Protein AF-0000000086324776 (afdb_homodimer)

InterPro domains:
  IPR002069 Interferon gamma [PF00714] (34-165)
  IPR002069 Interferon gamma [PTHR11419] (12-187)
  IPR009079 Four-helical cytokine-like, core [G3DSA:1.20.1250.10] (32-194)
  IPR009079 Four-helical cytokine-like, core [SSF47266] (33-168)

Secondary structure (DSSP, 8-state):
---TTSSSS--------------------SS-TTHHHHHHHHHHHHHHHS-GGG--S--SHHHHHHHHHHHSTTTT-HHHHHHHHHHHHHHHHHHHHHHHHH---HHHHHHHHHHHHHHHHHHHHH----HHHHHHHHHHHHTS-TT-HHHHHHHHHHHHHHHHHHHHHHSTT-------------------GGGGGG-/-----------------------------SS-TTHHHHHHHHHHHHHHHS-GGG--S--SHHHHHHHHHHHSTTTT-HHHHHHHHHHHHHHHHHHHHHHHHH---HHHHHHHHHHHHHHHHHHHHH----HHHHHHHHHHHHTS-TT-HHHHHHHHHHHHHHHHHHHHHHSTT--------------------------

pLDDT: mean 75.22, std 27.97, range [19.78, 98.75]

Sequence (398 aa):
MRTESRHLAIQALLCGMLWLTQQTTGSPDLIPENLDKSVQNVNSYLRTINDVSKYSGGPVFLSMLKDYEVKFEVRLHQNSLRILMGEMLNVYLQILSNMLNKTQEQRVKEDLLYLKSKLEELKREFFKTNTAKLKQSLEELEAIKTSNELVQRKAIFELKKVFREAASIGGPDSKSHQASLPVNKRRVRQTLRSKMHKQMRTESRHLAIQALLCGMLWLTQQTTGSPDLIPENLDKSVQNVNSYLRTINDVSKYSGGPVFLSMLKDYEVKFEVRLHQNSLRILMGEMLNVYLQILSNMLNKTQEQRVKEDLLYLKSKLEELKREFFKTNTAKLKQSLEELEAIKTSNELVQRKAIFELKKVFREAASIGGPDSKSHQASLPVNKRRVRQTLRSKMHKQ

Solvent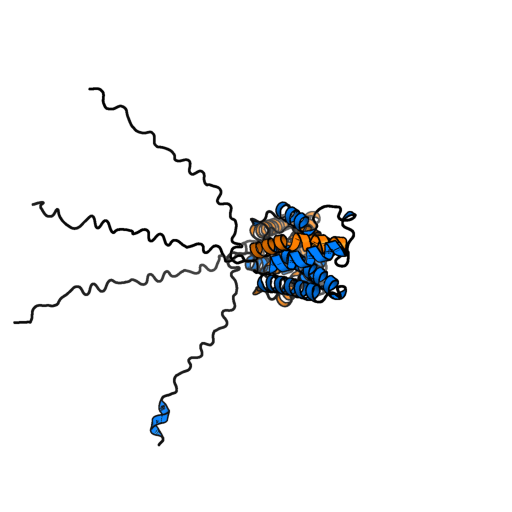-accessible surface area (backbone atoms only — not comparable to full-atom values): 24098 Å² total; per-residue (Å²): 138,84,72,86,67,74,81,78,72,80,74,74,71,79,76,70,73,74,69,70,70,68,68,69,61,66,71,72,72,86,58,60,84,60,49,62,57,34,44,51,52,46,50,52,51,50,56,72,76,41,71,69,87,67,74,65,84,77,70,64,65,64,48,49,51,53,50,44,48,66,75,34,46,63,80,73,23,48,49,58,50,47,50,51,50,30,51,51,50,51,49,49,48,48,26,45,51,45,48,53,73,69,58,80,52,65,71,53,44,52,31,47,51,52,53,43,50,53,52,49,50,53,32,66,73,52,29,69,64,58,60,69,61,48,50,52,52,53,50,55,58,70,65,56,58,49,79,38,67,68,53,44,51,48,48,54,74,45,37,67,61,52,50,50,51,48,47,45,67,48,35,87,79,35,53,77,70,63,72,72,62,73,72,72,70,64,72,78,68,75,75,66,64,74,69,62,68,76,116,138,83,71,78,77,82,72,70,85,73,73,76,74,77,76,69,74,73,70,70,70,71,67,69,61,64,71,70,72,87,57,60,85,60,49,61,58,33,46,50,54,47,49,53,51,50,55,71,77,42,70,67,87,67,74,68,83,76,69,62,65,66,48,48,53,51,49,46,48,66,74,34,48,64,79,73,23,48,49,58,50,46,50,50,49,32,50,52,49,52,49,50,49,50,26,44,50,45,49,53,74,68,57,81,52,66,71,53,44,51,31,46,50,50,52,43,51,52,51,50,49,51,31,67,73,52,31,70,64,59,61,67,62,49,51,52,53,52,50,56,58,70,65,54,60,48,79,38,66,69,52,45,50,46,50,52,73,44,38,68,61,52,51,50,51,47,48,44,67,49,35,86,78,34,53,76,72,66,74,71,64,73,72,75,72,70,73,79,74,79,81,64,90,80,92,68,82,78,125

Radius of gyration: 32.1 Å; Cα contacts (8 Å, |Δi|>4): 287; chains: 2; bounding box: 96×73×90 Å

Nearest PDB structures (foldseek):
  3na7-assembly1_A  TM=4.113E-01  e=8.140E+00  Helicobacter pylori NCTC 11638

Organism: NCBI:txid299321

Foldseek 3Di:
DPPPPDDPDDCVPCPPPPPPPPPVPVPPPLDDPCLVVLVVVLVVVCPVVDDPVPPDDDDDVVVVVVVCCVVQVCVRRVVVVLQVVLVVLVVVLVVLVVVLVPDPDPSNNVSSVVNNVSSVVVCVVRRPDDVVVVVVVVVVVVPDPCPDPVSVVVCVVCVVVVVVVVCCCPPPVVPPVPPPPPPCPVPPPCPVPDVPDDD/DPPPPCVDDCVVPCPPPPPPPPPVPVPPPLDDPCLVVLVVVLVVVCPVPDDPVPPDDDDDVVVVVVVCCVVQVCVRRVVVVLQVVLVVLVVVLVVLVVVLVVDPDPSNNVSSVVNNVSSVVVCVVRRPDDVVVVVVVVVVVVPDPCPDPVSVVVCVVCVVVVVVVVCCCPPPVVPDVPVPPPPPPPPPPPPVPDDPPDD

Structure (mmCIF, N/CA/C/O backbone):
data_AF-0000000086324776-model_v1
#
loop_
_entity.id
_entity.type
_entity.pdbx_description
1 polymer 'Interferon gamma'
#
loop_
_atom_site.group_PDB
_atom_site.id
_atom_site.type_symbol
_atom_site.label_atom_id
_atom_site.label_alt_id
_atom_site.label_comp_id
_atom_site.label_asym_id
_atom_site.label_entity_id
_atom_site.label_seq_id
_atom_site.pdbx_PDB_ins_code
_atom_site.Cartn_x
_atom_site.Cartn_y
_atom_site.Cartn_z
_atom_site.occupancy
_atom_site.B_iso_or_equiv
_atom_site.auth_seq_id
_atom_site.auth_comp_id
_atom_site.auth_asym_id
_atom_site.auth_atom_id
_atom_site.pdbx_PDB_model_num
ATOM 1 N N . MET A 1 1 ? -79.812 -11.492 10.773 1 19.78 1 MET A N 1
ATOM 2 C CA . MET A 1 1 ? -78.562 -11.719 10.039 1 19.78 1 MET A CA 1
ATOM 3 C C . MET A 1 1 ? -77.5 -10.727 10.484 1 19.78 1 MET A C 1
ATOM 5 O O . MET A 1 1 ? -76.375 -11.133 10.867 1 19.78 1 MET A O 1
ATOM 9 N N . ARG A 1 2 ? -77 -9.812 9.508 1 28.27 2 ARG A N 1
ATOM 10 C CA . ARG A 1 2 ? -75.688 -9.336 9.023 1 28.27 2 ARG A CA 1
ATOM 11 C C . ARG A 1 2 ? -75.25 -8.102 9.789 1 28.27 2 ARG A C 1
ATOM 13 O O . ARG A 1 2 ? -75 -7.043 9.203 1 28.27 2 ARG A O 1
ATOM 20 N N . THR A 1 3 ? -75.688 -7.871 10.906 1 27.55 3 THR A N 1
ATOM 21 C CA . THR A 1 3 ? -75.438 -6.668 11.688 1 27.55 3 THR A CA 1
ATOM 22 C C . THR A 1 3 ? -73.938 -6.586 12.039 1 27.55 3 THR A C 1
ATOM 24 O O . THR A 1 3 ? -73.5 -5.668 12.742 1 27.55 3 THR A O 1
ATOM 27 N N . GLU A 1 4 ? -73.312 -7.875 12.102 1 32 4 GLU A N 1
ATOM 28 C CA . GLU A 1 4 ? -72.062 -7.957 12.836 1 32 4 GLU A CA 1
ATOM 29 C C . GLU A 1 4 ? -71 -7.168 12.141 1 32 4 GLU A C 1
ATOM 31 O O . GLU A 1 4 ? -70.25 -7.703 11.289 1 32 4 GLU A O 1
ATOM 36 N N . SER A 1 5 ? -71.25 -5.957 11.641 1 29.47 5 SER A N 1
ATOM 37 C CA . SER A 1 5 ? -70.562 -4.984 10.82 1 29.47 5 SER A CA 1
ATOM 38 C C . SER A 1 5 ? -69.312 -4.504 11.5 1 29.47 5 SER A C 1
ATOM 40 O O . SER A 1 5 ? -68.438 -3.891 10.859 1 29.47 5 SER A O 1
ATOM 42 N N . ARG A 1 6 ? -69.562 -4.293 12.898 1 25.78 6 ARG A N 1
ATOM 43 C CA . ARG A 1 6 ? -68.812 -3.121 13.391 1 25.78 6 ARG A CA 1
ATOM 44 C C . ARG A 1 6 ? -67.312 -3.273 13.18 1 25.78 6 ARG A C 1
ATOM 46 O O . ARG A 1 6 ? -66.688 -2.379 12.633 1 25.78 6 ARG A O 1
ATOM 53 N N . HIS A 1 7 ? -66.688 -3.758 14.258 1 29.75 7 HIS A N 1
ATOM 54 C CA . HIS A 1 7 ? -65.625 -3.135 15.031 1 29.75 7 HIS A CA 1
ATOM 55 C C . HIS A 1 7 ? -64.25 -3.537 14.508 1 29.75 7 HIS A C 1
ATOM 57 O O . HIS A 1 7 ? -63.188 -3.133 15.055 1 29.75 7 HIS A O 1
ATOM 63 N N . LEU A 1 8 ? -64.188 -4.723 13.859 1 29.59 8 LEU A N 1
ATOM 64 C CA . LEU A 1 8 ? -62.906 -5.348 13.969 1 29.59 8 LEU A CA 1
ATOM 65 C C . LEU A 1 8 ? -61.844 -4.539 13.219 1 29.59 8 LEU A C 1
ATOM 67 O O . LEU A 1 8 ? -60.656 -4.59 13.555 1 29.59 8 LEU A O 1
ATOM 71 N N . ALA A 1 9 ? -62.25 -4.133 11.961 1 27.16 9 ALA A N 1
ATOM 72 C CA . ALA A 1 9 ? -61.188 -4.102 10.961 1 27.16 9 ALA A CA 1
ATOM 73 C C . ALA A 1 9 ? -60.125 -3.055 11.32 1 27.16 9 ALA A C 1
ATOM 75 O O . ALA A 1 9 ? -58.938 -3.324 11.25 1 27.16 9 ALA A O 1
ATOM 76 N N . ILE A 1 10 ? -60.5 -1.766 11.055 1 30.38 10 ILE A N 1
ATOM 77 C CA . ILE A 1 10 ? -59.531 -0.889 10.398 1 30.38 10 ILE A CA 1
ATOM 78 C C . ILE A 1 10 ? -58.562 -0.315 11.438 1 30.38 10 ILE A C 1
ATOM 80 O O . ILE A 1 10 ? -58.906 0.598 12.18 1 30.38 10 ILE A O 1
ATOM 84 N N . GLN A 1 11 ? -58.219 -1.082 12.531 1 29.66 11 GLN A N 1
ATOM 85 C CA . GLN A 1 11 ? -57.156 -0.494 13.359 1 29.66 11 GLN A CA 1
ATOM 86 C C . GLN A 1 11 ? -56.062 0.083 12.492 1 29.66 11 GLN A C 1
ATOM 88 O O . GLN A 1 11 ? -55.312 -0.661 11.836 1 29.66 11 GLN A O 1
ATOM 93 N N . ALA A 1 12 ? -56.344 1.125 11.68 1 33.41 12 ALA A N 1
ATOM 94 C CA . ALA A 1 12 ? -55.469 2.148 11.078 1 33.41 12 ALA A CA 1
ATOM 95 C C . ALA A 1 12 ? -54.375 2.562 12.031 1 33.41 12 ALA A C 1
ATOM 97 O O . ALA A 1 12 ? -54.594 3.307 12.992 1 33.41 12 ALA A O 1
ATOM 98 N N . LEU A 1 13 ? -53.781 1.584 12.742 1 30.52 13 LEU A N 1
ATOM 99 C CA . LEU A 1 13 ? -52.656 1.914 13.609 1 30.52 13 LEU A CA 1
ATOM 100 C C . LEU A 1 13 ? -51.719 2.877 12.914 1 30.52 13 LEU A C 1
ATOM 102 O O . LEU A 1 13 ? -51.344 2.67 11.758 1 30.52 13 LEU A O 1
ATOM 106 N N . LEU A 1 14 ? -51.688 4.188 13.352 1 31.06 14 LEU A N 1
ATOM 107 C CA . LEU A 1 14 ? -50.844 5.379 13.312 1 31.06 14 LEU A CA 1
ATOM 108 C C . LEU A 1 14 ? -49.344 5 13.328 1 31.06 14 LEU A C 1
ATOM 110 O O . LEU A 1 14 ? -48.844 4.547 14.352 1 31.06 14 LEU A O 1
ATOM 114 N N . CYS A 1 15 ? -48.844 4.262 12.258 1 32.78 15 CYS A N 1
ATOM 115 C CA . CYS A 1 15 ? -47.406 4.227 11.977 1 32.78 15 CYS A CA 1
ATOM 116 C C . CYS A 1 15 ? -46.781 5.605 12.148 1 32.78 15 CYS A C 1
ATOM 118 O O . CYS A 1 15 ? -46.969 6.484 11.305 1 32.78 15 CYS A O 1
ATOM 120 N N . GLY A 1 16 ? -47.062 6.238 13.32 1 31.42 16 GLY A N 1
ATOM 121 C CA . GLY A 1 16 ? -46.25 7.402 13.562 1 31.42 16 GLY A CA 1
ATOM 122 C C . GLY A 1 16 ? -44.812 7.227 13.07 1 31.42 16 GLY A C 1
ATOM 123 O O . GLY A 1 16 ? -44.156 6.227 13.391 1 31.42 16 GLY A O 1
ATOM 124 N N . MET A 1 17 ? -44.531 7.664 11.844 1 33.34 17 MET A N 1
ATOM 125 C CA . MET A 1 17 ? -43.219 8 11.281 1 33.34 17 MET A CA 1
ATOM 126 C C . MET A 1 17 ? -42.312 8.609 12.344 1 33.34 17 MET A C 1
ATOM 128 O O . MET A 1 17 ? -42.5 9.75 12.766 1 33.34 17 MET A O 1
ATOM 132 N N . LEU A 1 18 ? -42.125 7.941 13.469 1 34.06 18 LEU A N 1
ATOM 133 C CA . LEU A 1 18 ? -40.938 8.422 14.18 1 34.06 18 LEU A CA 1
ATOM 134 C C . LEU A 1 18 ? -39.812 8.734 13.211 1 34.06 18 LEU A C 1
ATOM 136 O O . LEU A 1 18 ? -39.219 7.816 12.617 1 34.06 18 LEU A O 1
ATOM 140 N N . TRP A 1 19 ? -40.062 9.758 12.344 1 33.19 19 TRP A N 1
ATOM 141 C CA . TRP A 1 19 ? -38.938 10.484 11.789 1 33.19 19 TRP A CA 1
ATOM 142 C C . TRP A 1 19 ? -37.812 10.641 12.82 1 33.19 19 TRP A C 1
ATOM 144 O O . TRP A 1 19 ? -37.969 11.367 13.805 1 33.19 19 TRP A O 1
ATOM 154 N N . LEU A 1 20 ? -37.312 9.562 13.344 1 31.61 20 LEU A N 1
ATOM 155 C CA . LEU A 1 20 ? -36 9.797 13.938 1 31.61 20 LEU A CA 1
ATOM 156 C C . LEU A 1 20 ? -35.188 10.773 13.102 1 31.61 20 LEU A C 1
ATOM 158 O O . LEU A 1 20 ? -34.875 10.5 11.938 1 31.61 20 LEU A O 1
ATOM 162 N N . THR A 1 21 ? -35.469 12.031 13.195 1 34.69 21 THR A N 1
ATOM 163 C CA . THR A 1 21 ? -34.469 13.039 12.891 1 34.69 21 THR A CA 1
ATOM 164 C C . THR A 1 21 ? -33.094 12.578 13.344 1 34.69 21 THR A C 1
ATOM 166 O O . THR A 1 21 ? -32.812 12.477 14.547 1 34.69 21 THR A O 1
ATOM 169 N N . GLN A 1 22 ? -32.625 11.477 12.812 1 34.47 22 GLN A N 1
ATOM 170 C CA . GLN A 1 22 ? -31.156 11.5 12.914 1 34.47 22 GLN A CA 1
ATOM 171 C C . GLN A 1 22 ? -30.625 12.914 12.75 1 34.47 22 GLN A C 1
ATOM 173 O O . GLN A 1 22 ? -30.75 13.516 11.68 1 34.47 22 GLN A O 1
ATOM 178 N N . GLN A 1 23 ? -30.859 13.797 13.695 1 34.72 23 GLN A N 1
ATOM 179 C CA . GLN A 1 23 ? -29.906 14.906 13.773 1 34.72 23 GLN A CA 1
ATOM 180 C C . GLN A 1 23 ? -28.516 14.477 13.312 1 34.72 23 GLN A C 1
ATOM 182 O O . GLN A 1 23 ? -27.891 13.617 13.938 1 34.72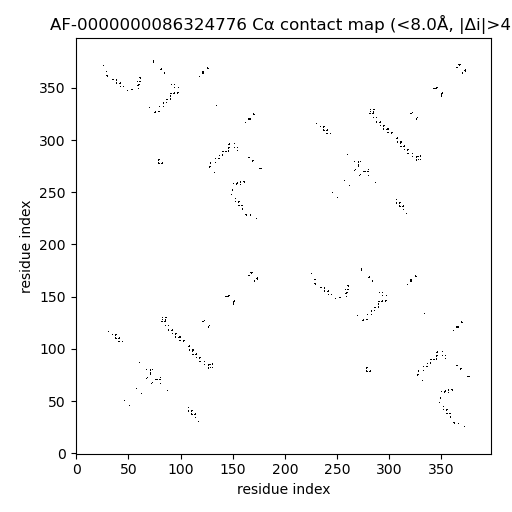 23 GLN A O 1
ATOM 187 N N . THR A 1 24 ? -28.297 14.258 12.039 1 36.31 24 THR A N 1
ATOM 188 C CA . THR A 1 24 ? -26.906 14.406 11.609 1 36.31 24 THR A CA 1
ATOM 189 C C . THR A 1 24 ? -26.203 15.508 12.398 1 36.31 24 THR A C 1
ATOM 191 O O . THR A 1 24 ? -26.516 16.688 12.227 1 36.31 24 THR A O 1
ATOM 194 N N . THR A 1 25 ? -26.172 15.438 13.711 1 36.84 25 THR A N 1
ATOM 195 C CA . THR A 1 25 ? -25.047 16.234 14.18 1 36.84 25 THR A CA 1
ATOM 196 C C . THR A 1 25 ? -23.938 16.297 13.125 1 36.84 25 THR A C 1
ATOM 198 O O . THR A 1 25 ? -23.531 15.258 12.594 1 36.84 25 THR A O 1
ATOM 201 N N . GLY A 1 26 ? -24.078 17.172 12.18 1 36.16 26 GLY A N 1
ATOM 202 C CA . GLY A 1 26 ? -22.828 17.469 11.5 1 36.16 26 GLY A CA 1
ATOM 203 C C . GLY A 1 26 ? -21.609 16.984 12.266 1 36.16 26 GLY A C 1
ATOM 204 O O . GLY A 1 26 ? -21.531 17.125 13.492 1 36.16 26 GLY A O 1
ATOM 205 N N . SER A 1 27 ? -21.156 15.766 12.016 1 41.28 27 SER A N 1
ATOM 206 C CA . SER A 1 27 ? -19.906 15.391 12.664 1 41.28 27 SER A CA 1
ATOM 207 C C . SER A 1 27 ? -19.156 16.625 13.172 1 41.28 27 SER A C 1
ATOM 209 O O . SER A 1 27 ? -19.078 17.641 12.484 1 41.28 27 SER A O 1
ATOM 211 N N . PRO A 1 28 ? -19.125 17 14.453 1 43.69 28 PRO A N 1
ATOM 212 C CA . PRO A 1 28 ? -18.219 18.078 14.898 1 43.69 28 PRO A CA 1
ATOM 213 C C . PRO A 1 28 ? -17.031 18.266 13.961 1 43.69 28 PRO A C 1
ATOM 215 O O . PRO A 1 28 ? -16.609 17.328 13.289 1 43.69 28 PRO A O 1
ATOM 218 N N . ASP A 1 29 ? -16.797 19.469 13.398 1 54.06 29 ASP A N 1
ATOM 219 C CA . ASP A 1 29 ? -15.68 19.969 12.609 1 54.06 29 ASP A CA 1
ATOM 220 C C . ASP A 1 29 ? -14.391 19.219 12.961 1 54.06 29 ASP A C 1
ATOM 222 O O . ASP A 1 29 ? -13.914 19.312 14.094 1 54.06 29 ASP A O 1
ATOM 226 N N . LEU A 1 30 ? -14.156 17.984 12.453 1 62.22 30 LEU A N 1
ATOM 227 C CA . LEU A 1 30 ? -12.984 17.125 12.594 1 62.22 30 LEU A CA 1
ATOM 228 C C . LEU A 1 30 ? -11.711 17.969 12.68 1 62.22 30 LEU A C 1
ATOM 230 O O . LEU A 1 30 ? -10.664 17.469 13.117 1 62.22 30 LEU A O 1
ATOM 234 N N . ILE A 1 31 ? -11.977 19.203 12.344 1 73.94 31 ILE A N 1
ATOM 235 C CA . ILE A 1 31 ? -10.789 20.047 12.406 1 73.94 31 ILE A CA 1
ATOM 236 C C . ILE A 1 31 ? -10.68 20.688 13.781 1 73.94 31 ILE A C 1
ATOM 238 O O . ILE A 1 31 ? -11.602 21.391 14.211 1 73.94 31 ILE A O 1
ATOM 242 N N . PRO A 1 32 ? -9.617 20.422 14.398 1 84.12 32 PRO A N 1
ATOM 243 C CA . PRO A 1 32 ? -9.398 21.078 15.695 1 84.12 32 PRO A CA 1
ATOM 244 C C . PRO A 1 32 ? -9.547 22.594 15.625 1 84.12 32 PRO A C 1
ATOM 246 O O . PRO A 1 32 ? -9.18 23.203 14.617 1 84.12 32 PRO A O 1
ATOM 249 N N . GLU A 1 33 ? -10.109 23.188 16.609 1 82 33 GLU A N 1
ATOM 250 C CA . GLU A 1 33 ? -10.477 24.594 16.641 1 82 33 GLU A CA 1
ATOM 251 C C . GLU A 1 33 ? -9.258 25.5 16.438 1 82 33 GLU A C 1
ATOM 253 O O . GLU A 1 33 ? -9.336 26.5 15.727 1 82 33 GLU A O 1
ATOM 258 N N . ASN A 1 34 ? -8.094 25.078 16.906 1 92.38 34 ASN A N 1
ATOM 259 C CA . ASN A 1 34 ? -6.938 25.969 16.875 1 92.38 34 ASN A CA 1
ATOM 260 C C . ASN A 1 34 ? -6.035 25.656 15.68 1 92.38 34 ASN A C 1
ATOM 262 O O . ASN A 1 34 ? -4.984 26.281 15.508 1 92.38 34 ASN A O 1
ATOM 266 N N . LEU A 1 35 ? -6.516 24.75 14.906 1 95.88 35 LEU A N 1
ATOM 267 C CA . LEU A 1 35 ? -5.66 24.359 13.789 1 95.88 35 LEU A CA 1
ATOM 268 C C . LEU A 1 35 ? -5.512 25.516 12.797 1 95.88 35 LEU A C 1
ATOM 270 O O . LEU A 1 35 ? -4.398 25.859 12.406 1 95.88 35 LEU A O 1
ATOM 274 N N . ASP A 1 36 ? -6.559 26.141 12.484 1 94.5 36 ASP A N 1
ATOM 275 C CA . ASP A 1 36 ? -6.551 27.25 11.531 1 94.5 36 ASP A CA 1
ATOM 276 C C . ASP A 1 36 ? -5.695 28.406 12.039 1 94.5 36 ASP A C 1
ATOM 278 O O . ASP A 1 36 ? -4.906 28.969 11.281 1 94.5 36 ASP A O 1
ATOM 282 N N . LYS A 1 37 ? -5.883 28.688 13.305 1 96.56 37 LYS A N 1
ATOM 283 C CA . LYS A 1 37 ? -5.117 29.781 13.898 1 96.56 37 LYS A CA 1
ATOM 284 C C . LYS A 1 37 ? -3.621 29.484 13.852 1 96.56 37 LYS A C 1
ATOM 286 O O . LYS A 1 37 ? -2.826 30.359 13.484 1 96.56 37 LYS A O 1
ATOM 291 N N . SER A 1 38 ? -3.211 28.266 14.258 1 97.75 38 SER A N 1
ATOM 292 C CA . SER A 1 38 ? -1.801 27.891 14.25 1 97.75 38 SER A CA 1
ATOM 293 C C . SER A 1 38 ? -1.23 27.891 12.836 1 97.75 38 SER A C 1
ATOM 295 O O . SER A 1 38 ? -0.099 28.328 12.617 1 97.75 38 SER A O 1
ATOM 297 N N . VAL A 1 39 ? -1.996 27.438 11.844 1 97.94 39 VAL A N 1
ATOM 298 C CA . VAL A 1 39 ? -1.566 27.453 10.453 1 97.94 39 VAL A CA 1
ATOM 299 C C . VAL A 1 39 ? -1.347 28.891 9.992 1 97.94 39 VAL A C 1
ATOM 301 O O . VAL A 1 39 ? -0.329 29.203 9.375 1 97.94 39 VAL A O 1
ATOM 304 N N . GLN A 1 40 ? -2.268 29.812 10.328 1 96.69 40 GLN A N 1
ATOM 305 C CA . GLN A 1 40 ? -2.166 31.219 9.938 1 96.69 40 GLN A CA 1
ATOM 306 C C . GLN A 1 40 ? -0.946 31.875 10.57 1 96.69 40 GLN A C 1
ATOM 308 O O . GLN A 1 40 ? -0.243 32.656 9.914 1 96.69 40 GLN A O 1
ATOM 313 N N . ASN A 1 41 ? -0.699 31.578 11.828 1 97.62 41 ASN A N 1
ATOM 314 C CA . ASN A 1 41 ? 0.459 32.156 12.516 1 97.62 41 ASN A CA 1
ATOM 315 C C . ASN A 1 41 ? 1.766 31.734 11.844 1 97.62 41 ASN A C 1
ATOM 317 O O . ASN A 1 41 ? 2.629 32.562 11.586 1 97.62 41 ASN A O 1
ATOM 321 N N . VAL A 1 42 ? 1.9 30.453 11.547 1 98.06 42 VAL A N 1
ATOM 322 C CA . VAL A 1 42 ? 3.121 29.938 10.938 1 98.06 42 VAL A CA 1
ATOM 323 C C . VAL A 1 42 ? 3.264 30.5 9.523 1 98.06 42 VAL A C 1
ATOM 325 O O . VAL A 1 42 ? 4.359 30.891 9.109 1 98.06 42 VAL A O 1
ATOM 328 N N . ASN A 1 43 ? 2.148 30.578 8.797 1 95.75 43 ASN A N 1
ATOM 329 C CA . ASN A 1 43 ? 2.17 31.156 7.457 1 95.75 43 ASN A CA 1
ATOM 330 C C . ASN A 1 43 ? 2.656 32.594 7.477 1 95.75 43 ASN A C 1
ATOM 332 O O . ASN A 1 43 ? 3.475 33 6.645 1 95.75 43 ASN A O 1
ATOM 336 N N . SER A 1 44 ? 2.154 33.344 8.383 1 94.88 44 SER A N 1
ATOM 337 C CA . SER A 1 44 ? 2.547 34.75 8.508 1 94.88 44 SER A CA 1
ATOM 338 C C . SER A 1 44 ? 4.035 34.875 8.812 1 94.88 44 SER A C 1
ATOM 340 O O . SER A 1 44 ? 4.723 35.719 8.234 1 94.88 44 SER A O 1
ATOM 342 N N . TYR A 1 45 ? 4.488 34.062 9.688 1 95.38 45 TYR A N 1
ATOM 343 C CA . TYR A 1 45 ? 5.906 34.062 10.031 1 95.38 45 TYR A CA 1
ATOM 344 C C . TYR A 1 45 ? 6.762 33.719 8.82 1 95.38 45 TYR A C 1
ATOM 346 O O . TYR A 1 45 ? 7.766 34.375 8.547 1 95.38 45 TYR A O 1
ATOM 354 N N . LEU A 1 46 ? 6.383 32.688 8.062 1 94.19 46 LEU A N 1
ATOM 355 C CA . LEU A 1 46 ? 7.156 32.281 6.902 1 94.19 46 LEU A CA 1
ATOM 356 C C . LEU A 1 46 ? 7.207 33.375 5.84 1 94.19 46 LEU A C 1
ATOM 358 O O . LEU A 1 46 ? 8.211 33.5 5.137 1 94.19 46 LEU A O 1
ATOM 362 N N . ARG A 1 47 ? 6.164 34.156 5.75 1 90.06 47 ARG A N 1
ATOM 363 C CA . ARG A 1 47 ? 6.125 35.25 4.797 1 90.06 47 ARG A CA 1
ATOM 364 C C . ARG A 1 47 ? 7.125 36.344 5.18 1 90.06 47 ARG A C 1
ATOM 366 O O . ARG A 1 47 ? 7.641 37.031 4.312 1 90.06 47 ARG A O 1
ATOM 373 N N . THR A 1 48 ? 7.453 36.438 6.445 1 90.56 48 THR A N 1
ATOM 374 C CA . THR A 1 48 ? 8.367 37.469 6.926 1 90.56 48 THR A CA 1
ATOM 375 C C . THR A 1 48 ? 9.812 37.062 6.672 1 90.56 48 THR A C 1
ATOM 377 O O . THR A 1 48 ? 10.664 37.906 6.402 1 90.56 48 THR A O 1
ATOM 380 N N . ILE A 1 49 ? 10.102 35.781 6.688 1 86.81 49 ILE A N 1
ATOM 381 C CA . ILE A 1 49 ? 11.5 35.375 6.641 1 86.81 49 ILE A CA 1
ATOM 382 C C . ILE A 1 49 ? 11.867 34.969 5.223 1 86.81 49 ILE A C 1
ATOM 384 O O . ILE A 1 49 ? 13.047 34.812 4.891 1 86.81 49 ILE A O 1
ATOM 388 N N . ASN A 1 50 ? 10.898 34.656 4.488 1 81.88 50 ASN A N 1
ATOM 389 C CA . ASN A 1 50 ? 11.164 34.188 3.133 1 81.88 50 ASN A CA 1
ATOM 390 C C . ASN A 1 50 ? 10.812 35.25 2.096 1 81.88 50 ASN A C 1
ATOM 392 O O . ASN A 1 50 ? 9.961 36.125 2.342 1 81.88 50 ASN A O 1
ATOM 396 N N . ASP A 1 51 ? 11.609 35.219 1.017 1 77.06 51 ASP A N 1
ATOM 397 C CA . ASP A 1 51 ? 11.32 36.094 -0.118 1 77.06 51 ASP A CA 1
ATOM 398 C C . ASP A 1 51 ? 10.062 35.656 -0.855 1 77.06 51 ASP A C 1
ATOM 400 O O . ASP A 1 51 ? 10.055 34.594 -1.484 1 77.06 51 ASP A O 1
ATOM 404 N N . VAL A 1 52 ? 8.984 36.375 -0.771 1 72.06 52 VAL A N 1
ATOM 405 C CA . VAL A 1 52 ? 7.664 36.062 -1.312 1 72.06 52 VAL A CA 1
ATOM 406 C C . VAL A 1 52 ? 7.742 35.938 -2.834 1 72.06 52 VAL A C 1
ATOM 408 O O . VAL A 1 52 ? 6.969 35.219 -3.453 1 72.06 52 VAL A O 1
ATOM 411 N N . SER A 1 53 ? 8.734 36.594 -3.371 1 73.12 53 SER A N 1
ATOM 412 C CA . SER A 1 53 ? 8.836 36.656 -4.828 1 73.12 53 SER A CA 1
ATOM 413 C C . SER A 1 53 ? 9.242 35.281 -5.395 1 73.12 53 SER A C 1
ATOM 415 O O . SER A 1 53 ? 9.031 35.031 -6.578 1 73.12 53 SER A O 1
ATOM 417 N N . LYS A 1 54 ? 9.664 34.438 -4.582 1 74.44 54 LYS A N 1
ATOM 418 C CA . LYS A 1 54 ? 10.164 33.125 -5.043 1 74.44 54 LYS A CA 1
ATOM 419 C C . LYS A 1 54 ? 9.086 32.062 -4.965 1 74.44 54 LYS A C 1
ATOM 421 O O . LYS A 1 54 ? 9.289 30.922 -5.406 1 74.44 54 LYS A O 1
ATOM 426 N N . TYR A 1 55 ? 7.988 32.562 -4.402 1 72.5 55 TYR A N 1
ATOM 427 C CA . TYR A 1 55 ? 6.906 31.594 -4.266 1 72.5 55 TYR A CA 1
ATOM 428 C C . TYR A 1 55 ? 6.262 31.312 -5.617 1 72.5 55 TYR A C 1
ATOM 430 O O . TYR A 1 55 ? 5.355 32.031 -6.047 1 72.5 55 TYR A O 1
ATOM 438 N N . SER A 1 56 ? 6.98 30.5 -6.352 1 76.25 56 SER A N 1
ATOM 439 C CA . SER A 1 56 ? 6.488 30.125 -7.668 1 76.25 56 SER A CA 1
ATOM 440 C C . SER A 1 56 ? 6.137 28.641 -7.715 1 76.25 56 SER A C 1
ATOM 442 O O . SER A 1 56 ? 6.434 27.891 -6.777 1 76.25 56 SER A O 1
ATOM 444 N N . GLY A 1 57 ? 5.309 28.344 -8.664 1 80.31 57 GLY A N 1
ATOM 445 C CA . GLY A 1 57 ? 4.953 26.953 -8.914 1 80.31 57 GLY A CA 1
ATOM 446 C C . GLY A 1 57 ? 3.619 26.562 -8.305 1 80.31 57 GLY A C 1
ATOM 447 O O . GLY A 1 57 ? 3.014 27.344 -7.566 1 80.31 57 GLY A O 1
ATOM 448 N N . GLY A 1 58 ? 3.088 25.422 -8.492 1 89.12 58 GLY A N 1
ATOM 449 C CA . GLY A 1 58 ? 1.796 24.906 -8.07 1 89.12 58 GLY A CA 1
ATOM 450 C C . GLY A 1 58 ? 1.845 24.188 -6.73 1 89.12 58 GLY A C 1
ATOM 451 O O . GLY A 1 58 ? 2.906 24.094 -6.113 1 89.12 58 GLY A O 1
ATOM 452 N N . PRO A 1 59 ? 0.707 23.844 -6.148 1 94.38 59 PRO A N 1
ATOM 453 C CA . PRO A 1 59 ? 0.637 23.109 -4.887 1 94.38 59 PRO A CA 1
ATOM 454 C C . PRO A 1 59 ? 1.39 21.781 -4.93 1 94.38 59 PRO A C 1
ATOM 456 O O . PRO A 1 59 ? 1.627 21.234 -6.012 1 94.38 59 PRO A O 1
ATOM 459 N N . VAL A 1 60 ? 1.872 21.391 -3.797 1 96.25 60 VAL A N 1
ATOM 460 C CA . VAL A 1 60 ? 2.598 20.125 -3.701 1 96.25 60 VAL A CA 1
ATOM 461 C C . VAL A 1 60 ? 1.638 19 -3.301 1 96.25 60 VAL A C 1
ATOM 463 O O . VAL A 1 60 ? 1.285 18.156 -4.125 1 96.25 60 VAL A O 1
ATOM 466 N N . PHE A 1 61 ? 1.028 19.047 -2.158 1 97.88 61 PHE A N 1
ATOM 467 C CA . PHE A 1 61 ? 0.244 17.953 -1.585 1 97.88 61 PHE A CA 1
ATOM 468 C C . PHE A 1 61 ? -1.155 17.922 -2.189 1 97.88 61 PHE A C 1
ATOM 470 O O . PHE A 1 61 ? -1.701 16.844 -2.441 1 97.88 61 PHE A O 1
ATOM 477 N N . LEU A 1 62 ? -1.685 19.062 -2.418 1 97.12 62 LEU A N 1
ATOM 478 C CA . LEU A 1 62 ? -3.023 19.094 -2.994 1 97.12 62 LEU A CA 1
ATOM 479 C C . LEU A 1 62 ? -3.016 18.578 -4.426 1 97.12 62 LEU A C 1
ATOM 481 O O . LEU A 1 62 ? -3.986 17.969 -4.875 1 97.12 62 LEU A O 1
ATOM 485 N N . SER A 1 63 ? -1.911 18.859 -5.176 1 95.81 63 SER A N 1
ATOM 486 C CA . SER A 1 63 ? -1.772 18.281 -6.512 1 95.81 63 SER A CA 1
ATOM 487 C C . SER A 1 63 ? -1.678 16.766 -6.453 1 95.81 63 SER A C 1
ATOM 489 O O . SER A 1 63 ? -2.26 16.062 -7.289 1 95.81 63 SER A O 1
ATOM 491 N N . MET A 1 64 ? -0.952 16.281 -5.496 1 96.25 64 MET A N 1
ATOM 492 C CA . MET A 1 64 ? -0.836 14.836 -5.332 1 96.25 64 MET A CA 1
ATOM 493 C C . MET A 1 64 ? -2.189 14.211 -5 1 96.25 64 MET A C 1
ATOM 495 O O . MET A 1 64 ? -2.547 13.164 -5.543 1 96.25 64 MET A O 1
ATOM 499 N N . LEU A 1 65 ? -2.951 14.883 -4.109 1 94.94 65 LEU A N 1
ATOM 500 C CA . LEU A 1 65 ? -4.27 14.383 -3.73 1 94.94 65 LEU A CA 1
ATOM 501 C C . LEU A 1 65 ? -5.199 14.336 -4.938 1 94.94 65 LEU A C 1
ATOM 503 O O . LEU A 1 65 ? -5.969 13.391 -5.094 1 94.94 65 LEU A O 1
ATOM 507 N N . LYS A 1 66 ? -5.109 15.297 -5.793 1 93.88 66 LYS A N 1
ATOM 508 C CA . LYS A 1 66 ? -5.898 15.305 -7.023 1 93.88 66 LYS A CA 1
ATOM 509 C C . LYS A 1 66 ? -5.5 14.148 -7.938 1 93.88 66 LYS A C 1
ATOM 511 O O . LYS A 1 66 ? -6.359 13.484 -8.516 1 93.88 66 LYS A O 1
ATOM 516 N N . ASP A 1 67 ? -4.211 13.953 -8.055 1 93.56 67 ASP A N 1
ATOM 517 C CA . ASP A 1 67 ? -3.707 12.844 -8.852 1 93.56 67 ASP A CA 1
ATOM 518 C C . ASP A 1 67 ? -4.203 11.5 -8.312 1 93.56 67 ASP A C 1
ATOM 520 O O . ASP A 1 67 ? -4.559 10.609 -9.086 1 93.56 67 ASP A O 1
ATOM 524 N N . TYR A 1 68 ? -4.223 11.367 -6.965 1 92.62 68 TYR A N 1
ATOM 525 C CA . TYR A 1 68 ? -4.684 10.125 -6.344 1 92.62 68 TYR A CA 1
ATOM 526 C C . TYR A 1 68 ? -6.152 9.875 -6.66 1 92.62 68 TYR A C 1
ATOM 528 O O . TYR A 1 68 ? -6.555 8.734 -6.895 1 92.62 68 TYR A O 1
ATOM 536 N N . GLU A 1 69 ? -6.957 10.938 -6.629 1 87.81 69 GLU A N 1
ATOM 537 C CA . GLU A 1 69 ? -8.375 10.812 -6.961 1 87.81 69 GLU A CA 1
ATOM 538 C C . GLU A 1 69 ? -8.562 10.258 -8.367 1 87.81 69 GLU A C 1
ATOM 540 O O . GLU A 1 69 ? -9.445 9.422 -8.594 1 87.81 69 GLU A O 1
ATOM 545 N N . VAL A 1 70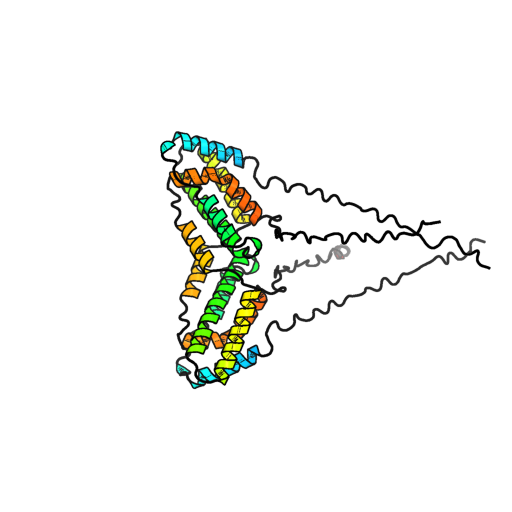 ? -7.734 10.672 -9.211 1 87.25 70 VAL A N 1
ATOM 546 C CA . VAL A 1 70 ? -7.828 10.258 -10.609 1 87.25 70 VAL A CA 1
ATOM 547 C C . VAL A 1 70 ? -7.301 8.836 -10.758 1 87.25 70 VAL A C 1
ATOM 549 O O . VAL A 1 70 ? -7.945 7.988 -11.391 1 87.25 70 VAL A O 1
ATOM 552 N N . LYS A 1 71 ? -6.133 8.57 -10.133 1 87.75 71 LYS A N 1
ATOM 553 C CA . LYS A 1 71 ? -5.449 7.293 -10.281 1 87.75 71 LYS A CA 1
ATOM 554 C C . LYS A 1 71 ? -6.234 6.168 -9.617 1 87.75 71 LYS A C 1
ATOM 556 O O . LYS A 1 71 ? -6.254 5.039 -10.109 1 87.75 71 LYS A O 1
ATOM 561 N N . PHE A 1 72 ? -6.805 6.41 -8.375 1 86.88 72 PHE A N 1
ATOM 562 C CA . PHE A 1 72 ? -7.379 5.359 -7.535 1 86.88 72 PHE A CA 1
ATOM 563 C C . PHE A 1 72 ? -8.891 5.527 -7.418 1 86.88 72 PHE A C 1
ATOM 565 O O . PHE A 1 72 ? -9.555 4.75 -6.73 1 86.88 72 PHE A O 1
ATOM 572 N N . GLU A 1 73 ? -9.539 5.797 -8.43 1 71.06 73 GLU A N 1
ATOM 573 C CA . GLU A 1 73 ? -10.977 6 -8.336 1 71.06 73 GLU A CA 1
ATOM 574 C C . GLU A 1 73 ? -11.469 5.793 -6.906 1 71.06 73 GLU A C 1
ATOM 576 O O . GLU A 1 73 ? -11.555 4.66 -6.43 1 71.06 73 GLU A O 1
ATOM 581 N N . VAL A 1 74 ? -11.633 6.68 -6.02 1 58.88 74 VAL A N 1
ATOM 582 C CA . VAL A 1 74 ? -11.758 6.797 -4.57 1 58.88 74 VAL A CA 1
ATOM 583 C C . VAL A 1 74 ? -12.516 5.59 -4.02 1 58.88 74 VAL A C 1
ATOM 585 O O . VAL A 1 74 ? -12.078 4.961 -3.053 1 58.88 74 VAL A O 1
ATOM 588 N N . ARG A 1 75 ? -13.445 5.109 -4.637 1 61.34 75 ARG A N 1
ATOM 589 C CA . ARG A 1 75 ? -14.281 4.066 -4.051 1 61.34 75 ARG A CA 1
ATOM 590 C C . ARG A 1 75 ? -13.68 2.684 -4.293 1 61.34 75 ARG A C 1
ATOM 592 O O . ARG A 1 75 ? -13.828 1.782 -3.467 1 61.34 75 ARG A O 1
ATOM 599 N N . LEU A 1 76 ? -12.859 2.629 -5.262 1 62.12 76 LEU A N 1
ATOM 600 C CA . LEU A 1 76 ? -12.398 1.31 -5.688 1 62.12 76 LEU A CA 1
ATOM 601 C C . LEU A 1 76 ? -11.039 0.985 -5.07 1 62.12 76 LEU A C 1
ATOM 603 O O . LEU A 1 76 ? -10.688 -0.186 -4.914 1 62.12 76 LEU A O 1
ATOM 607 N N . HIS A 1 77 ? -10.367 1.991 -4.629 1 78.94 77 HIS A N 1
ATOM 608 C CA . HIS A 1 77 ? -9 1.759 -4.18 1 78.94 77 HIS A CA 1
ATOM 609 C C . HIS A 1 77 ? -8.75 2.402 -2.822 1 78.94 77 HIS A C 1
ATOM 611 O O . HIS A 1 77 ? -7.75 3.102 -2.639 1 78.94 77 HIS A O 1
ATOM 617 N N . GLN A 1 78 ? -9.625 2.111 -1.908 1 84.19 78 GLN A N 1
ATOM 618 C CA . GLN A 1 78 ? -9.57 2.719 -0.583 1 84.19 78 GLN A CA 1
ATOM 619 C C . GLN A 1 78 ? -8.305 2.307 0.16 1 84.19 78 GLN A C 1
ATOM 621 O O . GLN A 1 78 ? -7.707 3.115 0.872 1 84.19 78 GLN A O 1
ATOM 626 N N . ASN A 1 79 ? -7.898 1.029 -0.06 1 88.25 79 ASN A N 1
ATOM 627 C CA . ASN A 1 79 ? -6.695 0.56 0.622 1 88.25 79 ASN A CA 1
ATOM 628 C C . ASN A 1 79 ? -5.469 1.371 0.217 1 88.25 79 ASN A C 1
ATOM 630 O O . ASN A 1 79 ? -4.707 1.821 1.074 1 88.25 79 ASN A O 1
ATOM 634 N N . SER A 1 80 ? -5.375 1.598 -1.078 1 91.38 80 SER A N 1
ATOM 635 C CA . SER A 1 80 ? -4.246 2.369 -1.59 1 91.38 80 SER A CA 1
ATOM 636 C C . SER A 1 80 ? -4.301 3.816 -1.111 1 91.38 80 SER A C 1
ATOM 638 O O . SER A 1 80 ? -3.283 4.387 -0.714 1 91.38 80 SER A O 1
ATOM 640 N N . LEU A 1 81 ? -5.473 4.383 -1.126 1 91.81 81 LEU A N 1
ATOM 641 C CA . LEU A 1 81 ? -5.637 5.773 -0.726 1 91.81 81 LEU A CA 1
ATOM 642 C C . LEU A 1 81 ? -5.266 5.965 0.741 1 91.81 81 LEU A C 1
ATOM 644 O O . LEU A 1 81 ? -4.598 6.941 1.096 1 91.81 81 LEU A O 1
ATOM 648 N N . ARG A 1 82 ? -5.645 5.07 1.583 1 91.69 82 ARG A N 1
ATOM 649 C CA . ARG A 1 82 ? -5.336 5.156 3.006 1 91.69 82 ARG A CA 1
ATOM 650 C C . ARG A 1 82 ? -3.836 5.039 3.248 1 91.69 82 ARG A C 1
ATOM 652 O O . ARG A 1 82 ? -3.283 5.73 4.105 1 91.69 82 ARG A O 1
ATOM 659 N N . ILE A 1 83 ? -3.238 4.188 2.537 1 93.31 83 ILE A N 1
ATOM 660 C CA . ILE A 1 83 ? -1.795 4.012 2.652 1 93.31 83 ILE A CA 1
ATOM 661 C C . ILE A 1 83 ? -1.083 5.293 2.219 1 93.31 83 ILE A C 1
ATOM 663 O O . ILE A 1 83 ? -0.189 5.777 2.916 1 93.31 83 ILE A O 1
ATOM 667 N N . LEU A 1 84 ? -1.529 5.855 1.085 1 95.12 84 LEU A N 1
ATOM 668 C CA . LEU A 1 84 ? -0.913 7.074 0.574 1 95.12 84 LEU A CA 1
ATOM 669 C C . LEU A 1 84 ? -1.151 8.242 1.523 1 95.12 84 LEU A C 1
ATOM 671 O O . LEU A 1 84 ? -0.26 9.07 1.736 1 95.12 84 LEU A O 1
ATOM 675 N N . MET A 1 85 ? -2.346 8.305 2.057 1 94.75 85 MET A N 1
ATOM 676 C CA . MET A 1 85 ? -2.641 9.359 3.021 1 94.75 85 MET A CA 1
ATOM 677 C C . MET A 1 85 ? -1.752 9.234 4.254 1 94.75 85 MET A C 1
ATOM 679 O O . MET A 1 85 ? -1.232 10.234 4.754 1 94.75 85 MET A O 1
ATOM 683 N N . GLY A 1 86 ? -1.564 7.977 4.77 1 95.19 86 GLY A N 1
ATOM 684 C CA . GLY A 1 86 ? -0.637 7.746 5.867 1 95.19 86 GLY A CA 1
ATOM 685 C C . GLY A 1 86 ? 0.775 8.203 5.559 1 95.19 86 GLY A C 1
ATOM 686 O O . GLY A 1 86 ? 1.424 8.836 6.398 1 95.19 86 GLY A O 1
ATOM 687 N N . GLU A 1 87 ? 1.209 7.887 4.355 1 96.5 87 GLU A N 1
ATOM 688 C CA . GLU A 1 87 ? 2.549 8.305 3.949 1 96.5 87 GLU A CA 1
ATOM 689 C C . GLU A 1 87 ? 2.639 9.82 3.811 1 96.5 87 GLU A C 1
ATOM 691 O O . GLU A 1 87 ? 3.654 10.422 4.168 1 96.5 87 GLU A O 1
ATOM 696 N N . MET A 1 88 ? 1.631 10.469 3.26 1 98.06 88 MET A N 1
ATOM 697 C CA . MET A 1 88 ? 1.604 11.922 3.146 1 98.06 88 MET A CA 1
ATOM 698 C C . MET A 1 88 ? 1.728 12.578 4.52 1 98.06 88 MET A C 1
ATOM 700 O O . MET A 1 88 ? 2.467 13.547 4.684 1 98.06 88 MET A O 1
ATOM 704 N N . LEU A 1 89 ? 1.067 12.023 5.512 1 97.69 89 LEU A N 1
ATOM 705 C CA . LEU A 1 89 ? 1.179 12.539 6.875 1 97.69 89 LEU A CA 1
ATOM 706 C C . LEU A 1 89 ? 2.59 12.336 7.418 1 97.69 89 LEU A C 1
ATOM 708 O O . LEU A 1 89 ? 3.107 13.188 8.141 1 97.69 89 LEU A O 1
ATOM 712 N N . ASN A 1 90 ? 3.266 11.203 7.074 1 97.38 90 ASN A N 1
ATOM 713 C CA . ASN A 1 90 ? 4.664 11.023 7.449 1 97.38 90 ASN A CA 1
ATOM 714 C C . ASN A 1 90 ? 5.543 12.148 6.906 1 97.38 90 ASN A C 1
ATOM 716 O O . ASN A 1 90 ? 6.398 12.672 7.621 1 97.38 90 ASN A O 1
ATOM 720 N N . VAL A 1 91 ? 5.32 12.484 5.668 1 98.12 91 VAL A N 1
ATOM 721 C CA . VAL A 1 91 ? 6.098 13.539 5.027 1 98.12 91 VAL A CA 1
ATOM 722 C C . VAL A 1 91 ? 5.844 14.875 5.734 1 98.12 91 VAL A C 1
ATOM 724 O O . VAL A 1 91 ? 6.781 15.625 6.008 1 98.12 91 VAL A O 1
ATOM 727 N N . TYR A 1 92 ? 4.617 15.18 6.062 1 98.56 92 TYR A N 1
ATOM 728 C CA . TYR A 1 92 ? 4.27 16.391 6.797 1 98.56 92 TYR A CA 1
ATOM 729 C C . TYR A 1 92 ? 4.98 16.438 8.148 1 98.56 92 TYR A C 1
ATOM 731 O O . TYR A 1 92 ? 5.48 17.484 8.562 1 98.56 92 TYR A O 1
ATOM 739 N N . LEU A 1 93 ? 4.977 15.32 8.836 1 98.38 93 LEU A N 1
ATOM 740 C CA . LEU A 1 93 ? 5.617 15.273 10.148 1 98.38 93 LEU A CA 1
ATOM 741 C C . LEU A 1 93 ? 7.113 15.531 10.039 1 98.38 93 LEU A C 1
ATOM 743 O O . LEU A 1 93 ? 7.699 16.203 10.891 1 98.38 93 LEU A O 1
ATOM 747 N N . GLN A 1 94 ? 7.707 15.055 9.008 1 98.5 94 GLN A N 1
ATOM 748 C CA . GLN A 1 94 ? 9.117 15.336 8.766 1 98.5 94 GLN A CA 1
ATOM 749 C C . GLN A 1 94 ? 9.336 16.828 8.469 1 98.5 94 GLN A C 1
ATOM 751 O O . GLN A 1 94 ? 10.281 17.422 8.969 1 98.5 94 GLN A O 1
ATOM 756 N N . ILE A 1 95 ? 8.477 17.406 7.672 1 98.62 95 ILE A N 1
ATOM 757 C CA . ILE A 1 95 ? 8.547 18.828 7.352 1 98.62 95 ILE A CA 1
ATOM 758 C C . ILE A 1 95 ? 8.469 19.656 8.641 1 98.62 95 ILE A C 1
ATOM 760 O O . ILE A 1 95 ? 9.312 20.516 8.883 1 98.62 95 ILE A O 1
ATOM 764 N N . LEU A 1 96 ? 7.496 19.359 9.461 1 98.75 96 LEU A N 1
ATOM 765 C CA . LEU A 1 96 ? 7.297 20.109 10.695 1 98.75 96 LEU A CA 1
ATOM 766 C C . LEU A 1 96 ? 8.477 19.906 11.648 1 98.75 96 LEU A C 1
ATOM 768 O O . LEU A 1 96 ? 8.883 20.844 12.336 1 98.75 96 LEU A O 1
ATOM 772 N N . SER A 1 97 ? 9.055 18.703 11.664 1 98.56 97 SER A N 1
ATOM 773 C CA . SER A 1 97 ? 10.227 18.438 12.5 1 98.56 97 SER A CA 1
ATOM 774 C C . SER A 1 97 ? 11.414 19.281 12.039 1 98.56 97 SER A C 1
ATOM 776 O O . SER A 1 97 ? 12.133 19.844 12.867 1 98.56 97 SER A O 1
ATOM 778 N N . ASN A 1 98 ? 11.617 19.328 10.758 1 98.31 98 ASN A N 1
ATOM 779 C CA . ASN A 1 98 ? 12.695 20.141 10.211 1 98.31 98 ASN A CA 1
ATOM 780 C C . ASN A 1 98 ? 12.508 21.625 10.539 1 98.31 98 ASN A C 1
ATOM 782 O O . ASN A 1 98 ? 13.461 22.312 10.898 1 98.31 98 ASN A O 1
ATOM 786 N N . MET A 1 99 ? 11.266 22.094 10.43 1 98.19 99 MET A N 1
ATOM 787 C CA . MET A 1 99 ? 10.961 23.484 10.75 1 98.19 99 MET A CA 1
ATOM 788 C C . MET A 1 99 ? 11.203 23.766 12.234 1 98.19 99 MET A C 1
ATOM 790 O O . MET A 1 99 ? 11.75 24.812 12.586 1 98.19 99 MET A O 1
ATOM 794 N N . LEU A 1 100 ? 10.812 22.844 13.047 1 98.19 100 LEU A N 1
ATOM 795 C CA . LEU A 1 100 ? 11.008 22.969 14.484 1 98.19 100 LEU A CA 1
ATOM 796 C C . LEU A 1 100 ? 12.492 23.094 14.82 1 98.19 100 LEU A C 1
ATOM 798 O O . LEU A 1 100 ? 12.867 23.891 15.688 1 98.19 100 LEU A O 1
ATOM 802 N N . ASN A 1 101 ? 13.289 22.406 14.141 1 97.38 101 ASN A N 1
ATOM 803 C CA . ASN A 1 101 ? 14.727 22.375 14.398 1 97.38 101 ASN A CA 1
ATOM 804 C C . ASN A 1 101 ? 15.398 23.672 13.953 1 97.38 101 ASN A C 1
ATOM 806 O O . ASN A 1 101 ? 16.422 24.062 14.5 1 97.38 101 ASN A O 1
ATOM 810 N N . LYS A 1 102 ? 14.812 24.391 13.094 1 96.12 102 LYS A N 1
ATOM 811 C CA . LYS A 1 102 ? 15.438 25.578 12.5 1 96.12 102 LYS A CA 1
ATOM 812 C C . LYS A 1 102 ? 14.898 26.859 13.125 1 96.12 102 LYS A C 1
ATOM 814 O O . LYS A 1 102 ? 15.594 27.859 13.188 1 96.12 102 LYS A O 1
ATOM 819 N N . THR A 1 103 ? 13.641 26.812 13.578 1 95.94 103 THR A N 1
ATOM 820 C CA . THR A 1 103 ? 12.953 28 14.062 1 95.94 103 THR A CA 1
ATOM 821 C C . THR A 1 103 ? 13.422 28.359 15.469 1 95.94 103 THR A C 1
ATOM 823 O O . THR A 1 103 ? 13.547 27.484 16.328 1 95.94 103 THR A O 1
ATOM 826 N N . GLN A 1 104 ? 13.727 29.703 15.711 1 94.5 104 GLN A N 1
ATOM 827 C CA . GLN A 1 104 ? 14.148 30.188 17.016 1 94.5 104 GLN A CA 1
ATOM 828 C C . GLN A 1 104 ? 13.031 30.969 17.703 1 94.5 104 GLN A C 1
ATOM 830 O O . GLN A 1 104 ? 13.07 31.203 18.906 1 94.5 104 GLN A O 1
ATOM 835 N N . GLU A 1 105 ? 12.008 31.312 16.969 1 95.56 105 GLU A N 1
ATOM 836 C CA . GLU A 1 105 ? 10.891 32.062 17.516 1 95.56 105 GLU A CA 1
ATOM 837 C C . GLU A 1 105 ? 9.969 31.188 18.359 1 95.56 105 GLU A C 1
ATOM 839 O O . GLU A 1 105 ? 9.312 30.281 17.828 1 95.56 105 GLU A O 1
ATOM 844 N N . GLN A 1 106 ? 9.867 31.5 19.656 1 97 106 GLN A N 1
ATOM 845 C CA . GLN A 1 106 ? 9.195 30.641 20.625 1 97 106 GLN A CA 1
ATOM 846 C C . GLN A 1 106 ? 7.723 30.469 20.266 1 97 106 GLN A C 1
ATOM 848 O O . GLN A 1 106 ? 7.188 29.359 20.344 1 97 106 GLN A O 1
ATOM 853 N N . ARG A 1 107 ? 7.02 31.531 19.875 1 96.88 107 ARG A N 1
ATOM 854 C CA . ARG A 1 107 ? 5.602 31.438 19.547 1 96.88 107 ARG A CA 1
ATOM 855 C C . ARG A 1 107 ? 5.375 30.562 18.328 1 96.88 107 ARG A C 1
ATOM 857 O O . ARG A 1 107 ? 4.422 29.766 18.297 1 96.88 107 ARG A O 1
ATOM 864 N N . VAL A 1 108 ? 6.258 30.688 17.312 1 97.75 108 VAL A N 1
ATOM 865 C CA . VAL A 1 108 ? 6.16 29.875 16.109 1 97.75 108 VAL A CA 1
ATOM 866 C C . VAL A 1 108 ? 6.438 28.406 16.453 1 97.75 108 VAL A C 1
ATOM 868 O O . VAL A 1 108 ? 5.762 27.516 15.945 1 97.75 108 VAL A O 1
ATOM 871 N N . LYS A 1 109 ? 7.375 28.188 17.344 1 98.31 109 LYS A N 1
ATOM 872 C CA . LYS A 1 109 ? 7.676 26.828 17.781 1 98.31 109 LYS A CA 1
ATOM 873 C C . LYS A 1 109 ? 6.461 26.188 18.453 1 98.31 109 LYS A C 1
ATOM 875 O O . LYS A 1 109 ? 6.184 25.016 18.25 1 98.31 109 LYS A O 1
ATOM 880 N N . GLU A 1 110 ? 5.746 26.953 19.234 1 98.25 110 GLU A N 1
ATOM 881 C CA . GLU A 1 110 ? 4.539 26.453 19.891 1 98.25 110 GLU A CA 1
ATOM 882 C C . GLU A 1 110 ? 3.475 26.062 18.859 1 98.25 110 GLU A C 1
ATOM 884 O O . GLU A 1 110 ? 2.824 25.031 19 1 98.25 110 GLU A O 1
ATOM 889 N N . ASP A 1 111 ? 3.27 26.875 17.844 1 98.38 111 ASP A N 1
ATOM 890 C CA . ASP A 1 111 ? 2.316 26.578 16.781 1 98.38 111 ASP A CA 1
ATOM 891 C C . ASP A 1 111 ? 2.732 25.312 16.016 1 98.38 111 ASP A C 1
ATOM 893 O O . ASP A 1 111 ? 1.897 24.453 15.719 1 98.38 111 ASP A O 1
ATOM 897 N N . LEU A 1 112 ? 4.031 25.219 15.68 1 98.69 112 LEU A N 1
ATOM 898 C CA . LEU A 1 112 ? 4.539 24.062 14.953 1 98.69 112 LEU A CA 1
ATOM 899 C C . LEU A 1 112 ? 4.355 22.781 15.773 1 98.69 112 LEU A C 1
ATOM 901 O O . LEU A 1 112 ? 3.994 21.734 15.234 1 98.69 112 LEU A O 1
ATOM 905 N N . LEU A 1 113 ? 4.602 22.859 17.078 1 98.44 113 LEU A N 1
ATOM 906 C CA . LEU A 1 113 ? 4.422 21.719 17.953 1 98.44 113 LEU A CA 1
ATOM 907 C C . LEU A 1 113 ? 2.955 21.297 18.016 1 98.44 113 LEU A C 1
ATOM 909 O O . LEU A 1 113 ? 2.641 20.109 18.016 1 98.44 113 LEU A O 1
ATOM 913 N N . TYR A 1 114 ? 2.096 22.25 18.109 1 98.25 114 TYR A N 1
ATOM 914 C CA . TYR A 1 114 ? 0.665 21.969 18.094 1 98.25 114 TYR A CA 1
ATOM 915 C C . TYR A 1 114 ? 0.25 21.266 16.812 1 98.25 114 TYR A C 1
ATOM 917 O O . TYR A 1 114 ? -0.441 20.234 16.844 1 98.25 114 TYR A O 1
ATOM 925 N N . LEU A 1 115 ? 0.657 21.812 15.633 1 98.56 115 LEU A N 1
ATOM 926 C CA . LEU A 1 115 ? 0.336 21.219 14.336 1 98.56 115 LEU A CA 1
ATOM 927 C C . LEU A 1 115 ? 0.877 19.797 14.234 1 98.56 115 LEU A C 1
ATOM 929 O O . LEU A 1 115 ? 0.174 18.891 13.781 1 98.56 115 LEU A O 1
ATOM 933 N N . LYS A 1 116 ? 2.139 19.609 14.648 1 98.31 116 LYS A N 1
ATOM 934 C CA . LYS A 1 116 ? 2.76 18.281 14.641 1 98.31 116 LYS A CA 1
ATOM 935 C C . LYS A 1 116 ? 1.967 17.297 15.492 1 98.31 116 LYS A C 1
ATOM 937 O O . LYS A 1 116 ? 1.703 16.172 15.062 1 98.31 116 LYS A O 1
ATOM 942 N N . SER A 1 117 ? 1.543 17.734 16.672 1 98 117 SER A N 1
ATOM 943 C CA . SER A 1 117 ? 0.778 16.875 17.578 1 98 117 SER A CA 1
ATOM 944 C C . SER A 1 117 ? -0.555 16.469 16.953 1 98 117 SER A C 1
ATOM 946 O O . SER A 1 117 ? -0.981 15.32 17.078 1 98 117 SER A O 1
ATOM 948 N N . LYS A 1 118 ? -1.224 17.359 16.297 1 97.31 118 LYS A N 1
ATOM 949 C CA . LYS A 1 118 ? -2.52 17.062 15.695 1 97.31 118 LYS A CA 1
ATOM 950 C C . LYS A 1 118 ? -2.377 16.109 14.523 1 97.31 118 LYS A C 1
ATOM 952 O O . LYS A 1 118 ? -3.211 15.219 14.336 1 97.31 118 LYS A O 1
ATOM 957 N N . LEU A 1 119 ? -1.321 16.281 13.727 1 97.62 119 LEU A N 1
ATOM 958 C CA . LEU A 1 119 ? -1.079 15.367 12.617 1 97.62 119 LEU A CA 1
ATOM 959 C C . LEU A 1 119 ? -0.7 13.984 13.133 1 97.62 119 LEU A C 1
ATOM 961 O O . LEU A 1 119 ? -1.101 12.969 12.555 1 97.62 119 LEU A O 1
ATOM 965 N N . GLU A 1 120 ? 0.101 13.938 14.195 1 97.19 120 GLU A N 1
ATOM 966 C CA . GLU A 1 120 ? 0.452 12.664 14.812 1 97.19 120 GLU A CA 1
ATOM 967 C C . GLU A 1 120 ? -0.788 11.945 15.336 1 97.19 120 GLU A C 1
ATOM 969 O O . GLU A 1 120 ? -0.912 10.727 15.188 1 97.19 120 GLU A O 1
ATOM 974 N N . GLU A 1 121 ? -1.657 12.656 15.961 1 96 121 GLU A N 1
ATOM 975 C CA . GLU A 1 121 ? -2.908 12.086 16.453 1 96 121 GLU A CA 1
ATOM 976 C C . GLU A 1 121 ? -3.748 11.531 15.305 1 96 121 GLU A C 1
ATOM 978 O O . GLU A 1 121 ? -4.254 10.406 15.391 1 96 121 GLU A O 1
ATOM 983 N N . LEU A 1 122 ? -3.918 12.359 14.305 1 94.12 122 LEU A N 1
ATOM 984 C CA . LEU A 1 122 ? -4.676 11.945 13.125 1 94.12 122 LEU A CA 1
ATOM 985 C C . LEU A 1 122 ? -4.105 10.664 12.539 1 94.12 122 LEU A C 1
ATOM 987 O O . LEU A 1 122 ? -4.852 9.727 12.234 1 94.12 122 LEU A O 1
ATOM 991 N N . LYS A 1 123 ? -2.805 10.609 12.352 1 94.69 123 LYS A N 1
ATOM 992 C CA . LYS A 1 123 ? -2.135 9.438 11.805 1 94.69 123 LYS A CA 1
ATOM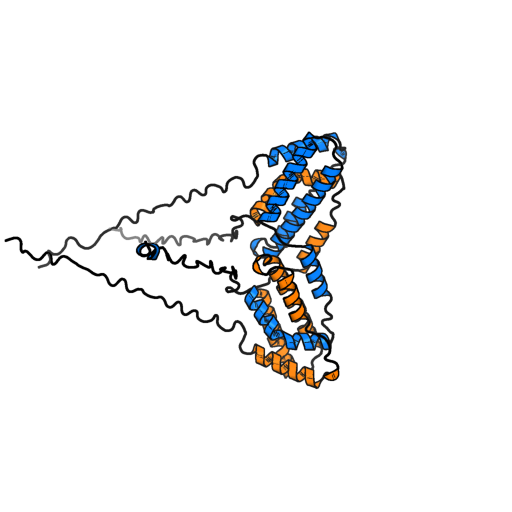 993 C C . LYS A 1 123 ? -2.342 8.219 12.703 1 94.69 123 LYS A C 1
ATOM 995 O O . LYS A 1 123 ? -2.656 7.129 12.211 1 94.69 123 LYS A O 1
ATOM 1000 N N . ARG A 1 124 ? -2.078 8.375 14 1 93.12 124 ARG A N 1
ATOM 1001 C CA . ARG A 1 124 ? -2.191 7.285 14.961 1 93.12 124 ARG A CA 1
ATOM 1002 C C . ARG A 1 124 ? -3.607 6.719 14.984 1 93.12 124 ARG A C 1
ATOM 1004 O O . ARG A 1 124 ? -3.795 5.512 15.156 1 93.12 124 ARG A O 1
ATOM 1011 N N . GLU A 1 125 ? -4.52 7.52 14.789 1 90.5 125 GLU A N 1
ATOM 1012 C CA . GLU A 1 125 ? -5.914 7.098 14.883 1 90.5 125 GLU A CA 1
ATOM 1013 C C . GLU A 1 125 ? -6.355 6.367 13.617 1 90.5 125 GLU A C 1
ATOM 1015 O O . GLU A 1 125 ? -7.035 5.344 13.688 1 90.5 125 GLU A O 1
ATOM 1020 N N . PHE A 1 126 ? -5.918 6.867 12.508 1 89.31 126 PHE A N 1
ATOM 1021 C CA . PHE A 1 126 ? -6.609 6.406 11.312 1 89.31 126 PHE A CA 1
ATOM 1022 C C . PHE A 1 126 ? -5.637 5.742 10.344 1 89.31 126 PHE A C 1
ATOM 1024 O O . PHE A 1 126 ? -6.047 5.008 9.445 1 89.31 126 PHE A O 1
ATOM 1031 N N . PHE A 1 127 ? -4.391 6.031 10.422 1 91.19 127 PHE A N 1
ATOM 1032 C CA . PHE A 1 127 ? -3.443 5.59 9.406 1 91.19 127 PHE A CA 1
ATOM 1033 C C . PHE A 1 127 ? -2.242 4.902 10.047 1 91.19 127 PHE A C 1
ATOM 1035 O O . PHE A 1 127 ? -1.12 5.406 9.977 1 91.19 127 PHE A O 1
ATOM 1042 N N . LYS A 1 128 ? -2.381 3.689 10.508 1 83.56 128 LYS A N 1
ATOM 1043 C CA . LYS A 1 128 ? -1.372 2.947 11.258 1 83.56 128 LYS A CA 1
ATOM 1044 C C . LYS A 1 128 ? -0.474 2.141 10.32 1 83.56 128 LYS A C 1
ATOM 1046 O O . LYS A 1 128 ? 0.438 1.447 10.781 1 83.56 128 LYS A O 1
ATOM 1051 N N . THR A 1 129 ? -0.52 2.32 9.172 1 83.06 129 THR A N 1
ATOM 1052 C CA . THR A 1 129 ? 0.217 1.503 8.211 1 83.06 129 THR A CA 1
ATOM 1053 C C . THR A 1 129 ? 1.705 1.84 8.242 1 83.06 129 THR A C 1
ATOM 1055 O O . THR A 1 129 ? 2.082 3.014 8.25 1 83.06 129 THR A O 1
ATOM 1058 N N . ASN A 1 130 ? 2.504 0.825 8.406 1 88.31 130 ASN A N 1
ATOM 1059 C CA . ASN A 1 130 ? 3.945 0.962 8.219 1 88.31 130 ASN A CA 1
ATOM 1060 C C . ASN A 1 130 ? 4.332 0.885 6.746 1 88.31 130 ASN A C 1
ATOM 1062 O O . ASN A 1 130 ? 4.562 -0.203 6.215 1 88.31 130 ASN A O 1
ATOM 1066 N N . THR A 1 131 ? 4.473 1.993 6.137 1 91.44 131 THR A N 1
ATOM 1067 C CA . THR A 1 131 ? 4.68 2.076 4.695 1 91.44 131 THR A CA 1
ATOM 1068 C C . THR A 1 131 ? 6.059 1.546 4.312 1 91.44 131 THR A C 1
ATOM 1070 O O . THR A 1 131 ? 6.234 0.973 3.236 1 91.44 131 THR A O 1
ATOM 1073 N N . ALA A 1 132 ? 7.039 1.732 5.195 1 90.88 132 ALA A N 1
ATOM 1074 C CA . ALA A 1 132 ? 8.383 1.221 4.918 1 90.88 132 ALA A CA 1
ATOM 1075 C C . ALA A 1 132 ? 8.375 -0.302 4.812 1 90.88 132 ALA A C 1
ATOM 1077 O O . ALA A 1 132 ? 8.945 -0.869 3.879 1 90.88 132 ALA A O 1
ATOM 1078 N N . LYS A 1 133 ? 7.738 -0.954 5.734 1 93.31 133 LYS A N 1
ATOM 1079 C CA . LYS A 1 133 ? 7.625 -2.408 5.695 1 93.31 133 LYS A CA 1
ATOM 1080 C C . LYS A 1 133 ? 6.844 -2.865 4.469 1 93.31 133 LYS A C 1
ATOM 1082 O O . LYS A 1 133 ? 7.199 -3.861 3.834 1 93.31 133 LYS A O 1
ATOM 1087 N N . LEU A 1 134 ? 5.766 -2.18 4.152 1 94.56 134 LEU A N 1
ATOM 1088 C CA . LEU A 1 134 ? 4.977 -2.508 2.973 1 94.56 134 LEU A CA 1
ATOM 1089 C C . LEU A 1 134 ? 5.82 -2.404 1.708 1 94.56 134 LEU A C 1
ATOM 1091 O O . LEU A 1 134 ? 5.816 -3.316 0.876 1 94.56 134 LEU A O 1
ATOM 1095 N N . LYS A 1 135 ? 6.559 -1.303 1.556 1 93.88 135 LYS A N 1
ATOM 1096 C CA . LYS A 1 135 ? 7.41 -1.104 0.388 1 93.88 135 LYS A CA 1
ATOM 1097 C C . LYS A 1 135 ? 8.445 -2.219 0.269 1 93.88 135 LYS A C 1
ATOM 1099 O O . LYS A 1 135 ? 8.68 -2.746 -0.822 1 93.88 135 LYS A O 1
ATOM 1104 N N . GLN A 1 136 ? 9.062 -2.537 1.343 1 95.06 136 GLN A N 1
ATOM 1105 C CA . GLN A 1 136 ? 10.047 -3.613 1.345 1 95.06 136 GLN A CA 1
ATOM 1106 C C . GLN A 1 136 ? 9.422 -4.938 0.917 1 95.06 136 GLN A C 1
ATOM 1108 O O . GLN A 1 136 ? 10.008 -5.684 0.131 1 95.06 136 GLN A O 1
ATOM 1113 N N . SER A 1 137 ? 8.266 -5.238 1.485 1 94.88 137 SER A N 1
ATOM 1114 C CA . SER A 1 137 ? 7.57 -6.477 1.147 1 94.88 137 SER A CA 1
ATOM 1115 C C . SER A 1 137 ? 7.184 -6.512 -0.327 1 94.88 137 SER A C 1
ATOM 1117 O O . SER A 1 137 ? 7.266 -7.555 -0.973 1 94.88 137 SER A O 1
ATOM 1119 N N . LEU A 1 138 ? 6.723 -5.379 -0.881 1 95.69 138 LEU A N 1
ATOM 1120 C CA . LEU A 1 138 ? 6.406 -5.289 -2.303 1 95.69 138 LEU A CA 1
ATOM 1121 C C . LEU A 1 138 ? 7.648 -5.527 -3.152 1 95.69 138 LEU A C 1
ATOM 1123 O O . LEU A 1 138 ? 7.586 -6.207 -4.18 1 95.69 138 LEU A O 1
ATOM 1127 N N . GLU A 1 139 ? 8.789 -4.969 -2.76 1 95.69 139 GLU A N 1
ATOM 1128 C CA . GLU A 1 139 ? 10.047 -5.164 -3.475 1 95.69 139 GLU A CA 1
ATOM 1129 C C . GLU A 1 139 ? 10.477 -6.629 -3.455 1 95.69 139 GLU A C 1
ATOM 1131 O O . GLU A 1 139 ? 10.992 -7.141 -4.449 1 95.69 139 GLU A O 1
ATOM 1136 N N . GLU A 1 140 ? 10.305 -7.281 -2.309 1 96.75 140 GLU A N 1
ATOM 1137 C CA . GLU A 1 140 ? 10.625 -8.703 -2.199 1 96.75 140 GLU A CA 1
ATOM 1138 C C . GLU A 1 140 ? 9.789 -9.531 -3.17 1 96.75 140 GLU A C 1
ATOM 1140 O O . GLU A 1 140 ? 10.297 -10.453 -3.809 1 96.75 140 GLU A O 1
ATOM 1145 N N . LEU A 1 141 ? 8.5 -9.227 -3.293 1 97.31 141 LEU A N 1
ATOM 1146 C CA . LEU A 1 141 ? 7.637 -9.93 -4.234 1 97.31 141 LEU A CA 1
ATOM 1147 C C . LEU A 1 141 ? 8.094 -9.695 -5.672 1 97.31 141 LEU A C 1
ATOM 1149 O O . LEU A 1 141 ? 8.156 -10.633 -6.469 1 97.31 141 LEU A O 1
ATOM 1153 N N . GLU A 1 142 ? 8.438 -8.484 -6.004 1 95.44 142 GLU A N 1
ATOM 1154 C CA . GLU A 1 142 ? 8.867 -8.117 -7.348 1 95.44 142 GLU A CA 1
ATOM 1155 C C . GLU A 1 142 ? 10.18 -8.812 -7.719 1 95.44 142 GLU A C 1
ATOM 1157 O O . GLU A 1 142 ? 10.469 -9.008 -8.898 1 95.44 142 GLU A O 1
ATOM 1162 N N . ALA A 1 143 ? 10.992 -9.203 -6.758 1 97.06 143 ALA A N 1
ATOM 1163 C CA . ALA A 1 143 ? 12.32 -9.773 -6.992 1 97.06 143 ALA A CA 1
ATOM 1164 C C . ALA A 1 143 ? 12.227 -11.266 -7.285 1 97.06 143 ALA A C 1
ATOM 1166 O O . ALA A 1 143 ? 13.211 -11.891 -7.684 1 97.06 143 ALA A O 1
ATOM 1167 N N . ILE A 1 144 ? 11.047 -11.844 -7.09 1 97.06 144 ILE A N 1
ATOM 1168 C CA . ILE A 1 144 ? 10.891 -13.273 -7.336 1 97.06 144 ILE A CA 1
ATOM 1169 C C . ILE A 1 144 ? 11.133 -13.578 -8.812 1 97.06 144 ILE A C 1
ATOM 1171 O O . ILE A 1 144 ? 10.602 -12.891 -9.688 1 97.06 144 ILE A O 1
ATOM 1175 N N . LYS A 1 145 ? 11.992 -14.555 -9.109 1 97.44 145 LYS A N 1
ATOM 1176 C CA . LYS A 1 145 ? 12.289 -14.984 -10.477 1 97.44 145 LYS A CA 1
ATOM 1177 C C . LYS A 1 145 ? 11.188 -15.891 -11.016 1 97.44 145 LYS A C 1
ATOM 1179 O O . LYS A 1 145 ? 11.273 -17.109 -10.898 1 97.44 145 LYS A O 1
ATOM 1184 N N . THR A 1 146 ? 10.234 -15.359 -11.758 1 98 146 THR A N 1
ATOM 1185 C CA . THR A 1 146 ? 8.977 -16.016 -12.117 1 98 146 THR A CA 1
ATOM 1186 C C . THR A 1 146 ? 9.203 -17.047 -13.219 1 98 146 THR A C 1
ATOM 1188 O O . THR A 1 146 ? 8.328 -17.875 -13.477 1 98 146 THR A O 1
ATOM 1191 N N . SER A 1 147 ? 10.375 -17.047 -13.938 1 96.62 147 SER A N 1
ATOM 1192 C CA . SER A 1 147 ? 10.664 -18.016 -14.984 1 96.62 147 SER A CA 1
ATOM 1193 C C . SER A 1 147 ? 11.547 -19.141 -14.461 1 96.62 147 SER A C 1
ATOM 1195 O O . SER A 1 147 ? 11.836 -20.109 -15.18 1 96.62 147 SER A O 1
ATOM 1197 N N . ASN A 1 148 ? 12.016 -19 -13.203 1 94.31 148 ASN A N 1
ATOM 1198 C CA . ASN A 1 148 ? 12.875 -20.016 -12.602 1 94.31 148 ASN A CA 1
ATOM 1199 C C . ASN A 1 148 ? 12.094 -21.297 -12.289 1 94.31 148 ASN A C 1
ATOM 1201 O O . ASN A 1 148 ? 11.07 -21.25 -11.617 1 94.31 148 ASN A O 1
ATOM 1205 N N . GLU A 1 149 ? 12.664 -22.391 -12.734 1 93.44 149 GLU A N 1
ATOM 1206 C CA . GLU A 1 149 ? 11.93 -23.656 -12.664 1 93.44 149 GLU A CA 1
ATOM 1207 C C . GLU A 1 149 ? 11.734 -24.094 -11.219 1 93.44 149 GLU A C 1
ATOM 1209 O O . GLU A 1 149 ? 10.695 -24.672 -10.875 1 93.44 149 GLU A O 1
ATOM 1214 N N . LEU A 1 150 ? 12.695 -23.844 -10.391 1 92.94 150 LEU A N 1
ATOM 1215 C CA . LEU A 1 150 ? 12.562 -24.219 -8.992 1 92.94 150 LEU A CA 1
ATOM 1216 C C . LEU A 1 150 ? 11.492 -23.375 -8.305 1 92.94 150 LEU A C 1
ATOM 1218 O O . LEU A 1 150 ? 10.711 -23.875 -7.5 1 92.94 150 LEU A O 1
ATOM 1222 N N . VAL A 1 151 ? 11.469 -22.078 -8.602 1 95 151 VAL A N 1
ATOM 1223 C CA . VAL A 1 151 ? 10.461 -21.188 -8.055 1 95 151 VAL A CA 1
ATOM 1224 C C . VAL A 1 151 ? 9.07 -21.609 -8.539 1 95 151 VAL A C 1
ATOM 1226 O O . VAL A 1 151 ? 8.117 -21.625 -7.758 1 95 151 VAL A O 1
ATOM 1229 N N . GLN A 1 152 ? 8.961 -21.984 -9.82 1 96.38 152 GLN A N 1
ATOM 1230 C CA . GLN A 1 152 ? 7.688 -22.422 -10.383 1 96.38 152 GLN A CA 1
ATOM 1231 C C . GLN A 1 152 ? 7.172 -23.672 -9.664 1 96.38 152 GLN A C 1
ATOM 1233 O O . GLN A 1 152 ? 5.984 -23.75 -9.336 1 96.38 152 GLN A O 1
ATOM 1238 N N . ARG A 1 153 ? 8.047 -24.547 -9.414 1 95.31 153 ARG A N 1
ATOM 1239 C CA . ARG A 1 153 ? 7.648 -25.781 -8.719 1 95.31 153 ARG A CA 1
ATOM 1240 C C . ARG A 1 153 ? 7.152 -25.469 -7.309 1 95.31 153 ARG A C 1
ATOM 1242 O O . ARG A 1 153 ? 6.121 -25.984 -6.879 1 95.31 153 ARG A O 1
ATOM 1249 N N . LYS A 1 154 ? 7.902 -24.656 -6.598 1 95.56 154 LYS A N 1
ATOM 1250 C CA . LYS A 1 154 ? 7.488 -24.281 -5.25 1 95.56 154 LYS A CA 1
ATOM 1251 C C . LYS A 1 154 ? 6.16 -23.531 -5.273 1 95.56 154 LYS A C 1
ATOM 1253 O O . LYS A 1 154 ? 5.301 -23.75 -4.418 1 95.56 154 LYS A O 1
ATOM 1258 N N . ALA A 1 155 ? 5.969 -22.656 -6.219 1 97.88 155 ALA A N 1
ATOM 1259 C CA . ALA A 1 155 ? 4.73 -21.891 -6.359 1 97.88 155 ALA A CA 1
ATOM 1260 C C . ALA A 1 155 ? 3.535 -22.828 -6.551 1 97.88 155 ALA A C 1
ATOM 1262 O O . ALA A 1 155 ? 2.5 -22.656 -5.902 1 97.88 155 ALA A O 1
ATOM 1263 N N . ILE A 1 156 ? 3.709 -23.812 -7.41 1 98.06 156 ILE A N 1
ATOM 1264 C CA . ILE A 1 156 ? 2.615 -24.75 -7.684 1 98.06 156 ILE A CA 1
ATOM 1265 C C . ILE A 1 156 ? 2.332 -25.594 -6.441 1 98.06 156 ILE A C 1
ATOM 1267 O O . ILE A 1 156 ? 1.174 -25.781 -6.066 1 98.06 156 ILE A O 1
ATOM 1271 N N . PHE A 1 157 ? 3.352 -26 -5.797 1 95.69 157 PHE A N 1
ATOM 1272 C CA . PHE A 1 157 ? 3.211 -26.812 -4.594 1 95.69 157 PHE A CA 1
ATOM 1273 C C . PHE A 1 157 ? 2.467 -26.047 -3.506 1 95.69 157 PHE A C 1
ATOM 1275 O O . PHE A 1 157 ? 1.711 -26.641 -2.73 1 95.69 157 PHE A O 1
ATOM 1282 N N . GLU A 1 158 ? 2.664 -24.734 -3.426 1 98 158 GLU A N 1
ATOM 1283 C CA . GLU A 1 158 ? 2.109 -23.891 -2.371 1 98 158 GLU A CA 1
ATOM 1284 C C . GLU A 1 158 ? 0.765 -23.312 -2.785 1 98 158 GLU A C 1
ATOM 1286 O O . GLU A 1 158 ? 0.078 -22.688 -1.973 1 98 158 GLU A O 1
ATOM 1291 N N . LEU A 1 159 ? 0.238 -23.516 -3.988 1 98.06 159 LEU A N 1
ATOM 1292 C CA . LEU A 1 159 ? -0.811 -22.719 -4.613 1 98.06 159 LEU A CA 1
ATOM 1293 C C . LEU A 1 159 ? -2.127 -22.859 -3.859 1 98.06 159 LEU A C 1
ATOM 1295 O O . LEU A 1 159 ? -2.811 -21.875 -3.6 1 98.06 159 LEU A O 1
ATOM 1299 N N . LYS A 1 160 ? -2.477 -24.031 -3.533 1 96.25 160 LYS A N 1
ATOM 1300 C CA . LYS A 1 160 ? -3.762 -24.234 -2.869 1 96.25 160 LYS A CA 1
ATOM 1301 C C . LYS A 1 160 ? -3.834 -23.453 -1.56 1 96.25 160 LYS A C 1
ATOM 1303 O O . LYS A 1 160 ? -4.848 -22.812 -1.267 1 96.25 160 LYS A O 1
ATOM 1308 N N . LYS A 1 161 ? -2.807 -23.516 -0.784 1 96.06 161 LYS A N 1
ATOM 1309 C CA . LYS A 1 161 ? -2.781 -22.797 0.491 1 96.06 161 LYS A CA 1
ATOM 1310 C C . LYS A 1 161 ? -2.811 -21.297 0.28 1 96.06 161 LYS A C 1
ATOM 1312 O O . LYS A 1 161 ? -3.5 -20.578 1.004 1 96.06 161 LYS A O 1
ATOM 1317 N N . VAL A 1 162 ? -2.059 -20.828 -0.691 1 97.12 162 VAL A N 1
ATOM 1318 C CA . VAL A 1 162 ? -2.041 -19.406 -0.999 1 97.12 162 VAL A CA 1
ATOM 1319 C C . VAL A 1 162 ? -3.428 -18.953 -1.454 1 97.12 162 VAL A C 1
ATOM 1321 O O . VAL A 1 162 ? -3.908 -17.891 -1.049 1 97.12 162 VAL A O 1
ATOM 1324 N N . PHE A 1 163 ? -4.09 -19.812 -2.266 1 96.88 163 PHE A N 1
ATOM 1325 C CA . PHE A 1 163 ? -5.441 -19.531 -2.736 1 96.88 163 PHE A CA 1
ATOM 1326 C C . PHE A 1 163 ? -6.41 -19.406 -1.564 1 96.88 163 PHE A C 1
ATOM 1328 O O . PHE A 1 163 ? -7.199 -18.469 -1.505 1 96.88 163 PHE A O 1
ATOM 1335 N N . ARG A 1 164 ? -6.293 -20.219 -0.66 1 94 164 ARG A N 1
ATOM 1336 C CA . ARG A 1 164 ? -7.164 -20.219 0.511 1 94 164 ARG A CA 1
ATOM 1337 C C . ARG A 1 164 ? -6.922 -18.969 1.359 1 94 164 ARG A C 1
ATOM 1339 O O . ARG A 1 164 ? -7.871 -18.344 1.849 1 94 164 ARG A O 1
ATOM 1346 N N . GLU A 1 165 ? -5.645 -18.672 1.55 1 93.62 165 GLU A N 1
ATOM 1347 C CA . GLU A 1 165 ? -5.316 -17.469 2.314 1 93.62 165 GLU A CA 1
ATOM 1348 C C . GLU A 1 165 ? -5.879 -16.219 1.646 1 93.62 165 GLU A C 1
ATOM 1350 O O . GLU A 1 165 ? -6.434 -15.352 2.318 1 93.62 165 GLU A O 1
ATOM 1355 N N . ALA A 1 166 ? -5.746 -16.172 0.349 1 94.69 166 ALA A N 1
ATOM 1356 C CA . ALA A 1 166 ? -6.273 -15.031 -0.399 1 94.69 166 ALA A CA 1
ATOM 1357 C C . ALA A 1 166 ? -7.793 -14.938 -0.268 1 94.69 166 ALA A C 1
ATOM 1359 O O . ALA A 1 166 ? -8.336 -13.859 -0.028 1 94.69 166 ALA A O 1
ATOM 1360 N N . ALA A 1 167 ? -8.43 -16.031 -0.394 1 92.88 167 ALA A N 1
ATOM 1361 C CA . ALA A 1 167 ? -9.883 -16.062 -0.275 1 92.88 167 ALA A CA 1
ATOM 1362 C C . ALA A 1 167 ? -10.328 -15.641 1.122 1 92.88 167 ALA A C 1
ATOM 1364 O O . ALA A 1 167 ? -11.344 -14.961 1.277 1 92.88 167 ALA A O 1
ATOM 1365 N N . SER A 1 168 ? -9.555 -16.031 2.082 1 90.06 168 SER A N 1
ATOM 1366 C CA . SER A 1 168 ? -9.883 -15.688 3.463 1 90.06 168 SER A CA 1
ATOM 1367 C C . SER A 1 168 ? -9.703 -14.203 3.725 1 90.06 168 SER A C 1
ATOM 1369 O O . SER A 1 168 ? -10.508 -13.586 4.422 1 90.06 168 SER A O 1
ATOM 1371 N N . ILE A 1 169 ? -8.641 -13.617 3.205 1 88.75 169 ILE A N 1
ATOM 1372 C CA . ILE A 1 169 ? -8.32 -12.203 3.395 1 88.75 169 ILE A CA 1
ATOM 1373 C C . ILE A 1 169 ? -9.336 -11.344 2.645 1 88.75 169 ILE A C 1
ATOM 1375 O O . ILE A 1 169 ? -9.773 -10.305 3.152 1 88.75 169 ILE A O 1
ATOM 1379 N N . GLY A 1 170 ? -9.695 -11.781 1.461 1 87.12 170 GLY A N 1
ATOM 1380 C CA . GLY A 1 170 ? -10.531 -10.961 0.591 1 87.12 170 GLY A CA 1
ATOM 1381 C C . GLY A 1 170 ? -12.008 -11.219 0.776 1 87.12 170 GLY A C 1
ATOM 1382 O O . GLY A 1 170 ? -12.836 -10.359 0.471 1 87.12 170 GLY A O 1
ATOM 1383 N N . GLY A 1 171 ? -12.383 -12.383 1.084 1 78.75 171 GLY A N 1
ATOM 1384 C CA . GLY A 1 171 ? -13.773 -12.812 1.076 1 78.75 171 GLY A CA 1
ATOM 1385 C C . GLY A 1 171 ? -14.586 -12.219 2.209 1 78.75 171 GLY A C 1
ATOM 1386 O O . GLY A 1 171 ? -14.047 -11.531 3.076 1 78.75 171 GLY A O 1
ATOM 1387 N N . PRO A 1 172 ? -15.953 -12.289 1.905 1 65.56 172 PRO A N 1
ATOM 1388 C CA . PRO A 1 172 ? -16.891 -11.695 2.861 1 65.56 172 PRO A CA 1
ATOM 1389 C C . PRO A 1 172 ? -16.641 -12.156 4.297 1 65.56 172 PRO A C 1
ATOM 1391 O O . PRO A 1 172 ? -16.922 -11.414 5.242 1 65.56 172 PRO A O 1
ATOM 1394 N N . ASP A 1 173 ? -16.172 -13.391 4.383 1 60.41 173 ASP A N 1
ATOM 1395 C CA . ASP A 1 173 ? -15.922 -13.883 5.73 1 60.41 173 ASP A CA 1
ATOM 1396 C C . ASP A 1 173 ? -14.625 -13.305 6.289 1 60.41 173 ASP A C 1
ATOM 1398 O O . ASP A 1 173 ? -14.156 -13.727 7.352 1 60.41 173 ASP A O 1
ATOM 1402 N N . SER A 1 174 ? -13.953 -12.57 5.402 1 57.78 174 SER A N 1
ATOM 1403 C CA . SER A 1 174 ? -12.711 -11.953 5.855 1 57.78 174 SER A CA 1
ATOM 1404 C C . SER A 1 174 ? -12.961 -11.039 7.055 1 57.78 174 SER A C 1
ATOM 1406 O O . SER A 1 174 ? -12.086 -10.266 7.445 1 57.78 174 SER A O 1
ATOM 1408 N N . LYS A 1 175 ? -14.297 -11.305 7.617 1 45.34 175 LYS A N 1
ATOM 1409 C CA . LYS A 1 175 ? -14.609 -10.539 8.82 1 45.34 175 LYS A CA 1
ATOM 1410 C C . LYS A 1 175 ? -13.375 -10.352 9.695 1 45.34 175 LYS A C 1
ATOM 1412 O O . LYS A 1 175 ? -12.445 -11.164 9.641 1 45.34 175 LYS A O 1
ATOM 1417 N N . SER A 1 176 ? -13.227 -9.211 10.43 1 41.56 176 SER A N 1
ATOM 1418 C CA . SER A 1 176 ? -12.422 -8.82 11.586 1 41.56 176 SER A CA 1
ATOM 1419 C C . SER A 1 176 ? -12.18 -10 12.516 1 41.56 176 SER A C 1
ATOM 1421 O O . SER A 1 176 ? -13.102 -10.477 13.18 1 41.56 176 SER A O 1
ATOM 1423 N N . HIS A 1 177 ? -11.539 -10.945 12.195 1 36.06 177 HIS A N 1
ATOM 1424 C CA . HIS A 1 177 ? -11.172 -11.711 13.383 1 36.06 177 HIS A CA 1
ATOM 1425 C C . HIS A 1 177 ? -10.953 -10.797 14.578 1 36.06 177 HIS A C 1
ATOM 1427 O O . HIS A 1 177 ? -9.852 -10.266 14.773 1 36.06 177 HIS A O 1
ATOM 1433 N N . GLN A 1 178 ? -11.648 -9.789 14.797 1 33.72 178 GLN A N 1
ATOM 1434 C CA . GLN A 1 178 ? -11.648 -9.242 16.156 1 33.72 178 GLN A CA 1
ATOM 1435 C C . GLN A 1 178 ? -11.57 -10.352 17.188 1 33.72 178 GLN A C 1
ATOM 1437 O O . GLN A 1 178 ? -12.406 -11.258 17.203 1 33.72 178 GLN A O 1
ATOM 1442 N N . ALA A 1 179 ? -10.383 -10.789 17.578 1 33.09 179 ALA A N 1
ATOM 1443 C CA . ALA A 1 179 ? -10.195 -11.594 18.781 1 33.09 179 ALA A CA 1
ATOM 1444 C C . ALA A 1 179 ? -11.266 -11.289 19.828 1 33.09 179 ALA A C 1
ATOM 1446 O O . ALA A 1 179 ? -11.328 -10.172 20.359 1 33.09 179 ALA A O 1
ATOM 1447 N N . SER A 1 180 ? -12.391 -11.648 19.781 1 31.88 180 SER A N 1
ATOM 1448 C CA . SER A 1 180 ? -13.109 -11.75 21.062 1 31.88 180 SER A CA 1
ATOM 1449 C C . SER A 1 180 ? -12.203 -12.305 22.156 1 31.88 180 SER A C 1
ATOM 1451 O O . SER A 1 180 ? -11.797 -13.461 22.109 1 31.88 180 SER A O 1
ATOM 1453 N N . LEU A 1 181 ? -11.125 -11.57 22.531 1 31.44 181 LEU A N 1
ATOM 1454 C CA . LEU A 1 181 ? -10.617 -11.953 23.844 1 31.44 181 LEU A CA 1
ATOM 1455 C C . LEU A 1 181 ? -11.734 -12.531 24.703 1 31.44 181 LEU A C 1
ATOM 1457 O O . LEU A 1 181 ? -12.82 -11.961 24.797 1 31.44 181 LEU A O 1
ATOM 1461 N N . PRO A 1 182 ? -11.617 -13.742 24.812 1 32.12 182 PRO A N 1
ATOM 1462 C CA . PRO A 1 182 ? -12.5 -14.242 25.859 1 32.12 182 PRO A CA 1
ATOM 1463 C C . PRO A 1 182 ? -12.555 -13.32 27.078 1 32.12 182 PRO A C 1
ATOM 1465 O O . PRO A 1 182 ? -11.508 -12.914 27.594 1 32.12 182 PRO A O 1
ATOM 1468 N N . VAL A 1 183 ? -13.227 -12.195 26.969 1 29.17 183 VAL A N 1
ATOM 1469 C CA . VAL A 1 183 ? -13.562 -11.664 28.281 1 29.17 183 VAL A CA 1
ATOM 1470 C C . VAL A 1 183 ? -13.789 -12.82 29.266 1 29.17 183 VAL A C 1
ATOM 1472 O O . VAL A 1 183 ? -14.695 -13.633 29.078 1 29.17 183 VAL A O 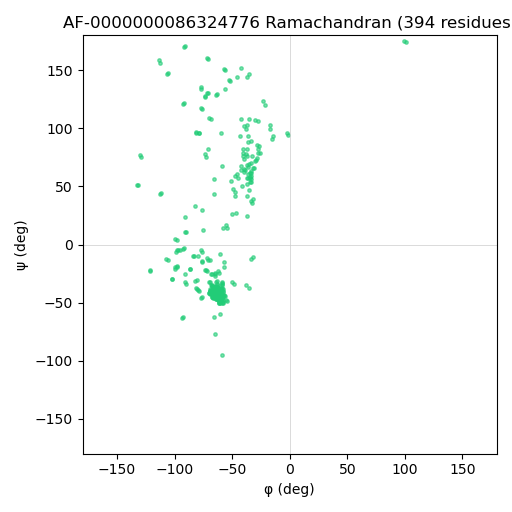1
ATOM 1475 N N . ASN A 1 184 ? -12.656 -13.367 29.656 1 26.38 184 ASN A N 1
ATOM 1476 C CA . ASN A 1 184 ? -12.758 -14.164 30.875 1 26.38 184 ASN A CA 1
ATOM 1477 C C . ASN A 1 184 ? -13.719 -13.539 31.875 1 26.38 184 ASN A C 1
ATOM 1479 O O . ASN A 1 184 ? -13.383 -12.562 32.531 1 26.38 184 ASN A O 1
ATOM 1483 N N . LYS A 1 185 ? -14.891 -13.242 31.422 1 26.59 185 LYS A N 1
ATOM 1484 C CA . LYS A 1 185 ? -15.852 -13.078 32.5 1 26.59 185 LYS A CA 1
ATOM 1485 C C . LYS A 1 185 ? -15.758 -14.234 33.5 1 26.59 185 LYS A C 1
ATOM 1487 O O . LYS A 1 185 ? -16.297 -15.312 33.281 1 26.59 185 LYS A O 1
ATOM 1492 N N . ARG A 1 186 ? -14.5 -14.602 33.875 1 26.02 186 ARG A N 1
ATOM 1493 C CA . ARG A 1 186 ? -14.477 -15.406 35.094 1 26.02 186 ARG A CA 1
ATOM 1494 C C . ARG A 1 186 ? -15.547 -14.953 36.062 1 26.02 186 ARG A C 1
ATOM 1496 O O . ARG A 1 186 ? -15.711 -13.758 36.312 1 26.02 186 ARG A O 1
ATOM 1503 N N . ARG A 1 187 ? -16.547 -15.758 36.188 1 26.58 187 ARG A N 1
ATOM 1504 C CA . ARG A 1 187 ? -17.562 -15.922 37.219 1 26.58 187 ARG A CA 1
ATOM 1505 C C . ARG A 1 187 ? -16.984 -15.625 38.594 1 26.58 187 ARG A C 1
ATOM 1507 O O . ARG A 1 187 ? -16.062 -16.312 39.062 1 26.58 187 ARG A O 1
ATOM 1514 N N . VAL A 1 188 ? -16.688 -14.297 38.812 1 27.88 188 VAL A N 1
ATOM 1515 C CA . VAL A 1 188 ? -16.578 -13.977 40.219 1 27.88 188 VAL A CA 1
ATOM 1516 C C . VAL A 1 188 ? -17.625 -14.766 41 1 27.88 188 VAL A C 1
ATOM 1518 O O . VAL A 1 188 ? -18.812 -14.492 40.906 1 27.88 188 VAL A O 1
ATOM 1521 N N . ARG A 1 189 ? -17.641 -16.156 40.906 1 25.75 189 ARG A N 1
ATOM 1522 C CA . ARG A 1 189 ? -18.391 -16.953 41.875 1 25.75 189 ARG A CA 1
ATOM 1523 C C . ARG A 1 189 ? -18.297 -16.375 43.281 1 25.75 189 ARG A C 1
ATOM 1525 O O . ARG A 1 189 ? -17.219 -16.016 43.75 1 25.75 189 ARG A O 1
ATOM 1532 N N . GLN A 1 190 ? -19.359 -15.648 43.625 1 26.72 190 GLN A N 1
ATOM 1533 C CA . GLN A 1 190 ? -19.844 -15.156 44.906 1 26.72 190 GLN A CA 1
ATOM 1534 C C . GLN A 1 190 ? -19.516 -16.141 46.031 1 26.72 190 GLN A C 1
ATOM 1536 O O . GLN A 1 190 ? -20.109 -17.219 46.094 1 26.72 190 GLN A O 1
ATOM 1541 N N . THR A 1 191 ? -18.328 -16.797 45.938 1 31.86 191 THR A N 1
ATOM 1542 C CA . THR A 1 191 ? -18.094 -17.625 47.125 1 31.86 191 THR A CA 1
ATOM 1543 C C . THR A 1 191 ? -18.297 -16.812 48.375 1 31.86 191 THR A C 1
ATOM 1545 O O . THR A 1 191 ? -17.344 -16.188 48.875 1 31.86 191 THR A O 1
ATOM 1548 N N . LEU A 1 192 ? -19.141 -15.703 48.344 1 28.72 192 LEU A N 1
ATOM 1549 C CA . LEU A 1 192 ? -19.25 -14.984 49.594 1 28.72 192 LEU A CA 1
ATOM 1550 C C . LEU A 1 192 ? -19.719 -15.906 50.719 1 28.72 192 LEU A C 1
ATOM 1552 O O . LEU A 1 192 ? -19.906 -15.469 51.875 1 28.72 192 LEU A O 1
ATOM 1556 N N . ARG A 1 193 ? -20.359 -17.109 50.312 1 28.44 193 ARG A N 1
ATOM 1557 C CA . ARG A 1 193 ? -21.281 -17.484 51.375 1 28.44 193 ARG A CA 1
ATOM 1558 C C . ARG A 1 193 ? -20.531 -17.719 52.688 1 28.44 193 ARG A C 1
ATOM 1560 O O . ARG A 1 193 ? -21.031 -17.391 53.75 1 28.44 193 ARG A O 1
ATOM 1567 N N . SER A 1 194 ? -19.656 -18.672 52.531 1 30.58 194 SER A N 1
ATOM 1568 C CA . SER A 1 194 ? -19.719 -19.547 53.719 1 30.58 194 SER A CA 1
ATOM 1569 C C . SER A 1 194 ? -19.062 -18.906 54.906 1 30.58 194 SER A C 1
ATOM 1571 O O . SER A 1 194 ? -18.578 -19.594 55.812 1 30.58 194 SER A O 1
ATOM 1573 N N . LYS A 1 195 ? -18.75 -17.578 54.844 1 30.59 195 LYS A N 1
ATOM 1574 C CA . LYS A 1 195 ? -18.016 -17.188 56.031 1 30.59 195 LYS A CA 1
ATOM 1575 C C . LYS A 1 195 ? -18.812 -17.5 57.312 1 30.59 195 LYS A C 1
ATOM 1577 O O . LYS A 1 195 ? -18.406 -17.141 58.406 1 30.59 195 LYS A O 1
ATOM 1582 N N . MET A 1 196 ? -20.156 -17.766 57.062 1 26.48 196 MET A N 1
ATOM 1583 C CA . MET A 1 196 ? -20.828 -17.562 58.344 1 26.48 196 MET A CA 1
ATOM 1584 C C . MET A 1 196 ? -20.25 -18.453 59.438 1 26.48 196 MET A C 1
ATOM 1586 O O . MET A 1 196 ? -20.203 -18.078 60.594 1 26.48 196 MET A O 1
ATOM 1590 N N . HIS A 1 197 ? -20.109 -19.734 59.094 1 28.17 197 HIS A N 1
ATOM 1591 C CA . HIS A 1 197 ? -20.391 -20.5 60.312 1 28.17 197 HIS A CA 1
ATOM 1592 C C . HIS A 1 197 ? -19.188 -20.531 61.25 1 28.17 197 HIS A C 1
ATOM 1594 O O . HIS A 1 197 ? -19.203 -21.219 62.25 1 28.17 197 HIS A O 1
ATOM 1600 N N . LYS A 1 198 ? -17.953 -20.062 60.812 1 26.91 198 LYS A N 1
ATOM 1601 C CA . LYS A 1 198 ? -16.969 -20.531 61.781 1 26.91 198 LYS A CA 1
ATOM 1602 C C . LYS A 1 198 ? -17.219 -19.922 63.156 1 26.91 198 LYS A C 1
ATOM 1604 O O . LYS A 1 198 ? -17 -20.578 64.188 1 26.91 198 LYS A O 1
ATOM 1609 N N . GLN A 1 199 ? -17.469 -18.594 63.25 1 22.61 199 GLN A N 1
ATOM 1610 C CA . GLN A 1 199 ? -17.406 -18.406 64.688 1 22.61 199 GLN A CA 1
ATOM 1611 C C . GLN A 1 199 ? -18.578 -19.109 65.375 1 22.61 199 GLN A C 1
ATOM 1613 O O . GLN A 1 199 ? -19.703 -19.109 64.875 1 22.61 199 GLN A O 1
ATOM 1618 N N . MET B 1 1 ? -70.625 -13.562 46.469 1 23.33 1 MET B N 1
ATOM 1619 C CA . MET B 1 1 ? -70.562 -14.766 45.656 1 23.33 1 MET B CA 1
ATOM 1620 C C . MET B 1 1 ? -69.688 -14.555 44.438 1 23.33 1 MET B C 1
ATOM 1622 O O . MET B 1 1 ? -70.125 -13.93 43.469 1 23.33 1 MET B O 1
ATOM 1626 N N . ARG B 1 2 ? -68.438 -14.125 44.844 1 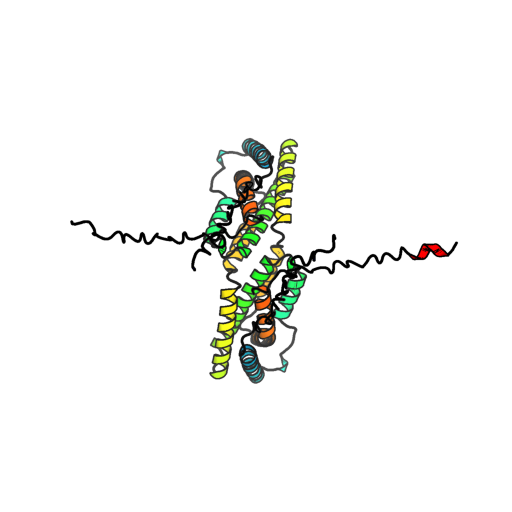30.81 2 ARG B N 1
ATOM 1627 C CA . ARG B 1 2 ? -67.125 -13.492 44.562 1 30.81 2 ARG B CA 1
ATOM 1628 C C . ARG B 1 2 ? -66.375 -14.281 43.531 1 30.81 2 ARG B C 1
ATOM 1630 O O . ARG B 1 2 ? -65.188 -13.977 43.281 1 30.81 2 ARG B O 1
ATOM 1637 N N . THR B 1 3 ? -67.062 -15.539 43.25 1 28.23 3 THR B N 1
ATOM 1638 C CA . THR B 1 3 ? -66.312 -16.672 42.719 1 28.23 3 THR B CA 1
ATOM 1639 C C . THR B 1 3 ? -65.938 -16.406 41.25 1 28.23 3 THR B C 1
ATOM 1641 O O . THR B 1 3 ? -65.375 -17.281 40.594 1 28.23 3 THR B O 1
ATOM 1644 N N . GLU B 1 4 ? -66.75 -15.453 40.625 1 31.17 4 GLU B N 1
ATOM 1645 C CA . GLU B 1 4 ? -66.75 -15.578 39.156 1 31.17 4 GLU B CA 1
ATOM 1646 C C . GLU B 1 4 ? -65.312 -15.484 38.625 1 31.17 4 GLU B C 1
ATOM 1648 O O . GLU B 1 4 ? -64.438 -14.789 39.219 1 31.17 4 GLU B O 1
ATOM 1653 N N . SER B 1 5 ? -64.938 -16.438 37.688 1 29.95 5 SER B N 1
ATOM 1654 C CA . SER B 1 5 ? -63.969 -17.188 36.875 1 29.95 5 SER B CA 1
ATOM 1655 C C . SER B 1 5 ? -63.156 -16.281 36 1 29.95 5 SER B C 1
ATOM 1657 O O . SER B 1 5 ? -63.656 -15.594 35.125 1 29.95 5 SER B O 1
ATOM 1659 N N . ARG B 1 6 ? -62.281 -15.43 36.75 1 28.89 6 ARG B N 1
ATOM 1660 C CA . ARG B 1 6 ? -61.094 -14.68 36.312 1 28.89 6 ARG B CA 1
ATOM 1661 C C . ARG B 1 6 ? -60.312 -15.477 35.281 1 28.89 6 ARG B C 1
ATOM 1663 O O . ARG B 1 6 ? -59.375 -16.188 35.625 1 28.89 6 ARG B O 1
ATOM 1670 N N . HIS B 1 7 ? -61.188 -16.422 34.594 1 30 7 HIS B N 1
ATOM 1671 C CA . HIS B 1 7 ? -60.594 -17.266 33.562 1 30 7 HIS B CA 1
ATOM 1672 C C . HIS B 1 7 ? -59.875 -16.422 32.5 1 30 7 HIS B C 1
ATOM 1674 O O . HIS B 1 7 ? -60.312 -16.359 31.359 1 30 7 HIS B O 1
ATOM 1680 N N . LEU B 1 8 ? -59.656 -15.109 32.844 1 29.77 8 LEU B N 1
ATOM 1681 C CA . LEU B 1 8 ? -59.031 -14.195 31.875 1 29.77 8 LEU B CA 1
ATOM 1682 C C . LEU B 1 8 ? -57.875 -14.867 31.156 1 29.77 8 LEU B C 1
ATOM 1684 O O . LEU B 1 8 ? -57.25 -15.781 31.703 1 29.77 8 LEU B O 1
ATOM 1688 N N . ALA B 1 9 ? -57.5 -14.477 29.844 1 26.91 9 ALA B N 1
ATOM 1689 C CA . ALA B 1 9 ? -56.906 -14.578 28.516 1 26.91 9 ALA B CA 1
ATOM 1690 C C . ALA B 1 9 ? -55.375 -14.672 28.625 1 26.91 9 ALA B C 1
ATOM 1692 O O . ALA B 1 9 ? -54.719 -13.688 28.953 1 26.91 9 ALA B O 1
ATOM 1693 N N . ILE B 1 10 ? -54.875 -15.695 29.391 1 30.53 10 ILE B N 1
ATOM 1694 C CA . ILE B 1 10 ? -53.5 -16.234 29.406 1 30.53 10 ILE B CA 1
ATOM 1695 C C . ILE B 1 10 ? -53.031 -16.453 27.969 1 30.53 10 ILE B C 1
ATOM 1697 O O . ILE B 1 10 ? -53.438 -17.438 27.312 1 30.53 10 ILE B O 1
ATOM 1701 N N . GLN B 1 11 ? -53.594 -15.656 27 1 28.97 11 GLN B N 1
ATOM 1702 C CA . GLN B 1 11 ? -53 -15.898 25.688 1 28.97 11 GLN B CA 1
ATOM 1703 C C . GLN B 1 11 ? -51.469 -15.953 25.797 1 28.97 11 GLN B C 1
ATOM 1705 O O . GLN B 1 11 ? -50.844 -14.938 26.062 1 28.97 11 GLN B O 1
ATOM 1710 N N . ALA B 1 12 ? -50.938 -16.906 26.578 1 32.47 12 ALA B N 1
ATOM 1711 C CA . ALA B 1 12 ? -49.594 -17.469 26.5 1 32.47 12 ALA B CA 1
ATOM 1712 C C . ALA B 1 12 ? -49.125 -17.562 25.047 1 32.47 12 ALA B C 1
ATOM 1714 O O . ALA B 1 12 ? -49.562 -18.438 24.312 1 32.47 12 ALA B O 1
ATOM 1715 N N . LEU B 1 13 ? -49.312 -16.469 24.25 1 30.25 13 LEU B N 1
ATOM 1716 C CA . LEU B 1 13 ? -48.75 -16.375 22.922 1 30.25 13 LEU B CA 1
ATOM 1717 C C . LEU B 1 13 ? -47.344 -16.953 22.875 1 30.25 13 LEU B C 1
ATOM 1719 O O . LEU B 1 13 ? -46.5 -16.609 23.719 1 30.25 13 LEU B O 1
ATOM 1723 N N . LEU B 1 14 ? -47.188 -18.219 22.344 1 31.52 14 LEU B N 1
ATOM 1724 C CA . LEU B 1 14 ? -46.156 -19.078 21.781 1 31.52 14 LEU B CA 1
ATOM 1725 C C . LEU B 1 14 ? -45.125 -18.25 21.016 1 31.52 14 LEU B C 1
ATOM 1727 O O . LEU B 1 14 ? -45.375 -17.812 19.891 1 31.52 14 LEU B O 1
ATOM 1731 N N . CYS B 1 15 ? -44.5 -17.203 21.641 1 32.72 15 CYS B N 1
ATOM 1732 C CA . CYS B 1 15 ? -43.312 -16.672 21.016 1 32.72 15 CYS B CA 1
ATOM 1733 C C . CYS B 1 15 ? -42.375 -17.797 20.562 1 32.72 15 CYS B C 1
ATOM 1735 O O . CYS B 1 15 ? -41.75 -18.469 21.391 1 32.72 15 CYS B O 1
ATOM 1737 N N . GLY B 1 16 ? -42.906 -18.703 19.703 1 32.31 16 GLY B N 1
ATOM 1738 C CA . GLY B 1 16 ? -42 -19.594 18.984 1 32.31 16 GLY B CA 1
ATOM 1739 C C . GLY B 1 16 ? -40.688 -18.938 18.641 1 32.31 16 GLY B C 1
ATOM 1740 O O . GLY B 1 16 ? -40.656 -17.875 18.031 1 32.31 16 GLY B O 1
ATOM 1741 N N . MET B 1 17 ? -39.688 -19.016 19.547 1 33.66 17 MET B N 1
ATOM 1742 C CA . MET B 1 17 ? -38.281 -18.875 19.281 1 33.66 17 MET B CA 1
ATOM 1743 C C . MET B 1 17 ? -37.906 -19.438 17.906 1 33.66 17 MET B C 1
ATOM 1745 O O . MET B 1 17 ? -37.906 -20.656 17.719 1 33.66 17 MET B O 1
ATOM 1749 N N . LEU B 1 18 ? -38.531 -18.922 16.828 1 34.03 18 LEU B N 1
ATOM 1750 C CA . LEU B 1 18 ? -37.844 -19.203 15.57 1 34.03 18 LEU B CA 1
ATOM 1751 C C . LEU B 1 18 ? -36.344 -19.078 15.734 1 34.03 18 LEU B C 1
ATOM 1753 O O . LEU B 1 18 ? -35.812 -17.969 15.914 1 34.03 18 LEU B O 1
ATOM 1757 N N . TRP B 1 19 ? -35.75 -19.953 16.625 1 33.5 19 TRP B N 1
ATOM 1758 C CA . TRP B 1 19 ? -34.344 -20.297 16.406 1 33.5 19 TRP B CA 1
ATOM 1759 C C . TRP B 1 19 ? -34.031 -20.359 14.93 1 33.5 19 TRP B C 1
ATOM 1761 O O . TRP B 1 19 ? -34.5 -21.25 14.219 1 33.5 19 TRP B O 1
ATOM 1771 N N . LEU B 1 20 ? -34.188 -19.266 14.227 1 31.75 20 LEU B N 1
ATOM 1772 C CA . LEU B 1 20 ? -33.438 -19.25 12.969 1 31.75 20 LEU B CA 1
ATOM 1773 C C . LEU B 1 20 ? -32.062 -19.922 13.133 1 31.75 20 LEU B C 1
ATOM 1775 O O . LEU B 1 20 ? -31.234 -19.438 13.898 1 31.75 20 LEU B O 1
ATOM 1779 N N . THR B 1 21 ? -31.984 -21.203 13.188 1 35.09 21 THR B N 1
ATOM 1780 C CA . THR B 1 21 ? -30.781 -21.906 12.766 1 35.09 21 THR B CA 1
ATOM 1781 C C . THR B 1 21 ? -30.109 -21.172 11.609 1 35.09 21 THR B C 1
ATOM 1783 O O . THR B 1 21 ? -30.641 -21.125 10.5 1 35.09 21 THR B O 1
ATOM 1786 N N . GLN B 1 22 ? -29.688 -19.969 11.828 1 34.53 22 GLN B N 1
ATOM 1787 C CA . GLN B 1 22 ? -28.625 -19.656 10.875 1 34.53 22 GLN B CA 1
ATOM 1788 C C . GLN B 1 22 ? -27.75 -20.875 10.586 1 34.53 22 GLN B C 1
ATOM 1790 O O . GLN B 1 22 ? -27.047 -21.359 11.469 1 34.53 22 GLN B O 1
ATOM 1795 N N . GLN B 1 23 ? -28.25 -21.906 9.953 1 34.94 23 GLN B N 1
ATOM 1796 C CA . GLN B 1 23 ? -27.328 -22.766 9.234 1 34.94 23 GLN B CA 1
ATOM 1797 C C . GLN B 1 23 ? -26.109 -21.984 8.742 1 34.94 23 GLN B C 1
ATOM 1799 O O . GLN B 1 23 ? -26.25 -21.062 7.926 1 34.94 23 GLN B O 1
ATOM 1804 N N . THR B 1 24 ? -25.203 -21.594 9.586 1 36.5 24 THR B N 1
ATOM 1805 C CA . THR B 1 24 ? -23.875 -21.375 9.023 1 36.5 24 THR B CA 1
ATOM 1806 C C . THR B 1 24 ? -23.578 -22.359 7.902 1 36.5 24 THR B C 1
ATOM 1808 O O . THR B 1 24 ? -23.422 -23.562 8.148 1 36.5 24 THR B O 1
ATOM 1811 N N . THR B 1 25 ? -24.391 -22.422 6.844 1 36.78 25 THR B N 1
ATOM 1812 C CA . THR B 1 25 ? -23.672 -23 5.703 1 36.78 25 THR B CA 1
ATOM 1813 C C . THR B 1 25 ? -22.188 -22.703 5.793 1 36.78 25 THR B C 1
ATOM 1815 O O . THR B 1 25 ? -21.781 -21.562 6.059 1 36.78 25 THR B O 1
ATOM 1818 N N . GLY B 1 26 ? -21.453 -23.516 6.492 1 36.12 26 GLY B N 1
ATOM 1819 C CA . GLY B 1 26 ? -20.047 -23.453 6.141 1 36.12 26 GLY B CA 1
ATOM 1820 C C . GLY B 1 26 ? -19.781 -22.734 4.824 1 36.12 26 GLY B C 1
ATOM 1821 O O . GLY B 1 26 ? -20.531 -22.922 3.859 1 36.12 26 GLY B O 1
ATOM 1822 N N . SER B 1 27 ? -19.516 -21.453 4.871 1 41 27 SER B N 1
ATOM 1823 C CA . SER B 1 27 ? -19.172 -20.844 3.594 1 41 27 SER B CA 1
ATOM 1824 C C . SER B 1 27 ? -18.781 -21.891 2.564 1 41 27 SER B C 1
ATOM 1826 O O . SER B 1 27 ? -18.031 -22.812 2.875 1 41 27 SER B O 1
ATOM 1828 N N . PRO B 1 28 ? -19.578 -22.375 1.602 1 43.41 28 PRO B N 1
ATOM 1829 C CA . PRO B 1 28 ? -19.047 -23.234 0.539 1 43.41 28 PRO B CA 1
ATOM 1830 C C . PRO B 1 28 ? -17.531 -23.078 0.356 1 43.41 28 PRO B C 1
ATOM 1832 O O . PRO B 1 28 ? -16.984 -22.016 0.631 1 43.41 28 PRO B O 1
ATOM 1835 N N . ASP B 1 29 ? -16.703 -24.141 0.511 1 53.88 29 ASP B N 1
ATOM 1836 C CA . ASP B 1 29 ? -15.281 -24.266 0.225 1 53.88 29 ASP B CA 1
ATOM 1837 C C . ASP B 1 29 ? -14.852 -23.297 -0.861 1 53.88 29 ASP B C 1
ATOM 1839 O O . ASP B 1 29 ? -15.312 -23.375 -2 1 53.88 29 ASP B O 1
ATOM 1843 N N . LEU B 1 30 ? -14.641 -22 -0.554 1 62.09 30 LEU B N 1
ATOM 1844 C CA . LEU B 1 30 ? -14.148 -20.922 -1.404 1 62.09 30 LEU B CA 1
ATOM 1845 C C . LEU B 1 30 ? -13.164 -21.453 -2.443 1 62.09 30 LEU B C 1
ATOM 1847 O O . LEU B 1 30 ? -12.906 -20.797 -3.449 1 62.09 30 LEU B O 1
ATOM 1851 N N . ILE B 1 31 ? -12.836 -22.703 -2.148 1 74.06 31 ILE B N 1
ATOM 1852 C CA . ILE B 1 31 ? -11.891 -23.266 -3.109 1 74.06 31 ILE B CA 1
ATOM 1853 C C . ILE B 1 31 ? -12.648 -24 -4.211 1 74.06 31 ILE B C 1
ATOM 1855 O O . ILE B 1 31 ? -13.414 -24.922 -3.936 1 74.06 31 ILE B O 1
ATOM 1859 N N . PRO B 1 32 ? -12.422 -23.547 -5.379 1 84.19 32 PRO B N 1
ATOM 1860 C CA . PRO B 1 32 ? -13.047 -24.25 -6.504 1 84.19 32 PRO B CA 1
ATOM 1861 C C . PRO B 1 32 ? -12.781 -25.75 -6.484 1 84.19 32 PRO B C 1
ATOM 1863 O O . PRO B 1 32 ? -11.688 -26.188 -6.105 1 84.19 32 PRO B O 1
ATOM 1866 N N . GLU B 1 33 ? -13.727 -26.562 -6.82 1 82.31 33 GLU B N 1
ATOM 1867 C CA . GLU B 1 33 ? -13.703 -28.016 -6.707 1 82.31 33 GLU B CA 1
ATOM 1868 C C . GLU B 1 33 ? -12.547 -28.609 -7.508 1 82.31 33 GLU B C 1
ATOM 1870 O O . GLU B 1 33 ? -11.883 -29.547 -7.055 1 82.31 33 GLU B O 1
ATOM 1875 N N . ASN B 1 34 ? -12.18 -28 -8.625 1 92.62 34 ASN B N 1
ATOM 1876 C CA . ASN B 1 34 ? -11.18 -28.609 -9.492 1 92.62 34 ASN B CA 1
ATOM 1877 C C . ASN B 1 34 ? -9.797 -28.016 -9.258 1 92.62 34 ASN B C 1
ATOM 1879 O O . ASN B 1 34 ? -8.836 -28.391 -9.93 1 92.62 34 ASN B O 1
ATOM 1883 N N . LEU B 1 35 ? -9.773 -27.172 -8.312 1 95.94 35 LEU B N 1
ATOM 1884 C CA . LEU B 1 35 ? -8.492 -26.516 -8.086 1 95.94 35 LEU B CA 1
ATOM 1885 C C . LEU B 1 35 ? -7.449 -27.516 -7.59 1 95.94 35 LEU B C 1
ATOM 1887 O O . LEU B 1 35 ? -6.344 -27.594 -8.125 1 95.94 35 LEU B O 1
ATOM 1891 N N . ASP B 1 36 ? -7.816 -28.312 -6.688 1 94.56 36 ASP B N 1
ATOM 1892 C CA . ASP B 1 36 ? -6.91 -29.312 -6.117 1 94.56 36 ASP B CA 1
ATOM 1893 C C . ASP B 1 36 ? -6.438 -30.297 -7.18 1 94.56 36 ASP B C 1
ATOM 1895 O O . ASP B 1 36 ? -5.25 -30.625 -7.25 1 94.56 36 ASP B O 1
ATOM 1899 N N . LYS B 1 37 ? -7.395 -30.719 -7.973 1 96.62 37 LYS B N 1
ATOM 1900 C CA . LYS B 1 37 ? -7.059 -31.672 -9.023 1 96.62 37 LYS B CA 1
ATOM 1901 C C . LYS B 1 37 ? -6.07 -31.062 -10.023 1 96.62 37 LYS B C 1
ATOM 1903 O O . LYS B 1 37 ? -5.09 -31.719 -10.398 1 96.62 37 LYS B O 1
ATOM 1908 N N . SER B 1 38 ? -6.336 -29.828 -10.469 1 97.81 38 SER B N 1
ATOM 1909 C CA . SER B 1 38 ? -5.453 -29.156 -11.422 1 97.81 38 SER B CA 1
ATOM 1910 C C . SER B 1 38 ? -4.07 -28.922 -10.82 1 97.81 38 SER B C 1
ATOM 1912 O O . SER B 1 38 ? -3.057 -29.094 -11.5 1 97.81 38 SER B O 1
ATOM 1914 N N . VAL B 1 39 ? -4 -28.547 -9.555 1 98 39 VAL B N 1
ATOM 1915 C CA . VAL B 1 39 ? -2.727 -28.359 -8.875 1 98 39 VAL B CA 1
ATOM 1916 C C . VAL B 1 39 ? -1.956 -29.672 -8.836 1 98 39 VAL B C 1
ATOM 1918 O O . VAL B 1 39 ? -0.761 -29.719 -9.133 1 98 39 VAL B O 1
ATOM 1921 N N . GLN B 1 40 ? -2.627 -30.797 -8.508 1 96.69 40 GLN B N 1
ATOM 1922 C CA . GLN B 1 40 ? -1.988 -32.094 -8.43 1 96.69 40 GLN B CA 1
ATOM 1923 C C . GLN B 1 40 ? -1.468 -32.562 -9.797 1 96.69 40 GLN B C 1
ATOM 1925 O O . GLN B 1 40 ? -0.37 -33.094 -9.898 1 96.69 40 GLN B O 1
ATOM 1930 N N . ASN B 1 41 ? -2.236 -32.344 -10.828 1 97.69 41 ASN B N 1
ATOM 1931 C CA . ASN B 1 41 ? -1.815 -32.688 -12.18 1 97.69 41 ASN B CA 1
ATOM 1932 C C . ASN B 1 41 ? -0.543 -31.953 -12.586 1 97.69 41 ASN B C 1
ATOM 1934 O O . ASN B 1 41 ? 0.403 -32.562 -13.086 1 97.69 41 ASN B O 1
ATOM 1938 N N . VAL B 1 42 ? -0.508 -30.641 -12.344 1 98.12 42 VAL B N 1
ATOM 1939 C CA . VAL B 1 42 ? 0.646 -29.828 -12.727 1 98.12 42 VAL B CA 1
ATOM 1940 C C . VAL B 1 42 ? 1.854 -30.234 -11.875 1 98.12 42 VAL B C 1
ATOM 1942 O O . VAL B 1 42 ? 2.971 -30.344 -12.391 1 98.12 42 VAL B O 1
ATOM 1945 N N . ASN B 1 43 ? 1.621 -30.484 -10.586 1 95.75 43 ASN B N 1
ATOM 1946 C CA . ASN B 1 43 ? 2.697 -30.922 -9.711 1 95.75 43 ASN B CA 1
ATOM 1947 C C . ASN B 1 43 ? 3.318 -32.219 -10.195 1 95.75 43 ASN B C 1
ATOM 1949 O O . ASN B 1 43 ? 4.543 -32.375 -10.219 1 95.75 43 ASN B O 1
ATOM 1953 N N . SER B 1 44 ? 2.488 -33.156 -10.539 1 94.88 44 SER B N 1
ATOM 1954 C CA . SER B 1 44 ? 2.961 -34.438 -11.031 1 94.88 44 SER B CA 1
ATOM 1955 C C . SER B 1 44 ? 3.781 -34.281 -12.305 1 94.88 44 SER B C 1
ATOM 1957 O O . SER B 1 44 ? 4.828 -34.906 -12.461 1 94.88 44 SER B O 1
ATOM 1959 N N . TYR B 1 45 ? 3.318 -33.469 -13.172 1 95.38 45 TYR B N 1
ATOM 1960 C CA . TYR B 1 45 ? 4.031 -33.188 -14.414 1 95.38 45 TYR B CA 1
ATOM 1961 C C . TYR B 1 45 ? 5.395 -32.562 -14.125 1 95.38 45 TYR B C 1
ATOM 1963 O O . TYR B 1 45 ? 6.406 -32.969 -14.703 1 95.38 45 TYR B O 1
ATOM 1971 N N . LEU B 1 46 ? 5.465 -31.578 -13.227 1 94.19 46 LEU B N 1
ATOM 1972 C CA . LEU B 1 46 ? 6.715 -30.891 -12.914 1 94.19 46 LEU B CA 1
ATOM 1973 C C . LEU B 1 46 ? 7.719 -31.859 -12.297 1 94.19 46 LEU B C 1
ATOM 1975 O O . LEU B 1 46 ? 8.93 -31.719 -12.508 1 94.19 46 LEU B O 1
ATOM 1979 N N . ARG B 1 47 ? 7.219 -32.844 -11.555 1 90.31 47 ARG B N 1
ATOM 1980 C CA . ARG B 1 47 ? 8.094 -33.844 -10.953 1 90.31 47 ARG B CA 1
ATOM 1981 C C . ARG B 1 47 ? 8.734 -34.719 -12.023 1 90.31 47 ARG B C 1
ATOM 1983 O O . ARG B 1 47 ? 9.852 -35.219 -11.836 1 90.31 47 ARG B O 1
ATOM 1990 N N . THR B 1 48 ? 8.094 -34.844 -13.164 1 90.81 48 THR B N 1
ATOM 1991 C CA . THR B 1 48 ? 8.594 -35.719 -14.227 1 90.81 48 THR B CA 1
ATOM 1992 C C . THR B 1 48 ? 9.68 -35 -15.031 1 90.81 48 THR B C 1
ATOM 1994 O O . THR B 1 48 ? 10.625 -35.625 -15.508 1 90.81 48 THR B O 1
ATOM 1997 N N . ILE B 1 49 ? 9.586 -33.688 -15.156 1 87 49 ILE B N 1
ATOM 1998 C CA . ILE B 1 49 ? 10.492 -33 -16.062 1 87 49 ILE B CA 1
ATOM 1999 C C . ILE B 1 49 ? 11.648 -32.375 -15.289 1 87 49 ILE B C 1
ATOM 2001 O O . ILE B 1 49 ? 12.648 -31.984 -15.875 1 87 49 ILE B O 1
ATOM 2005 N N . ASN B 1 50 ? 11.445 -32.219 -14.055 1 82.19 50 ASN B N 1
ATOM 2006 C CA . ASN B 1 50 ? 12.477 -31.594 -13.242 1 82.19 50 ASN B CA 1
ATOM 2007 C C . ASN B 1 50 ? 13.195 -32.625 -12.352 1 82.19 50 ASN B C 1
ATOM 2009 O O . ASN B 1 50 ? 12.625 -33.656 -12 1 82.19 50 ASN B O 1
ATOM 2013 N N . ASP B 1 51 ? 14.5 -32.344 -12.156 1 77.69 51 ASP B N 1
ATOM 2014 C CA . ASP B 1 51 ? 15.281 -33.125 -11.227 1 77.69 51 ASP B CA 1
ATOM 2015 C C . ASP B 1 51 ? 14.844 -32.906 -9.781 1 77.69 51 ASP B C 1
ATOM 2017 O O . ASP B 1 51 ? 15.055 -31.812 -9.234 1 77.69 51 ASP B O 1
ATOM 2021 N N . VAL B 1 52 ? 14.195 -33.844 -9.148 1 72.31 52 VAL B N 1
ATOM 2022 C CA . VAL B 1 52 ? 13.609 -33.75 -7.816 1 72.31 52 VAL B CA 1
ATOM 2023 C C . VAL B 1 52 ? 14.711 -33.5 -6.785 1 72.31 52 VAL B C 1
ATOM 2025 O O . VAL B 1 52 ? 14.461 -32.906 -5.742 1 72.31 52 VAL B O 1
ATOM 2028 N N . SER B 1 53 ? 15.914 -33.875 -7.172 1 73.5 53 SER B N 1
ATOM 2029 C CA . SER B 1 53 ? 17.016 -33.781 -6.219 1 73.5 53 SER B CA 1
ATOM 2030 C C . SER B 1 53 ? 17.406 -32.312 -5.977 1 73.5 53 SER B C 1
ATOM 2032 O O . SER B 1 53 ? 18.031 -32 -4.965 1 73.5 53 SER B O 1
ATOM 2034 N N . LYS B 1 54 ? 16.922 -31.469 -6.758 1 74.62 54 LYS B N 1
ATOM 2035 C CA . LYS B 1 54 ? 17.312 -30.062 -6.66 1 74.62 54 LYS B CA 1
ATOM 2036 C C . LYS B 1 54 ? 16.297 -29.266 -5.855 1 74.62 54 LYS B C 1
ATOM 2038 O O . LYS B 1 54 ? 16.5 -28.078 -5.586 1 74.62 54 LYS B O 1
ATOM 2043 N N . TYR B 1 55 ? 15.273 -30.047 -5.539 1 72.31 55 TYR B N 1
ATOM 2044 C CA . TYR B 1 55 ? 14.242 -29.359 -4.781 1 72.31 55 TYR B CA 1
ATOM 2045 C C . TYR B 1 55 ? 14.695 -29.078 -3.352 1 72.31 55 TYR B C 1
ATOM 2047 O O . TYR B 1 55 ? 14.516 -29.922 -2.467 1 72.31 55 TYR B O 1
ATOM 2055 N N . SER B 1 56 ? 15.555 -28.078 -3.264 1 76.12 56 SER B N 1
ATOM 2056 C CA . SER B 1 56 ? 16.078 -27.688 -1.961 1 76.12 56 SER B CA 1
ATOM 2057 C C . SER B 1 56 ? 15.57 -26.297 -1.55 1 76.12 56 SER B C 1
ATOM 2059 O O . SER B 1 56 ? 14.969 -25.594 -2.355 1 76.12 56 SER B O 1
ATOM 2061 N N . GLY B 1 57 ? 15.586 -26.109 -0.265 1 80.38 57 GLY B N 1
ATOM 2062 C CA . GLY B 1 57 ? 15.227 -24.812 0.28 1 80.38 57 GLY B CA 1
ATOM 2063 C C . GLY B 1 57 ? 13.812 -24.766 0.819 1 80.38 57 GLY B C 1
ATOM 2064 O O . GLY B 1 57 ? 13.039 -25.703 0.648 1 80.38 57 GLY B O 1
ATOM 2065 N N . GLY B 1 58 ? 13.336 -23.766 1.425 1 89.31 58 GLY B N 1
ATOM 2066 C CA . GLY B 1 58 ? 12.055 -23.562 2.078 1 89.31 58 GLY B CA 1
ATOM 2067 C C . GLY B 1 58 ? 11 -22.984 1.155 1 89.31 58 GLY B C 1
ATOM 2068 O O . GLY B 1 58 ? 11.273 -22.719 -0.017 1 89.31 58 GLY B O 1
ATOM 2069 N N . PRO B 1 59 ? 9.742 -22.922 1.564 1 94.62 59 PRO B N 1
ATOM 2070 C CA . PRO B 1 59 ? 8.648 -22.328 0.784 1 94.62 59 PRO B CA 1
ATOM 2071 C C . PRO B 1 59 ? 8.914 -20.875 0.409 1 94.62 59 PRO B C 1
ATOM 2073 O O . PRO B 1 59 ? 9.719 -20.203 1.058 1 94.62 59 PRO B O 1
ATOM 2076 N N . VAL B 1 60 ? 8.367 -20.484 -0.685 1 96.25 60 VAL B N 1
ATOM 2077 C CA . VAL B 1 60 ? 8.531 -19.109 -1.146 1 96.25 60 VAL B CA 1
ATOM 2078 C C . VAL B 1 60 ? 7.359 -18.266 -0.652 1 96.25 60 VAL B C 1
ATOM 2080 O O . VAL B 1 60 ? 7.523 -17.422 0.245 1 96.25 60 VAL B O 1
ATOM 2083 N N . PHE B 1 61 ? 6.16 -18.531 -1.044 1 97.88 61 PHE B N 1
ATOM 2084 C CA . PHE B 1 61 ? 4.996 -17.688 -0.801 1 97.88 61 PHE B CA 1
ATOM 2085 C C . PHE B 1 61 ? 4.465 -17.906 0.611 1 97.88 61 PHE B C 1
ATOM 2087 O O . PHE B 1 61 ? 4.043 -16.953 1.269 1 97.88 61 PHE B O 1
ATOM 2094 N N . LEU B 1 62 ? 4.5 -19.094 1.032 1 97.06 62 LEU B N 1
ATOM 2095 C CA . LEU B 1 62 ? 4.004 -19.375 2.377 1 97.06 62 LEU B CA 1
ATOM 2096 C C . LEU B 1 62 ? 4.906 -18.734 3.43 1 97.06 62 LEU B C 1
ATOM 2098 O O . LEU B 1 62 ? 4.43 -18.297 4.484 1 97.06 62 LEU B O 1
ATOM 2102 N N . SER B 1 63 ? 6.242 -18.703 3.154 1 95.81 63 SER B N 1
ATOM 2103 C CA . SER B 1 63 ? 7.156 -18 4.051 1 95.81 63 SER B CA 1
ATOM 2104 C C . SER B 1 63 ? 6.859 -16.5 4.082 1 95.81 63 SER B C 1
ATOM 2106 O O . SER B 1 63 ? 6.906 -15.883 5.145 1 95.81 63 SER B O 1
ATOM 2108 N N . MET B 1 64 ? 6.566 -15.969 2.941 1 96.31 64 MET B N 1
ATOM 2109 C CA . MET B 1 64 ? 6.223 -14.547 2.875 1 96.31 64 MET B CA 1
ATOM 2110 C C . MET B 1 64 ? 4.941 -14.266 3.648 1 96.31 64 MET B C 1
ATOM 2112 O O . MET B 1 64 ? 4.855 -13.273 4.375 1 96.31 64 MET B O 1
ATOM 2116 N N . LEU B 1 65 ? 3.947 -15.156 3.506 1 94.94 65 LEU B N 1
ATOM 2117 C CA . LEU B 1 65 ? 2.68 -14.984 4.207 1 94.94 65 LEU B CA 1
ATOM 2118 C C . LEU B 1 65 ? 2.883 -15.031 5.719 1 94.94 65 LEU B C 1
ATOM 2120 O O . LEU B 1 65 ? 2.268 -14.266 6.457 1 94.94 65 LEU B O 1
ATOM 2124 N N . LYS B 1 66 ? 3.77 -15.867 6.156 1 93.88 66 LYS B N 1
ATOM 2125 C CA . LYS B 1 66 ? 4.098 -15.938 7.578 1 93.88 66 LYS B CA 1
ATOM 2126 C C . LYS B 1 66 ? 4.766 -14.648 8.047 1 93.88 66 LYS B C 1
ATOM 2128 O O . LYS B 1 66 ? 4.445 -14.133 9.125 1 93.88 66 LYS B O 1
ATOM 2133 N N . ASP B 1 67 ? 5.672 -14.18 7.242 1 93.69 67 ASP B N 1
ATOM 2134 C CA . ASP B 1 67 ? 6.344 -12.922 7.555 1 93.69 67 ASP B CA 1
ATOM 2135 C C . ASP B 1 67 ? 5.344 -11.773 7.648 1 93.69 67 ASP B C 1
ATOM 2137 O O . ASP B 1 67 ? 5.453 -10.914 8.523 1 93.69 67 ASP B O 1
ATOM 2141 N N . TYR B 1 68 ? 4.355 -11.758 6.723 1 92.56 68 TYR B N 1
ATOM 2142 C CA . TYR B 1 68 ? 3.344 -10.711 6.719 1 92.56 68 TYR B CA 1
ATOM 2143 C C . TYR B 1 68 ? 2.516 -10.75 8 1 92.56 68 TYR B C 1
ATOM 2145 O O . TYR B 1 68 ? 2.164 -9.703 8.547 1 92.56 68 TYR B O 1
ATOM 2153 N N . GLU B 1 69 ? 2.186 -11.945 8.445 1 87.88 69 GLU B N 1
ATOM 2154 C CA . GLU B 1 69 ? 1.43 -12.094 9.688 1 87.88 69 GLU B CA 1
ATOM 2155 C C . GLU B 1 69 ? 2.172 -11.469 10.867 1 87.88 69 GLU B C 1
ATOM 2157 O O . GLU B 1 69 ? 1.561 -10.828 11.719 1 87.88 69 GLU B O 1
ATOM 2162 N N . VAL B 1 70 ? 3.424 -11.625 10.836 1 87.25 70 VAL B N 1
ATOM 2163 C CA . VAL B 1 70 ? 4.254 -11.117 11.922 1 87.25 70 VAL B CA 1
ATOM 2164 C C . VAL B 1 70 ? 4.418 -9.602 11.797 1 87.25 70 VAL B C 1
ATOM 2166 O O . VAL B 1 70 ? 4.246 -8.867 12.766 1 87.25 70 VAL B O 1
ATOM 2169 N N . LYS B 1 71 ? 4.703 -9.164 10.555 1 87.56 71 LYS B N 1
ATOM 2170 C CA . LYS B 1 71 ? 5 -7.758 10.289 1 87.56 71 LYS B CA 1
ATOM 2171 C C . LYS B 1 71 ? 3.758 -6.891 10.469 1 87.56 71 LYS B C 1
ATOM 2173 O O . LYS B 1 71 ? 3.85 -5.75 10.93 1 87.56 71 LYS B O 1
ATOM 2178 N N . PHE B 1 72 ? 2.553 -7.352 9.961 1 86.62 72 PHE B N 1
ATOM 2179 C CA . PHE B 1 72 ? 1.351 -6.535 9.859 1 86.62 72 PHE B CA 1
ATOM 2180 C C . PHE B 1 72 ? 0.273 -7.031 10.82 1 86.62 72 PHE B C 1
ATOM 2182 O O . PHE B 1 72 ? -0.833 -6.488 10.852 1 86.62 72 PHE B O 1
ATOM 2189 N N . GLU B 1 73 ? 0.596 -7.332 11.977 1 71 73 GLU B N 1
ATOM 2190 C CA . GLU B 1 73 ? -0.42 -7.848 12.891 1 71 73 GLU B CA 1
ATOM 2191 C C . GLU B 1 73 ? -1.796 -7.867 12.227 1 71 73 GLU B C 1
ATOM 2193 O O . GLU B 1 73 ? -2.406 -6.812 12.023 1 71 73 GLU B O 1
ATOM 2198 N N . VAL B 1 74 ? -2.363 -8.867 11.641 1 59.06 74 VAL B N 1
ATOM 2199 C CA . VAL B 1 74 ? -3.441 -9.117 10.688 1 59.06 74 VAL B CA 1
ATOM 2200 C C . VAL B 1 74 ? -4.602 -8.164 10.961 1 59.06 74 VAL B C 1
ATOM 2202 O O . VAL B 1 74 ? -5.125 -7.531 10.039 1 59.06 74 VAL B O 1
ATOM 2205 N N . ARG B 1 75 ? -4.875 -7.836 12.094 1 61.38 75 ARG B N 1
ATOM 2206 C CA . ARG B 1 75 ? -6.066 -7.039 12.375 1 61.38 75 ARG B CA 1
ATOM 2207 C C . ARG B 1 75 ? -5.77 -5.547 12.242 1 61.38 75 ARG B C 1
ATOM 2209 O O . ARG B 1 75 ? -6.637 -4.773 11.836 1 61.38 75 ARG B O 1
ATOM 2216 N N . LEU B 1 76 ? -4.531 -5.219 12.344 1 62.44 76 LEU B N 1
ATOM 2217 C CA . LEU B 1 76 ? -4.195 -3.801 12.438 1 62.44 76 LEU B CA 1
ATOM 2218 C C . LEU B 1 76 ? -3.773 -3.256 11.078 1 62.44 76 LEU B C 1
ATOM 2220 O O . LEU B 1 76 ? -3.895 -2.055 10.82 1 62.44 76 LEU B O 1
ATOM 2224 N N . HIS B 1 77 ? -3.422 -4.141 10.211 1 79.31 77 HIS B N 1
ATOM 2225 C CA . HIS B 1 77 ? -2.855 -3.658 8.953 1 79.31 77 HIS B CA 1
ATOM 2226 C C . HIS B 1 77 ? -3.496 -4.355 7.758 1 79.31 77 HIS B C 1
ATOM 2228 O O . HIS B 1 77 ? -2.795 -4.836 6.863 1 79.31 77 HIS B O 1
ATOM 2234 N N . GLN B 1 78 ? -4.793 -4.34 7.762 1 84.25 78 GLN B N 1
ATOM 2235 C CA . GLN B 1 78 ? -5.555 -5.035 6.73 1 84.25 78 GLN B CA 1
ATOM 2236 C C . GLN B 1 78 ? -5.301 -4.43 5.355 1 84.25 78 GLN B C 1
ATOM 2238 O O . GLN B 1 78 ? -5.219 -5.152 4.359 1 84.25 78 GLN B O 1
ATOM 2243 N N . ASN B 1 79 ? -5.16 -3.074 5.344 1 88.19 79 ASN B N 1
ATOM 2244 C CA . ASN B 1 79 ? -4.922 -2.422 4.059 1 88.19 79 ASN B CA 1
ATOM 2245 C C . ASN B 1 79 ? -3.631 -2.914 3.414 1 88.19 79 ASN B C 1
ATOM 2247 O O . ASN B 1 79 ? -3.615 -3.262 2.232 1 88.19 79 ASN B O 1
ATOM 2251 N N . SER B 1 80 ? -2.605 -3.002 4.23 1 91.44 80 SER B N 1
ATOM 2252 C CA . SER B 1 80 ? -1.315 -3.467 3.734 1 91.44 80 SER B CA 1
ATOM 2253 C C . SER B 1 80 ? -1.383 -4.93 3.307 1 91.44 80 S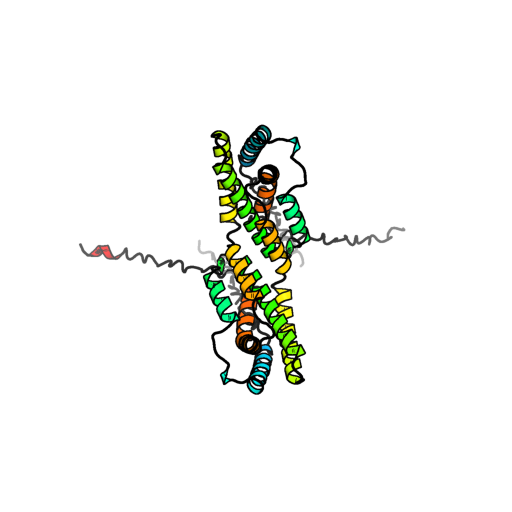ER B C 1
ATOM 2255 O O . SER B 1 80 ? -0.847 -5.301 2.262 1 91.44 80 SER B O 1
ATOM 2257 N N . LEU B 1 81 ? -2.053 -5.711 4.098 1 91.69 81 LEU B N 1
ATOM 2258 C CA . LEU B 1 81 ? -2.152 -7.137 3.803 1 91.69 81 LEU B CA 1
ATOM 2259 C C . LEU B 1 81 ? -2.889 -7.367 2.488 1 91.69 81 LEU B C 1
ATOM 2261 O O . LEU B 1 81 ? -2.48 -8.211 1.683 1 91.69 81 LEU B O 1
ATOM 2265 N N . ARG B 1 82 ? -3.93 -6.668 2.24 1 91.69 82 ARG B N 1
ATOM 2266 C CA . ARG B 1 82 ? -4.703 -6.809 1.009 1 91.69 82 ARG B CA 1
ATOM 2267 C C . ARG B 1 82 ? -3.875 -6.398 -0.205 1 91.69 82 ARG B C 1
ATOM 2269 O O . ARG B 1 82 ? -3.955 -7.031 -1.26 1 91.69 82 ARG B O 1
ATOM 2276 N N . ILE B 1 83 ? -3.156 -5.375 -0.049 1 93.31 83 ILE B N 1
ATOM 2277 C CA . ILE B 1 83 ? -2.291 -4.914 -1.13 1 93.31 83 ILE B CA 1
ATOM 2278 C C . ILE B 1 83 ? -1.234 -5.973 -1.434 1 93.31 83 ILE B C 1
ATOM 2280 O O . ILE B 1 83 ? -1.009 -6.316 -2.596 1 93.31 83 ILE B O 1
ATOM 2284 N N . LEU B 1 84 ? -0.621 -6.527 -0.374 1 95.12 84 LEU B N 1
ATOM 2285 C CA . LEU B 1 84 ? 0.416 -7.539 -0.551 1 95.12 84 LEU B CA 1
ATOM 2286 C C . LEU B 1 84 ? -0.163 -8.812 -1.16 1 95.12 84 LEU B C 1
ATOM 2288 O O . LEU B 1 84 ? 0.468 -9.438 -2.014 1 95.12 84 LEU B O 1
ATOM 2292 N N . MET B 1 85 ? -1.343 -9.148 -0.694 1 94.75 85 MET B N 1
ATOM 2293 C CA . MET B 1 85 ? -1.994 -10.328 -1.264 1 94.75 85 MET B CA 1
ATOM 2294 C C . MET B 1 85 ? -2.283 -10.125 -2.748 1 94.75 85 MET B C 1
ATOM 2296 O O . MET B 1 85 ? -2.072 -11.031 -3.555 1 94.75 85 MET B O 1
ATOM 2300 N N . GLY B 1 86 ? -2.787 -8.914 -3.131 1 95.12 86 GLY B N 1
ATOM 2301 C CA . GLY B 1 86 ? -2.975 -8.594 -4.535 1 95.12 86 GLY B CA 1
ATOM 2302 C C . GLY B 1 86 ? -1.703 -8.719 -5.352 1 95.12 86 GLY B C 1
ATOM 2303 O O . GLY B 1 86 ? -1.719 -9.273 -6.453 1 95.12 86 GLY B O 1
ATOM 2304 N N . GLU B 1 87 ? -0.63 -8.195 -4.789 1 96.44 87 GLU B N 1
ATOM 2305 C CA . GLU B 1 87 ? 0.65 -8.281 -5.484 1 96.44 87 GLU B CA 1
ATOM 2306 C C . GLU B 1 87 ? 1.128 -9.727 -5.582 1 96.44 87 GLU B C 1
ATOM 2308 O O . GLU B 1 87 ? 1.693 -10.133 -6.602 1 96.44 87 GLU B O 1
ATOM 2313 N N . MET B 1 88 ? 0.966 -10.523 -4.539 1 98 88 MET B N 1
ATOM 2314 C CA . MET B 1 88 ? 1.331 -11.938 -4.566 1 98 88 MET B CA 1
ATOM 2315 C C . MET B 1 88 ? 0.588 -12.664 -5.68 1 98 88 MET B C 1
ATOM 2317 O O . MET B 1 88 ? 1.179 -13.469 -6.402 1 98 88 MET B O 1
ATOM 2321 N N . LEU B 1 89 ? -0.671 -12.367 -5.871 1 97.62 89 LEU B N 1
ATOM 2322 C CA . LEU B 1 89 ? -1.444 -12.961 -6.957 1 97.62 89 LEU B CA 1
ATOM 2323 C C . LEU B 1 89 ? -0.91 -12.508 -8.312 1 97.62 89 LEU B C 1
ATOM 2325 O O . LEU B 1 89 ? -0.894 -13.297 -9.266 1 97.62 89 LEU B O 1
ATOM 2329 N N . ASN B 1 90 ? -0.46 -11.234 -8.453 1 97.25 90 ASN B N 1
ATOM 2330 C CA . ASN B 1 90 ? 0.19 -10.797 -9.68 1 97.25 90 ASN B CA 1
ATOM 2331 C C . ASN B 1 90 ? 1.403 -11.656 -10.016 1 97.25 90 ASN B C 1
ATOM 2333 O O . ASN B 1 90 ? 1.592 -12.047 -11.164 1 97.25 90 ASN B O 1
ATOM 2337 N N . VAL B 1 91 ? 2.203 -11.93 -9.016 1 98.06 91 VAL B N 1
ATOM 2338 C CA . VAL B 1 91 ? 3.402 -12.734 -9.211 1 98.06 91 VAL B CA 1
ATOM 2339 C C . VAL B 1 91 ? 3.014 -14.148 -9.648 1 98.06 91 VAL B C 1
ATOM 2341 O O . VAL B 1 91 ? 3.617 -14.703 -10.562 1 98.06 91 VAL B O 1
ATOM 2344 N N . TYR B 1 92 ? 2 -14.734 -9.039 1 98.56 92 TYR B N 1
ATOM 2345 C CA . TYR B 1 92 ? 1.505 -16.047 -9.422 1 98.56 92 TYR B CA 1
ATOM 2346 C C . TYR B 1 92 ? 1.048 -16.062 -10.875 1 98.56 92 TYR B C 1
ATOM 2348 O O . TYR B 1 92 ? 1.314 -17.016 -11.609 1 98.56 92 TYR B O 1
ATOM 2356 N N . LEU B 1 93 ? 0.323 -15.031 -11.258 1 98.38 93 LEU B N 1
ATOM 2357 C CA . LEU B 1 93 ? -0.175 -14.969 -12.625 1 98.38 93 LEU B CA 1
ATOM 2358 C C . LEU B 1 93 ? 0.979 -14.898 -13.617 1 98.38 93 LEU B C 1
ATOM 2360 O O . LEU B 1 93 ? 0.916 -15.5 -14.695 1 98.38 93 LEU B O 1
ATOM 2364 N N . GLN B 1 94 ? 1.999 -14.203 -13.273 1 98.44 94 GLN B N 1
ATOM 2365 C CA . GLN B 1 94 ? 3.189 -14.164 -14.117 1 98.44 94 GLN B CA 1
ATOM 2366 C C . GLN B 1 94 ? 3.852 -15.539 -14.188 1 98.44 94 GLN B C 1
ATOM 2368 O O . GLN B 1 94 ? 4.273 -15.977 -15.266 1 98.44 94 GLN B O 1
ATOM 2373 N N . ILE B 1 95 ? 3.963 -16.234 -13.078 1 98.62 95 ILE B N 1
ATOM 2374 C CA . ILE B 1 95 ? 4.535 -17.578 -13.031 1 98.62 95 ILE B CA 1
ATOM 2375 C C . ILE B 1 95 ? 3.748 -18.5 -13.953 1 98.62 95 ILE B C 1
ATOM 2377 O O . ILE B 1 95 ? 4.328 -19.188 -14.797 1 98.62 95 ILE B O 1
ATOM 2381 N N . LEU B 1 96 ? 2.449 -18.5 -13.828 1 98.75 96 LEU B N 1
ATOM 2382 C CA . LEU B 1 96 ? 1.602 -19.375 -14.625 1 98.75 96 LEU B CA 1
ATOM 2383 C C . LEU B 1 96 ? 1.692 -19.016 -16.109 1 98.75 96 LEU B C 1
ATOM 2385 O O . LEU B 1 96 ? 1.678 -19.906 -16.953 1 98.75 96 LEU B O 1
ATOM 2389 N N . SER B 1 97 ? 1.802 -17.703 -16.422 1 98.56 97 SER B N 1
ATOM 2390 C CA . SER B 1 97 ? 1.957 -17.297 -17.812 1 98.56 97 SER B CA 1
ATOM 2391 C C . SER B 1 97 ? 3.262 -17.812 -18.406 1 98.56 97 SER B C 1
ATOM 2393 O O . SER B 1 97 ? 3.285 -18.297 -19.531 1 98.56 97 SER B O 1
ATOM 2395 N N . ASN B 1 98 ? 4.305 -17.719 -17.656 1 98.31 98 ASN B N 1
ATOM 2396 C CA . ASN B 1 98 ? 5.594 -18.234 -18.094 1 98.31 98 ASN B CA 1
ATOM 2397 C C . ASN B 1 98 ? 5.543 -19.734 -18.312 1 98.31 98 ASN B C 1
ATOM 2399 O O . ASN B 1 98 ? 6.078 -20.25 -19.312 1 98.31 98 ASN B O 1
ATOM 2403 N N . MET B 1 99 ? 4.879 -20.453 -17.406 1 98.19 99 MET B N 1
ATOM 2404 C CA . MET B 1 99 ? 4.742 -21.906 -17.531 1 98.19 99 MET B CA 1
ATOM 2405 C C . MET B 1 99 ? 3.926 -22.25 -18.781 1 98.19 99 MET B C 1
ATOM 2407 O O . MET B 1 99 ? 4.262 -23.188 -19.5 1 98.19 99 MET B O 1
ATOM 2411 N N . LEU B 1 100 ? 2.887 -21.5 -18.984 1 98.19 100 LEU B N 1
ATOM 2412 C CA . LEU B 1 100 ? 2.035 -21.719 -20.156 1 98.19 100 LEU B CA 1
ATOM 2413 C C . LEU B 1 100 ? 2.826 -21.562 -21.453 1 98.19 100 LEU B C 1
ATOM 2415 O O . LEU B 1 100 ? 2.646 -22.328 -22.391 1 98.19 100 LEU B O 1
ATOM 2419 N N . ASN B 1 101 ? 3.697 -20.641 -21.469 1 97.38 101 ASN B N 1
ATOM 2420 C CA . ASN B 1 101 ? 4.484 -20.328 -22.656 1 97.38 101 ASN B CA 1
ATOM 2421 C C . ASN B 1 101 ? 5.531 -21.422 -22.938 1 97.38 101 ASN B C 1
ATOM 2423 O O . ASN B 1 101 ? 5.922 -21.625 -24.078 1 97.38 101 ASN B O 1
ATOM 2427 N N . LYS B 1 102 ? 5.902 -22.172 -21.969 1 96.25 102 LYS B N 1
ATOM 2428 C CA . LYS B 1 102 ? 6.992 -23.125 -22.094 1 96.25 102 LYS B CA 1
ATOM 2429 C C . LYS B 1 102 ? 6.453 -24.547 -22.266 1 96.25 102 LYS B C 1
ATOM 2431 O O . LYS B 1 102 ? 7.098 -25.391 -22.906 1 96.25 102 LYS B O 1
ATOM 2436 N N . THR B 1 103 ? 5.273 -24.812 -21.703 1 96.06 103 THR B N 1
ATOM 2437 C CA . THR B 1 103 ? 4.715 -26.172 -21.672 1 96.06 103 THR B CA 1
ATOM 2438 C C . THR B 1 103 ? 4.125 -26.547 -23.031 1 96.06 103 THR B C 1
ATOM 2440 O O . THR B 1 103 ? 3.418 -25.75 -23.656 1 96.06 103 THR B O 1
ATOM 2443 N N . GLN B 1 104 ? 4.426 -27.812 -23.516 1 94.62 104 GLN B N 1
ATOM 2444 C CA . GLN B 1 104 ? 3.896 -28.312 -24.781 1 94.62 104 GLN B CA 1
ATOM 2445 C C . GLN B 1 104 ? 2.818 -29.375 -24.547 1 94.62 104 GLN B C 1
ATOM 2447 O O . GLN B 1 104 ? 2.035 -29.672 -25.453 1 94.62 104 GLN B O 1
ATOM 2452 N N . GLU B 1 105 ? 2.721 -29.844 -23.344 1 95.75 105 GLU B N 1
ATOM 2453 C CA . GLU B 1 105 ? 1.738 -30.859 -23.016 1 95.75 105 GLU B CA 1
ATOM 2454 C C . GLU B 1 105 ? 0.34 -30.266 -22.875 1 95.75 105 GLU B C 1
ATOM 2456 O O . GLU B 1 105 ? 0.081 -29.469 -21.969 1 95.75 105 GLU B O 1
ATOM 2461 N N . GLN B 1 106 ? -0.581 -30.719 -23.75 1 97.06 106 GLN B N 1
ATOM 2462 C CA . GLN B 1 106 ? -1.896 -30.094 -23.875 1 97.06 106 GLN B CA 1
ATOM 2463 C C . GLN B 1 106 ? -2.688 -30.203 -22.578 1 97.06 106 GLN B C 1
ATOM 2465 O O . GLN B 1 106 ? -3.332 -29.25 -22.156 1 97.06 106 GLN B O 1
ATOM 2470 N N . ARG B 1 107 ? -2.68 -31.344 -21.891 1 97 107 ARG B N 1
ATOM 2471 C CA . ARG B 1 107 ? -3.432 -31.531 -20.656 1 97 107 ARG B CA 1
ATOM 2472 C C . ARG B 1 107 ? -2.912 -30.594 -19.562 1 97 107 ARG B C 1
ATOM 2474 O O . ARG B 1 107 ? -3.697 -30.031 -18.797 1 97 107 ARG B O 1
ATOM 2481 N N . VAL B 1 108 ? -1.561 -30.469 -19.484 1 97.81 108 VAL B N 1
ATOM 2482 C CA . VAL B 1 108 ? -0.95 -29.594 -18.5 1 97.81 108 VAL B CA 1
ATOM 2483 C C . VAL B 1 108 ? -1.312 -28.141 -18.797 1 97.81 108 VAL B C 1
ATOM 2485 O O . VAL B 1 108 ? -1.603 -27.359 -17.891 1 97.81 108 VAL B O 1
ATOM 2488 N N . LYS B 1 109 ? -1.33 -27.812 -20.078 1 98.31 109 LYS B N 1
ATOM 2489 C CA . LYS B 1 109 ? -1.728 -26.469 -20.484 1 98.31 109 LYS B CA 1
ATOM 2490 C C . LYS B 1 109 ? -3.156 -26.156 -20.047 1 98.31 109 LYS B C 1
ATOM 2492 O O . LYS B 1 109 ? -3.449 -25.047 -19.609 1 98.31 109 LYS B O 1
ATOM 2497 N N . GLU B 1 110 ? -4.031 -27.094 -20.141 1 98.31 110 GLU B N 1
ATOM 2498 C CA . GLU B 1 110 ? -5.414 -26.922 -19.719 1 98.31 110 GLU B CA 1
ATOM 2499 C C . GLU B 1 110 ? -5.5 -26.688 -18.203 1 98.31 110 GLU B C 1
ATOM 2501 O O . GLU B 1 110 ? -6.258 -25.828 -17.75 1 98.31 110 GLU B O 1
ATOM 2506 N N . ASP B 1 111 ? -4.754 -27.422 -17.438 1 98.38 111 ASP B N 1
ATOM 2507 C CA . ASP B 1 111 ? -4.715 -27.234 -15.984 1 98.38 111 ASP B CA 1
ATOM 2508 C C . ASP B 1 111 ? -4.16 -25.859 -15.625 1 98.38 111 ASP B C 1
ATOM 2510 O O . ASP B 1 111 ? -4.699 -25.172 -14.75 1 98.38 111 ASP B O 1
ATOM 2514 N N . LEU B 1 112 ? -3.055 -25.469 -16.281 1 98.69 112 LEU B N 1
ATOM 2515 C CA . LEU B 1 112 ? -2.445 -24.156 -16.031 1 98.69 112 LEU B CA 1
ATOM 2516 C C . LEU B 1 112 ? -3.416 -23.031 -16.375 1 98.69 112 LEU B C 1
ATOM 2518 O O . LEU B 1 112 ? -3.498 -22.047 -15.641 1 98.69 112 LEU B O 1
ATOM 2522 N N . LEU B 1 113 ? -4.145 -23.156 -17.469 1 98.44 113 LEU B N 1
ATOM 2523 C CA . LEU B 1 113 ? -5.129 -22.156 -17.859 1 98.44 113 LEU B CA 1
ATOM 2524 C C . LEU B 1 113 ? -6.254 -22.078 -16.844 1 98.44 113 LEU B C 1
ATOM 2526 O O . LEU B 1 113 ? -6.719 -20.984 -16.516 1 98.44 113 LEU B O 1
ATOM 2530 N N . TYR B 1 114 ? -6.695 -23.188 -16.375 1 98.19 114 TYR B N 1
ATOM 2531 C CA . TYR B 1 114 ? -7.723 -23.203 -15.344 1 98.19 114 TYR B CA 1
ATOM 2532 C C . TYR B 1 114 ? -7.246 -22.5 -14.086 1 98.19 114 TYR B C 1
ATOM 2534 O O . TYR B 1 114 ? -7.957 -21.656 -13.539 1 98.19 114 TYR B O 1
ATOM 2542 N N . LEU B 1 115 ? -6.027 -22.844 -13.586 1 98.56 115 LEU B N 1
ATOM 2543 C CA . LEU B 1 115 ? -5.457 -22.219 -12.391 1 98.56 115 LEU B CA 1
ATOM 2544 C C . LEU B 1 115 ? -5.316 -20.719 -12.578 1 98.56 115 LEU B C 1
ATOM 2546 O O . LEU B 1 115 ? -5.672 -19.938 -11.68 1 98.56 115 LEU B O 1
ATOM 2550 N N . LYS B 1 116 ? -4.793 -20.312 -13.742 1 98.38 116 LYS B N 1
ATOM 2551 C CA . LYS B 1 116 ? -4.641 -18.891 -14.055 1 98.38 116 LYS B CA 1
ATOM 2552 C C . LYS B 1 116 ? -5.984 -18.172 -14.016 1 98.38 116 LYS B C 1
ATOM 2554 O O . LYS B 1 116 ? -6.102 -17.094 -13.43 1 98.38 116 LYS B O 1
ATOM 2559 N N . SER B 1 117 ? -7.008 -18.781 -14.586 1 98 117 SER B N 1
ATOM 2560 C CA . SER B 1 117 ? -8.344 -18.188 -14.609 1 98 117 SER B CA 1
ATOM 2561 C C . SER B 1 117 ? -8.898 -18.031 -13.195 1 98 117 SER B C 1
ATOM 2563 O O . SER B 1 117 ? -9.516 -17.016 -12.891 1 98 117 SER B O 1
ATOM 2565 N N . LYS B 1 118 ? -8.695 -18.969 -12.344 1 97.25 118 LYS B N 1
ATOM 2566 C CA . LYS B 1 118 ? -9.211 -18.922 -10.977 1 97.25 118 LYS B CA 1
ATOM 2567 C C . LYS B 1 118 ? -8.5 -17.844 -10.164 1 97.25 118 LYS B C 1
ATOM 2569 O O . LYS B 1 118 ? -9.125 -17.141 -9.367 1 97.25 118 LYS B O 1
ATOM 2574 N N . LEU B 1 119 ? -7.188 -17.734 -10.367 1 97.56 119 LEU B N 1
ATOM 2575 C CA . LEU B 1 119 ? -6.441 -16.688 -9.672 1 97.56 119 LEU B CA 1
ATOM 2576 C C . LEU B 1 119 ? -6.836 -15.312 -10.188 1 97.56 119 LEU B C 1
ATOM 2578 O O . LEU B 1 119 ? -6.918 -14.359 -9.406 1 97.56 119 LEU B O 1
ATOM 2582 N N . GLU B 1 120 ? -7.047 -15.188 -11.5 1 97.12 120 GLU B N 1
ATOM 2583 C CA . GLU B 1 120 ? -7.508 -13.922 -12.07 1 97.12 120 GLU B CA 1
ATOM 2584 C C . GLU B 1 120 ? -8.867 -13.531 -11.5 1 97.12 120 GLU B C 1
ATOM 2586 O O . GLU B 1 120 ? -9.109 -12.359 -11.203 1 97.12 120 GLU B O 1
ATOM 2591 N N . GLU B 1 121 ? -9.742 -14.477 -11.398 1 95.94 121 GLU B N 1
ATOM 2592 C CA . GLU B 1 121 ? -11.055 -14.227 -10.812 1 95.94 121 GLU B CA 1
ATOM 2593 C C . GLU B 1 121 ? -10.938 -13.766 -9.367 1 95.94 121 GLU B C 1
ATOM 2595 O O . GLU B 1 121 ? -11.578 -12.781 -8.969 1 95.94 121 GLU B O 1
ATOM 2600 N N . LEU B 1 122 ? -10.172 -14.508 -8.625 1 94 122 LEU B N 1
ATOM 2601 C CA . LEU B 1 122 ? -9.953 -14.164 -7.223 1 94 122 LEU B CA 1
ATOM 2602 C C . LEU B 1 122 ? -9.422 -12.742 -7.09 1 94 122 LEU B C 1
ATOM 2604 O O . LEU B 1 122 ? -9.914 -11.961 -6.273 1 94 122 LEU B O 1
ATOM 2608 N N . LYS B 1 123 ? -8.422 -12.398 -7.867 1 94.69 123 LYS B N 1
ATOM 2609 C CA . LYS B 1 123 ? -7.824 -11.062 -7.844 1 94.69 123 LYS B CA 1
ATOM 2610 C C . LYS B 1 123 ? -8.852 -10 -8.219 1 94.69 123 LYS B C 1
ATOM 2612 O O . LYS B 1 123 ? -8.953 -8.961 -7.562 1 94.69 123 LYS B O 1
ATOM 2617 N N . ARG B 1 124 ? -9.547 -10.203 -9.328 1 93.19 124 ARG B N 1
ATOM 2618 C CA . ARG B 1 124 ? -10.531 -9.25 -9.836 1 93.19 124 ARG B CA 1
ATOM 2619 C C . ARG B 1 124 ? -11.625 -9 -8.805 1 93.19 124 ARG B C 1
ATOM 2621 O O . ARG B 1 124 ? -12.133 -7.883 -8.688 1 93.19 124 ARG B O 1
ATOM 2628 N N . GLU B 1 125 ? -11.938 -9.969 -8.102 1 90.5 125 GLU B N 1
ATOM 2629 C CA . GLU B 1 125 ? -13.039 -9.859 -7.156 1 90.5 125 GLU B CA 1
ATOM 2630 C C . GLU B 1 125 ? -12.602 -9.141 -5.883 1 90.5 125 GLU B C 1
ATOM 2632 O O . GLU B 1 125 ? -13.336 -8.289 -5.363 1 90.5 125 GLU B O 1
ATOM 2637 N N . PHE B 1 126 ? -11.414 -9.445 -5.461 1 89.38 126 PHE B N 1
ATOM 2638 C CA . PHE B 1 126 ? -11.141 -9.039 -4.09 1 89.38 126 PHE B CA 1
ATOM 2639 C C . PHE B 1 126 ? -9.938 -8.102 -4.031 1 89.38 126 PHE B C 1
ATOM 2641 O O . PHE B 1 126 ? -9.742 -7.402 -3.037 1 89.38 126 PHE B O 1
ATOM 2648 N N . PHE B 1 127 ? -9.086 -8.117 -4.992 1 91.25 127 PHE B N 1
ATOM 2649 C CA . PHE B 1 127 ? -7.824 -7.395 -4.898 1 91.25 127 PHE B CA 1
ATOM 2650 C C . PHE B 1 127 ? -7.602 -6.531 -6.133 1 91.25 127 PHE B C 1
ATOM 2652 O O . PHE B 1 127 ? -6.695 -6.789 -6.926 1 91.25 127 PHE B O 1
ATOM 2659 N N . LYS B 1 128 ? -8.266 -5.41 -6.238 1 83.62 128 LYS B N 1
ATOM 2660 C CA . LYS B 1 128 ? -8.266 -4.547 -7.418 1 83.62 128 LYS B CA 1
ATOM 2661 C C . LYS B 1 128 ? -7.164 -3.494 -7.332 1 83.62 128 LYS B C 1
ATOM 2663 O O . LYS B 1 128 ? -7.004 -2.68 -8.242 1 83.62 128 LYS B O 1
ATOM 2668 N N . THR B 1 129 ? -6.344 -3.572 -6.496 1 82.88 129 THR B N 1
ATOM 2669 C CA . THR B 1 129 ? -5.344 -2.535 -6.273 1 82.88 129 THR B CA 1
ATOM 2670 C C . THR B 1 129 ? -4.285 -2.559 -7.371 1 82.88 129 THR B C 1
ATOM 2672 O O . THR B 1 129 ? -3.783 -3.623 -7.734 1 82.88 129 THR B O 1
ATOM 2675 N N . ASN B 1 130 ? -4.07 -1.411 -7.957 1 88.25 130 ASN B N 1
ATOM 2676 C CA . ASN B 1 130 ? -2.932 -1.226 -8.852 1 88.25 130 ASN B CA 1
ATOM 2677 C C . ASN B 1 130 ? -1.65 -0.94 -8.07 1 88.25 130 ASN B C 1
ATOM 2679 O O . ASN B 1 130 ? -1.351 0.214 -7.762 1 88.25 130 ASN B O 1
ATOM 2683 N N . THR B 1 131 ? -0.874 -1.942 -7.84 1 91.44 131 THR B N 1
ATOM 2684 C CA . THR B 1 131 ? 0.297 -1.854 -6.973 1 91.44 131 THR B CA 1
ATOM 2685 C C . THR B 1 131 ? 1.391 -1.015 -7.629 1 91.44 131 THR B C 1
ATOM 2687 O O . THR B 1 131 ? 2.148 -0.326 -6.941 1 91.44 131 THR B O 1
ATOM 2690 N N . ALA B 1 132 ? 1.479 -1.064 -8.953 1 90.88 132 ALA B N 1
ATOM 2691 C CA . ALA B 1 132 ? 2.479 -0.262 -9.656 1 90.88 132 ALA B CA 1
ATOM 2692 C C . ALA B 1 132 ? 2.23 1.229 -9.445 1 90.88 132 ALA B C 1
ATOM 2694 O O . ALA B 1 132 ? 3.158 1.982 -9.141 1 90.88 132 ALA B O 1
ATOM 2695 N N . LYS B 1 133 ? 1.005 1.662 -9.586 1 93.31 133 LYS B N 1
ATOM 2696 C CA . LYS B 1 133 ? 0.648 3.059 -9.352 1 93.31 133 LYS B CA 1
ATOM 2697 C C . LYS B 1 133 ? 0.887 3.451 -7.898 1 93.31 133 LYS B C 1
ATOM 2699 O O . LYS B 1 133 ? 1.366 4.551 -7.613 1 93.31 133 LYS B O 1
ATOM 2704 N N . LEU B 1 134 ? 0.531 2.568 -6.973 1 94.5 134 LEU B N 1
ATOM 2705 C CA . LEU B 1 134 ? 0.756 2.826 -5.555 1 94.5 134 LEU B CA 1
ATOM 2706 C C . LEU B 1 134 ? 2.242 3.016 -5.266 1 94.5 134 LEU B C 1
ATOM 2708 O O . LEU B 1 134 ? 2.629 3.975 -4.598 1 94.5 134 LEU B O 1
ATOM 2712 N N . LYS B 1 135 ? 3.076 2.113 -5.781 1 93.88 135 LYS B N 1
ATOM 2713 C CA . LYS B 1 135 ? 4.52 2.203 -5.574 1 93.88 135 LYS B CA 1
ATOM 2714 C C . LYS B 1 135 ? 5.074 3.516 -6.125 1 93.88 135 LYS B C 1
ATOM 2716 O O . LYS B 1 135 ? 5.883 4.176 -5.469 1 93.88 135 LYS B O 1
ATOM 2721 N N . GLN B 1 136 ? 4.68 3.857 -7.281 1 95.12 136 GLN B N 1
ATOM 2722 C CA . GLN B 1 136 ? 5.121 5.113 -7.883 1 95.12 136 GLN B CA 1
ATOM 2723 C C . GLN B 1 136 ? 4.715 6.305 -7.023 1 95.12 136 GLN B C 1
ATOM 2725 O O . GLN B 1 136 ? 5.512 7.227 -6.816 1 95.12 136 GLN B O 1
ATOM 2730 N N . SER B 1 137 ? 3.473 6.312 -6.582 1 94.81 137 SER B N 1
ATOM 2731 C CA . SER B 1 137 ? 2.977 7.402 -5.75 1 94.81 137 SER B CA 1
ATOM 2732 C C . SER B 1 137 ? 3.742 7.484 -4.434 1 94.81 137 SER B C 1
ATOM 2734 O O . SER B 1 137 ? 4.031 8.578 -3.943 1 94.81 137 SER B O 1
ATOM 2736 N N . LEU B 1 138 ? 4.062 6.328 -3.83 1 95.62 138 LEU B N 1
ATOM 2737 C CA . LEU B 1 138 ? 4.863 6.301 -2.613 1 95.62 138 LEU B CA 1
ATOM 2738 C C . LEU B 1 138 ? 6.258 6.871 -2.867 1 95.62 138 LEU B C 1
ATOM 2740 O O . LEU B 1 138 ? 6.789 7.609 -2.039 1 95.62 138 LEU B O 1
ATOM 2744 N N . GLU B 1 139 ? 6.863 6.547 -3.992 1 95.69 139 GLU B N 1
ATOM 2745 C CA . GLU B 1 139 ? 8.18 7.062 -4.355 1 95.69 139 GLU B CA 1
ATOM 2746 C C . GLU B 1 139 ? 8.148 8.578 -4.543 1 95.69 139 GLU B C 1
ATOM 2748 O O . GLU B 1 139 ? 9.094 9.273 -4.168 1 95.69 139 GLU B O 1
ATOM 2753 N N . GLU B 1 140 ? 7.102 9.086 -5.168 1 96.75 140 GLU B N 1
ATOM 2754 C CA . GLU B 1 140 ? 6.938 10.523 -5.344 1 96.75 140 GLU B CA 1
ATOM 2755 C C . GLU B 1 140 ? 6.879 11.242 -4 1 96.75 140 GLU B C 1
ATOM 2757 O O . GLU B 1 140 ? 7.48 12.305 -3.83 1 96.75 140 GLU B O 1
ATOM 2762 N N . LEU B 1 141 ? 6.156 10.672 -3.029 1 97.31 141 LEU B N 1
ATOM 2763 C CA . LEU B 1 141 ? 6.086 11.258 -1.694 1 97.31 141 LEU B CA 1
ATOM 2764 C C . LEU B 1 141 ? 7.457 11.25 -1.026 1 97.31 141 LEU B C 1
ATOM 2766 O O . LEU B 1 141 ? 7.863 12.25 -0.43 1 97.31 141 LEU B O 1
ATOM 2770 N N . GLU B 1 142 ? 8.172 10.188 -1.151 1 95.56 142 GLU B N 1
ATOM 2771 C CA . GLU B 1 142 ? 9.492 10.031 -0.539 1 95.56 142 GLU B CA 1
ATOM 2772 C C . GLU B 1 142 ? 10.492 11.016 -1.137 1 95.56 142 GLU B C 1
ATOM 2774 O O . GLU B 1 142 ? 11.484 11.375 -0.493 1 95.56 142 GLU B O 1
ATOM 2779 N N . ALA B 1 143 ? 10.289 11.484 -2.355 1 97.12 143 ALA B N 1
ATOM 2780 C CA . ALA B 1 143 ? 11.227 12.344 -3.072 1 97.12 143 ALA B CA 1
ATOM 2781 C C . ALA B 1 143 ? 11.062 13.805 -2.67 1 97.12 143 ALA B C 1
ATOM 2783 O O . ALA B 1 143 ? 11.883 14.656 -3.025 1 97.12 143 ALA B O 1
ATOM 2784 N N . ILE B 1 144 ? 10.008 14.102 -1.919 1 97.06 144 ILE B N 1
ATOM 2785 C CA . ILE B 1 144 ? 9.773 15.484 -1.51 1 97.06 144 ILE B CA 1
ATOM 2786 C C . ILE B 1 144 ? 10.914 15.961 -0.614 1 97.06 144 ILE B C 1
ATOM 2788 O O . ILE B 1 144 ? 11.305 15.266 0.325 1 97.06 144 ILE B O 1
ATOM 2792 N N . LYS B 1 145 ? 11.508 17.125 -0.934 1 97.44 145 LYS B N 1
ATOM 2793 C CA . LYS B 1 145 ? 12.57 17.719 -0.138 1 97.44 145 LYS B CA 1
ATOM 2794 C C . LYS B 1 145 ? 12.016 18.422 1.095 1 97.44 145 LYS B C 1
ATOM 2796 O O . LYS B 1 145 ? 11.742 19.625 1.059 1 97.44 145 LYS B O 1
ATOM 2801 N N . THR B 1 146 ? 11.992 17.766 2.254 1 98.06 146 THR B N 1
ATOM 2802 C CA . THR B 1 146 ? 11.258 18.172 3.445 1 98.06 146 THR B CA 1
ATOM 2803 C C . THR B 1 146 ? 11.961 19.312 4.152 1 98.06 146 THR B C 1
ATOM 2805 O O . THR B 1 146 ? 11.383 19.969 5.02 1 98.06 146 THR B O 1
ATOM 2808 N N . SER B 1 147 ? 13.289 19.625 3.842 1 96.62 147 SER B N 1
ATOM 2809 C CA . SER B 1 147 ? 14.008 20.734 4.461 1 96.62 147 SER B CA 1
ATOM 2810 C C . SER B 1 147 ? 14.008 21.969 3.562 1 96.62 147 SER B C 1
ATOM 2812 O O . SER B 1 147 ? 14.508 23.031 3.953 1 96.62 147 SER B O 1
ATOM 2814 N N . ASN B 1 148 ? 13.461 21.812 2.342 1 94.31 148 ASN B N 1
ATOM 2815 C CA . ASN B 1 148 ? 13.414 22.938 1.402 1 94.31 148 ASN B CA 1
ATOM 2816 C C . ASN B 1 148 ? 12.398 23.984 1.842 1 94.31 148 ASN B C 1
ATOM 2818 O O . ASN B 1 148 ? 11.234 23.672 2.084 1 94.31 148 ASN B O 1
ATOM 2822 N N . GLU B 1 149 ? 12.859 25.219 1.858 1 93.25 149 GLU B N 1
ATOM 2823 C CA . GLU B 1 149 ? 12.047 26.281 2.434 1 93.25 149 GLU B CA 1
ATOM 2824 C C . GLU B 1 149 ? 10.805 26.547 1.592 1 93.25 149 GLU B C 1
ATOM 2826 O O . GLU B 1 149 ? 9.734 26.859 2.129 1 93.25 149 GLU B O 1
ATOM 2831 N N . LEU B 1 150 ? 10.93 26.422 0.31 1 93 150 LEU B N 1
ATOM 2832 C CA . LEU B 1 150 ? 9.773 26.641 -0.55 1 93 150 LEU B CA 1
ATOM 2833 C C . LEU B 1 150 ? 8.742 25.531 -0.36 1 93 150 LEU B C 1
ATOM 2835 O O . LEU B 1 150 ? 7.539 25.797 -0.332 1 93 150 LEU B O 1
ATOM 2839 N N . VAL B 1 151 ? 9.203 24.297 -0.249 1 95 151 VAL B N 1
ATOM 2840 C CA . VAL B 1 151 ? 8.32 23.156 -0.002 1 95 151 VAL B CA 1
ATOM 2841 C C . VAL B 1 151 ? 7.633 23.328 1.352 1 95 151 VAL B C 1
ATOM 2843 O O . VAL B 1 151 ? 6.434 23.078 1.479 1 95 151 VAL B O 1
ATOM 2846 N N . GLN B 1 152 ? 8.391 23.766 2.369 1 96.38 152 GLN B N 1
ATOM 2847 C CA . GLN B 1 152 ? 7.832 23.984 3.699 1 96.38 152 GLN B CA 1
ATOM 2848 C C . GLN B 1 152 ? 6.715 25.031 3.664 1 96.38 152 GLN B C 1
ATOM 2850 O O . GLN B 1 152 ? 5.66 24.828 4.277 1 96.38 152 GLN B O 1
ATOM 2855 N N . ARG B 1 153 ? 6.914 26.062 2.953 1 95.19 153 ARG B N 1
ATOM 2856 C CA . ARG B 1 153 ? 5.902 27.109 2.848 1 95.19 153 ARG B CA 1
ATOM 2857 C C . ARG B 1 153 ? 4.637 26.578 2.178 1 95.19 153 ARG B C 1
ATOM 2859 O O . ARG B 1 153 ? 3.525 26.828 2.645 1 95.19 153 ARG B O 1
ATOM 2866 N N . LYS B 1 154 ? 4.836 25.875 1.08 1 95.69 154 LYS B N 1
ATOM 2867 C CA . LYS B 1 154 ? 3.686 25.297 0.387 1 95.69 154 LYS B CA 1
ATOM 2868 C C . LYS B 1 154 ? 2.955 24.297 1.271 1 95.69 154 LYS B C 1
ATOM 2870 O O . LYS B 1 154 ? 1.724 24.266 1.296 1 95.69 154 LYS B O 1
ATOM 2875 N N . ALA B 1 155 ? 3.689 23.484 1.983 1 97.88 155 ALA B N 1
ATOM 2876 C CA . ALA B 1 155 ? 3.105 22.5 2.889 1 97.88 155 ALA B CA 1
ATOM 2877 C C . ALA B 1 155 ? 2.232 23.172 3.943 1 97.88 155 ALA B C 1
ATOM 2879 O O . ALA B 1 155 ? 1.108 22.734 4.199 1 97.88 155 ALA B O 1
ATOM 2880 N N . ILE B 1 156 ? 2.736 24.25 4.535 1 98 156 ILE B N 1
ATOM 2881 C CA . ILE B 1 156 ? 1.989 24.953 5.574 1 98 156 ILE B CA 1
ATOM 2882 C C . ILE B 1 156 ? 0.747 25.609 4.969 1 98 156 ILE B C 1
ATOM 2884 O O . ILE B 1 156 ? -0.345 25.516 5.535 1 98 156 ILE B O 1
ATOM 2888 N N . PHE B 1 157 ? 0.878 26.141 3.82 1 95.5 157 PHE B N 1
ATOM 2889 C CA . PHE B 1 157 ? -0.233 26.781 3.139 1 95.5 157 PHE B CA 1
ATOM 2890 C C . PHE B 1 157 ? -1.339 25.797 2.824 1 95.5 157 PHE B C 1
ATOM 2892 O O . PHE B 1 157 ? -2.521 26.141 2.859 1 95.5 157 PHE B O 1
ATOM 2899 N N . GLU B 1 158 ? -0.977 24.562 2.535 1 98 158 GLU B N 1
ATOM 2900 C CA . GLU B 1 158 ? -1.916 23.531 2.104 1 98 158 GLU B CA 1
ATOM 2901 C C . GLU B 1 158 ? -2.416 22.719 3.289 1 98 158 GLU B C 1
ATOM 2903 O O . GLU B 1 158 ? -3.324 21.891 3.145 1 98 158 GLU B O 1
ATOM 2908 N N . LEU B 1 159 ? -1.961 22.922 4.516 1 98.06 159 LEU B N 1
ATOM 2909 C CA . LEU B 1 159 ? -2.068 21.984 5.625 1 98.06 159 LEU B CA 1
ATOM 2910 C C . LEU B 1 159 ? -3.525 21.781 6.027 1 98.06 159 LEU B C 1
ATOM 2912 O O . LEU B 1 159 ? -3.965 20.656 6.238 1 98.06 159 LEU B O 1
ATOM 2916 N N . LYS B 1 160 ? -4.25 22.812 6.141 1 96.25 160 LYS B N 1
ATOM 2917 C CA . LYS B 1 160 ? -5.633 22.688 6.59 1 96.25 160 LYS B CA 1
ATOM 2918 C C . LYS B 1 160 ? -6.438 21.797 5.645 1 96.25 160 LYS B C 1
ATOM 2920 O O . LYS B 1 160 ? -7.199 20.938 6.094 1 96.25 160 LYS B O 1
ATOM 2925 N N . LYS B 1 161 ? -6.301 22 4.379 1 96.12 161 LYS B N 1
ATOM 2926 C CA . LYS B 1 161 ? -7.027 21.203 3.398 1 96.12 161 LYS B CA 1
ATOM 2927 C C . LYS B 1 161 ? -6.574 19.75 3.438 1 96.12 161 LYS B C 1
ATOM 2929 O O . LYS B 1 161 ? -7.398 18.828 3.346 1 96.12 161 LYS B O 1
ATOM 2934 N N . VAL B 1 162 ? -5.281 19.531 3.561 1 97.12 162 VAL B N 1
ATOM 2935 C CA . VAL B 1 162 ? -4.75 18.172 3.643 1 97.12 162 VAL B CA 1
ATOM 2936 C C . VAL B 1 162 ? -5.281 17.484 4.895 1 97.12 162 VAL B C 1
ATOM 2938 O O . VAL B 1 162 ? -5.668 16.312 4.852 1 97.12 162 VAL B O 1
ATOM 2941 N N . PHE B 1 163 ? -5.344 18.266 6.02 1 96.81 163 PHE B N 1
ATOM 2942 C CA . PHE B 1 163 ? -5.875 17.75 7.277 1 96.81 163 PHE B CA 1
ATOM 2943 C C . PHE B 1 163 ? -7.328 17.312 7.109 1 96.81 163 PHE B C 1
ATOM 2945 O O . PHE B 1 163 ? -7.711 16.219 7.543 1 96.81 163 PHE B O 1
ATOM 2952 N N . ARG B 1 164 ? -8.07 18.047 6.465 1 94.06 164 ARG B N 1
ATOM 2953 C CA . ARG B 1 164 ? -9.484 17.75 6.242 1 94.06 164 ARG B CA 1
ATOM 2954 C C . ARG B 1 164 ? -9.648 16.516 5.367 1 94.06 164 ARG B C 1
ATOM 2956 O O . ARG B 1 164 ? -10.5 15.672 5.629 1 94.06 164 ARG B O 1
ATOM 2963 N N . GLU B 1 165 ? -8.859 16.469 4.305 1 93.69 165 GLU B N 1
ATOM 2964 C CA . GLU B 1 165 ? -8.914 15.305 3.428 1 93.69 165 GLU B CA 1
ATOM 2965 C C . GLU B 1 165 ? -8.562 14.023 4.188 1 93.69 165 GLU B C 1
ATOM 2967 O O . GLU B 1 165 ? -9.227 13 4.027 1 93.69 165 GLU B O 1
ATOM 2972 N N . ALA B 1 166 ? -7.543 14.109 5.016 1 94.62 166 ALA B N 1
ATOM 2973 C CA . ALA B 1 166 ? -7.133 12.961 5.816 1 94.62 166 ALA B CA 1
ATOM 2974 C C . ALA B 1 166 ? -8.242 12.539 6.777 1 94.62 166 ALA B C 1
ATOM 2976 O O . ALA B 1 166 ? -8.547 11.352 6.895 1 94.62 166 ALA B O 1
ATOM 2977 N N . ALA B 1 167 ? -8.82 13.477 7.41 1 92.81 167 ALA B N 1
ATOM 2978 C CA . ALA B 1 167 ? -9.906 13.188 8.352 1 92.81 167 ALA B CA 1
ATOM 2979 C C . ALA B 1 167 ? -11.094 12.555 7.633 1 92.81 167 ALA B C 1
ATOM 2981 O O . ALA B 1 167 ? -11.75 11.664 8.172 1 92.81 167 ALA B O 1
ATOM 2982 N N . SER B 1 168 ? -11.328 13.008 6.449 1 90.06 168 SER B N 1
ATOM 2983 C CA . SER B 1 168 ? -12.445 12.484 5.672 1 90.06 168 SER B CA 1
ATOM 2984 C C . SER B 1 168 ? -12.18 11.047 5.227 1 90.06 168 SER B C 1
ATOM 2986 O O . SER B 1 168 ? -13.086 10.211 5.238 1 90.06 168 SER B O 1
ATOM 2988 N N . ILE B 1 169 ? -10.977 10.75 4.801 1 88.69 169 ILE B N 1
ATOM 2989 C CA . ILE B 1 169 ? -10.594 9.43 4.316 1 88.69 169 ILE B CA 1
ATOM 2990 C C . ILE B 1 169 ? -10.578 8.445 5.48 1 88.69 169 ILE B C 1
ATOM 2992 O O . ILE B 1 169 ? -11.008 7.297 5.34 1 88.69 169 ILE B O 1
ATOM 2996 N N . GLY B 1 170 ? -10.086 8.898 6.609 1 87.06 170 GLY B N 1
ATOM 2997 C CA . GLY B 1 170 ? -9.875 8.008 7.738 1 87.06 170 GLY B CA 1
ATOM 2998 C C . GLY B 1 170 ? -11.078 7.922 8.664 1 87.06 170 GLY B C 1
ATOM 2999 O O . GLY B 1 170 ? -11.25 6.93 9.383 1 87.06 170 GLY B O 1
ATOM 3000 N N . GLY B 1 171 ? -11.781 8.953 8.812 1 78.5 171 GLY B N 1
ATOM 3001 C CA . GLY B 1 171 ? -12.812 9.078 9.828 1 78.5 171 GLY B CA 1
ATOM 3002 C C . GLY B 1 171 ? -14.031 8.227 9.547 1 78.5 171 GLY B C 1
ATOM 3003 O O . GLY B 1 171 ? -14.117 7.586 8.5 1 78.5 171 GLY B O 1
ATOM 3004 N N . PRO B 1 172 ? -14.766 8.008 10.711 1 65.94 172 PRO B N 1
ATOM 3005 C CA . PRO B 1 172 ? -15.953 7.156 10.641 1 65.94 172 PRO B CA 1
ATOM 3006 C C . PRO B 1 172 ? -16.875 7.527 9.484 1 65.94 172 PRO B C 1
ATOM 3008 O O . PRO B 1 172 ? -17.578 6.664 8.945 1 65.94 172 PRO B O 1
ATOM 3011 N N . ASP B 1 173 ? -16.891 8.844 9.227 1 60.44 173 ASP B N 1
ATOM 3012 C CA . ASP B 1 173 ? -17.766 9.266 8.133 1 60.44 173 ASP B CA 1
ATOM 3013 C C . ASP B 1 173 ? -17.156 8.938 6.777 1 60.44 173 ASP B C 1
ATOM 3015 O O . ASP B 1 173 ? -17.656 9.359 5.738 1 60.44 173 ASP B O 1
ATOM 3019 N N . SER B 1 174 ? -15.891 8.469 6.855 1 58.47 174 SER B N 1
ATOM 3020 C CA . SER B 1 174 ? -15.25 8.086 5.605 1 58.47 174 SER B CA 1
ATOM 3021 C C . SER B 1 174 ? -16.094 7.062 4.848 1 58.47 174 SER B C 1
ATOM 3023 O O . SER B 1 174 ? -15.602 6.422 3.91 1 58.47 174 SER B O 1
ATOM 3025 N N . LYS B 1 175 ? -17.469 7.051 5.387 1 46.69 175 LYS B N 1
ATOM 3026 C CA . LYS B 1 175 ? -18.375 6.164 4.676 1 46.69 175 LYS B CA 1
ATOM 3027 C C . LYS B 1 175 ? -18.094 6.164 3.178 1 46.69 175 LYS B C 1
ATOM 3029 O O . LYS B 1 175 ? -17.562 7.137 2.641 1 46.69 175 LYS B O 1
ATOM 3034 N N . SER B 1 176 ? -18.234 5.016 2.453 1 42.88 176 SER B N 1
ATOM 3035 C CA . SER B 1 176 ? -18.391 4.676 1.043 1 42.88 176 SER B CA 1
ATOM 3036 C C . SER B 1 176 ? -19.141 5.773 0.291 1 42.88 176 SER B C 1
ATOM 3038 O O . SER B 1 176 ? -20.344 5.977 0.501 1 42.88 176 SER B O 1
ATOM 3040 N N . HIS B 1 177 ? -18.734 6.891 0.109 1 35.91 177 HIS B N 1
ATOM 3041 C CA . HIS B 1 177 ? -19.469 7.621 -0.923 1 35.91 177 HIS B CA 1
ATOM 3042 C C . HIS B 1 177 ? -19.984 6.676 -1.999 1 35.91 177 HIS B C 1
ATOM 3044 O O . HIS B 1 177 ? -19.281 6.359 -2.957 1 35.91 177 HIS B O 1
ATOM 3050 N N . GLN B 1 178 ? -20.438 5.555 -1.751 1 31.52 178 GLN B N 1
ATOM 3051 C CA . GLN B 1 178 ? -21.297 4.957 -2.77 1 31.52 178 GLN B CA 1
ATOM 3052 C C . GLN B 1 178 ? -22.234 5.996 -3.383 1 31.52 178 GLN B C 1
ATOM 3054 O O . GLN B 1 178 ? -23.047 6.605 -2.68 1 31.52 178 GLN B O 1
ATOM 3059 N N . ALA B 1 179 ? -21.797 6.816 -4.383 1 33.47 179 ALA B N 1
ATOM 3060 C CA . ALA B 1 179 ? -22.719 7.555 -5.242 1 33.47 179 ALA B CA 1
ATOM 3061 C C . ALA B 1 179 ? -24.062 6.844 -5.348 1 33.47 179 ALA B C 1
ATOM 3063 O O . ALA B 1 179 ? -24.141 5.711 -5.832 1 33.47 179 ALA B O 1
ATOM 3064 N N . SER B 1 180 ? -24.953 6.949 -4.586 1 31.89 180 SER B N 1
ATOM 3065 C CA . SER B 1 180 ? -26.328 6.715 -4.988 1 31.89 180 SER B CA 1
ATOM 3066 C C . SER B 1 180 ? -26.594 7.219 -6.402 1 31.89 180 SER B C 1
ATOM 3068 O O . SER B 1 180 ? -26.531 8.422 -6.66 1 31.89 180 SER B O 1
ATOM 3070 N N . LEU B 1 181 ? -26.031 6.617 -7.434 1 31.88 181 LEU B N 1
ATOM 3071 C CA . LEU B 1 181 ? -26.703 6.91 -8.695 1 31.88 181 LEU B CA 1
ATOM 3072 C C . LEU B 1 181 ? -28.188 7.164 -8.469 1 31.88 181 LEU B C 1
ATOM 3074 O O . LEU B 1 181 ? -28.844 6.406 -7.758 1 31.88 181 LEU B O 1
ATOM 3078 N N . PRO B 1 182 ? -28.484 8.383 -8.602 1 32.19 182 PRO B N 1
ATOM 3079 C CA . PRO B 1 182 ? -29.922 8.617 -8.648 1 32.19 182 PRO B CA 1
ATOM 3080 C C . PRO B 1 182 ? -30.656 7.57 -9.477 1 32.19 182 PRO B C 1
ATOM 3082 O O . PRO B 1 182 ? -30.266 7.293 -10.617 1 32.19 182 PRO B O 1
ATOM 3085 N N . VAL B 1 183 ? -30.859 6.402 -8.984 1 30.06 183 VAL B N 1
ATOM 3086 C CA . VAL B 1 183 ? -31.922 5.684 -9.695 1 30.06 183 VAL B CA 1
ATOM 3087 C C . VAL B 1 183 ? -33.031 6.656 -10.094 1 30.06 183 VAL B C 1
ATOM 3089 O O . VAL B 1 183 ? -33.625 7.316 -9.242 1 30.06 183 VAL B O 1
ATOM 3092 N N . ASN B 1 184 ? -32.781 7.359 -11.234 1 28.08 184 ASN B N 1
ATOM 3093 C CA . ASN B 1 184 ? -33.875 8 -11.914 1 28.08 184 ASN B CA 1
ATOM 3094 C C . ASN B 1 184 ? -35.156 7.188 -11.781 1 28.08 184 AS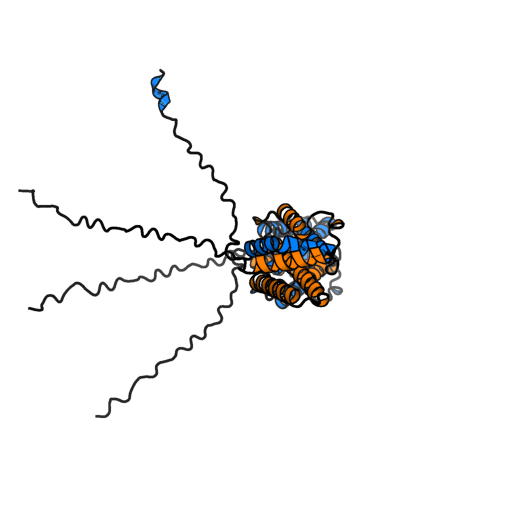N B C 1
ATOM 3096 O O . ASN B 1 184 ? -35.312 6.148 -12.43 1 28.08 184 ASN B O 1
ATOM 3100 N N . LYS B 1 185 ? -35.594 6.953 -10.633 1 26.38 185 LYS B N 1
ATOM 3101 C CA . LYS B 1 185 ? -37 6.52 -10.609 1 26.38 185 LYS B CA 1
ATOM 3102 C C . LYS B 1 185 ? -37.875 7.484 -11.391 1 26.38 185 LYS B C 1
ATOM 3104 O O . LYS B 1 185 ? -38.188 8.57 -10.906 1 26.38 185 LYS B O 1
ATOM 3109 N N . ARG B 1 186 ? -37.531 7.758 -12.695 1 27 186 ARG B N 1
ATOM 3110 C CA . ARG B 1 186 ? -38.625 8.305 -13.516 1 27 186 ARG B CA 1
ATOM 3111 C C . ARG B 1 186 ? -39.938 7.66 -13.156 1 27 186 ARG B C 1
ATOM 3113 O O . ARG B 1 186 ? -40.062 6.434 -13.094 1 27 186 ARG B O 1
ATOM 3120 N N . ARG B 1 187 ? -40.719 8.398 -12.414 1 26.22 187 ARG B N 1
ATOM 3121 C CA . ARG B 1 187 ? -42.156 8.32 -12.188 1 26.22 187 ARG B CA 1
ATOM 3122 C C . ARG B 1 187 ? -42.906 8 -13.477 1 26.22 187 ARG B C 1
ATOM 3124 O O . ARG B 1 187 ? -42.844 8.75 -14.453 1 26.22 187 ARG B O 1
ATOM 3131 N N . VAL B 1 188 ? -42.906 6.703 -13.875 1 28.23 188 VAL B N 1
ATOM 3132 C CA . VAL B 1 188 ? -43.969 6.328 -14.812 1 28.23 188 VAL B CA 1
ATOM 3133 C C . VAL B 1 188 ? -45.281 6.961 -14.391 1 28.23 188 VAL B C 1
ATOM 3135 O O . VAL B 1 188 ? -45.844 6.605 -13.344 1 28.23 188 VAL B O 1
ATOM 3138 N N . ARG B 1 189 ? -45.531 8.367 -14.43 1 24.64 189 ARG B N 1
ATOM 3139 C CA . ARG B 1 189 ? -46.844 8.977 -14.359 1 24.64 189 ARG B CA 1
ATOM 3140 C C . ARG B 1 189 ? -47.844 8.234 -15.234 1 24.64 189 ARG B C 1
ATOM 3142 O O . ARG B 1 189 ? -47.625 8.055 -16.438 1 24.64 189 ARG B O 1
ATOM 3149 N N . GLN B 1 190 ? -48.594 7.25 -14.664 1 24.23 190 GLN B N 1
ATOM 3150 C CA . GLN B 1 190 ? -49.812 6.621 -15.133 1 24.23 190 GLN B CA 1
ATOM 3151 C C . GLN B 1 190 ? -50.844 7.668 -15.594 1 24.23 190 GLN B C 1
ATOM 3153 O O . GLN B 1 190 ? -51.312 8.469 -14.797 1 24.23 190 GLN B O 1
ATOM 3158 N N . THR B 1 191 ? -50.562 8.555 -16.594 1 29.5 191 THR B N 1
ATOM 3159 C CA . THR B 1 191 ? -51.625 9.336 -17.219 1 29.5 191 THR B CA 1
ATOM 3160 C C . THR B 1 191 ? -52.781 8.438 -17.625 1 29.5 191 THR B C 1
ATOM 3162 O O . THR B 1 191 ? -52.812 7.914 -18.734 1 29.5 191 THR B O 1
ATOM 3165 N N . LEU B 1 192 ? -53.375 7.473 -16.797 1 25.27 192 LEU B N 1
ATOM 3166 C CA . LEU B 1 192 ? -54.562 6.758 -17.234 1 25.27 192 LEU B CA 1
ATOM 3167 C C . LEU B 1 192 ? -55.781 7.684 -17.281 1 25.27 192 LEU B C 1
ATOM 3169 O O . LEU B 1 192 ? -56.906 7.23 -17.469 1 25.27 192 LEU B O 1
ATOM 3173 N N . ARG B 1 193 ? -55.969 8.961 -16.766 1 26.48 193 ARG B N 1
ATOM 3174 C CA . ARG B 1 193 ? -57.344 9.391 -16.625 1 26.48 193 ARG B CA 1
ATOM 3175 C C . ARG B 1 193 ? -58.062 9.391 -17.969 1 26.48 193 ARG B C 1
ATOM 3177 O O . ARG B 1 193 ? -57.719 10.156 -18.859 1 26.48 193 ARG B O 1
ATOM 3184 N N . SER B 1 194 ? -58.875 8.281 -18.406 1 26.36 194 SER B N 1
ATOM 3185 C CA . SER B 1 194 ? -59.938 8.031 -19.391 1 26.36 194 SER B CA 1
ATOM 3186 C C . SER B 1 194 ? -61 9.117 -19.359 1 26.36 194 SER B C 1
ATOM 3188 O O . SER B 1 194 ? -61.281 9.695 -18.312 1 26.36 194 SER B O 1
ATOM 3190 N N . LYS B 1 195 ? -61.656 9.539 -20.641 1 31.02 195 LYS B N 1
ATOM 3191 C CA . LYS B 1 195 ? -62.656 10.117 -21.531 1 31.02 195 LYS B CA 1
ATOM 3192 C C . LYS B 1 195 ? -64.062 9.641 -21.156 1 31.02 195 LYS B C 1
ATOM 3194 O O . LYS B 1 195 ? -64.562 8.656 -21.719 1 31.02 195 LYS B O 1
ATOM 3199 N N . MET B 1 196 ? -64.688 9.469 -19.922 1 23.73 196 MET B N 1
ATOM 3200 C CA . MET B 1 196 ? -66.125 9.18 -19.734 1 23.73 196 MET B CA 1
ATOM 3201 C C . MET B 1 196 ? -66.938 10.352 -20.203 1 23.73 196 MET B C 1
ATOM 3203 O O . MET B 1 196 ? -68.062 10.156 -20.688 1 23.73 196 MET B O 1
ATOM 3207 N N . HIS B 1 197 ? -67 11.602 -19.797 1 25.59 197 HIS B N 1
ATOM 3208 C CA . HIS B 1 197 ? -68.25 12.312 -19.5 1 25.59 197 HIS B CA 1
ATOM 3209 C C . HIS B 1 197 ? -68.938 12.695 -20.766 1 25.59 197 HIS B C 1
ATOM 3211 O O . HIS B 1 197 ? -69.688 13.672 -20.781 1 25.59 197 HIS B O 1
ATOM 3217 N N . LYS B 1 198 ? -69 12.227 -21.906 1 26.77 198 LYS B N 1
ATOM 3218 C CA . LYS B 1 198 ? -70.062 12.703 -22.828 1 26.77 198 LYS B CA 1
ATOM 3219 C C . LYS B 1 198 ? -71.438 12.203 -22.406 1 26.77 198 LYS B C 1
ATOM 3221 O O . LYS B 1 198 ? -71.688 11 -22.391 1 26.77 198 LYS B O 1
ATOM 3226 N N . GLN B 1 199 ? -72.375 12.688 -21.422 1 20.98 199 GLN B N 1
ATOM 3227 C CA . GLN B 1 199 ? -73.688 12.773 -21.969 1 20.98 199 GLN B CA 1
ATOM 3228 C C . GLN B 1 199 ? -73.812 13.867 -23.031 1 20.98 199 GLN B C 1
ATOM 3230 O O . GLN B 1 199 ? -73.188 14.914 -22.906 1 20.98 199 GLN B O 1
#